Protein AF-0000000081802358 (afdb_homodimer)

Foldseek 3Di:
DPPCPPPPPPPPPPPPPPPPVPPPPPPVVVVVPVPPVPPPDDPPDPFVVVVVQQVVDQVCLVPPQDDPLSFQKKWKWAFPDDDQFKGKTQADDDDPQKDWFFKKKKWWFAQLPPPDDPDFFWKKKKKDKPPFPWIFIDIDTGGDGDIDMGTGDGNVRCCRPCVDPRSMIMIGMWMATPVGHTGRTGTDSRRMIMMIGMHGNQPDPPRDFPCVVVQVQQVPPDDDPPPPPPCPQPQDAKWKAWDKDACVVSVNPQWDPDRIDTAIWIGHDQAPPHDCVQPEDPVLNVLNVVVVVAPPDDPPDDDRDHWDKGAPDATKGWTWGADPVRITMIGIGTRRHGDTIHTD/DPPCPPPPPPPPPPPPPPPPVPPPPPPVVVVVPVPPVPPPDDPPDPAPVVVVQQVVCQVCLQPPQDDPLSFQKKWKWAFPDDDQFKGKTQADDDDPQKDWFFKKKKWWFAQLPPPDDPDFFWKKKKKDKPPFPWIFIDIDTGRDGDIDMGTGDGNVRVCRPCVDPVSMIMIGMWMATPVGHTGRTGTDSRRMIMMIGMHGNQPDPPRDFPCVVVQVVQVPPDDDDDPPPPCPQPQDAKWKAWDKDACVVSVNPQWDPDRIDTAIWIGHDQAPPHDCVQPEDPVLNVLNVVQVVVPPPDPPDDDSDHWDKGAPDATKGWTWGADPVRIIMIGIGTRRHGDTIHTD

Structure (mmCIF, N/CA/C/O backbone):
data_AF-0000000081802358-model_v1
#
loop_
_entity.id
_entity.type
_entity.pdbx_description
1 polymer 'Bone morphogenetic protein 2'
#
loop_
_atom_site.group_PDB
_atom_site.id
_atom_site.type_symbol
_atom_site.label_atom_id
_atom_site.label_alt_id
_atom_site.label_comp_id
_atom_site.label_asym_id
_atom_site.label_entity_id
_atom_site.label_seq_id
_atom_site.pdbx_PDB_ins_code
_atom_site.Cartn_x
_atom_site.Cartn_y
_atom_site.Cartn_z
_atom_site.occupancy
_atom_site.B_iso_or_equiv
_atom_site.auth_seq_id
_atom_site.auth_comp_id
_atom_site.auth_asym_id
_atom_site.auth_atom_id
_atom_site.pdbx_PDB_model_num
ATOM 1 N N . MET A 1 1 ? 51.156 3.592 90.75 1 25 1 MET A N 1
ATOM 2 C CA . MET A 1 1 ? 51.156 3.984 89.312 1 25 1 MET A CA 1
ATOM 3 C C . MET A 1 1 ? 49.781 3.777 88.75 1 25 1 MET A C 1
ATOM 5 O O . MET A 1 1 ? 49.406 2.65 88.375 1 25 1 MET A O 1
ATOM 9 N N . GLU A 1 2 ? 48.812 4.402 89.375 1 28.88 2 GLU A N 1
ATOM 10 C CA . GLU A 1 2 ? 47.344 4.574 89.438 1 28.88 2 GLU A CA 1
ATOM 11 C C . GLU A 1 2 ? 46.781 5.094 88.188 1 28.88 2 GLU A C 1
ATOM 13 O O . GLU A 1 2 ? 46.938 6.262 87.812 1 28.88 2 GLU A O 1
ATOM 18 N N . ARG A 1 3 ? 47 4.207 87.062 1 29.19 3 ARG A N 1
ATOM 19 C CA . ARG A 1 3 ? 46.812 4.406 85.625 1 29.19 3 ARG A CA 1
ATOM 20 C C . ARG A 1 3 ? 45.344 4.777 85.375 1 29.19 3 ARG A C 1
ATOM 22 O O . ARG A 1 3 ? 44.438 4.012 85.688 1 29.19 3 ARG A O 1
ATOM 29 N N . ASN A 1 4 ? 45.062 6.102 85.5 1 26.86 4 ASN A N 1
ATOM 30 C CA . ASN A 1 4 ? 43.906 6.969 85.312 1 26.86 4 ASN A CA 1
ATOM 31 C C . ASN A 1 4 ? 43.156 6.703 84 1 26.86 4 ASN A C 1
ATOM 33 O O . ASN A 1 4 ? 43.688 6.984 82.938 1 26.86 4 ASN A O 1
ATOM 37 N N . VAL A 1 5 ? 42.594 5.48 83.875 1 29.36 5 VAL A N 1
ATOM 38 C CA . VAL A 1 5 ? 41.781 4.934 82.812 1 29.36 5 VAL A CA 1
ATOM 39 C C . VAL A 1 5 ? 40.688 5.918 82.438 1 29.36 5 VAL A C 1
ATOM 41 O O . VAL A 1 5 ? 39.719 6.105 83.188 1 29.36 5 VAL A O 1
ATOM 44 N N . ARG A 1 6 ? 41.125 7.156 82.062 1 26.52 6 ARG A N 1
ATOM 45 C CA . ARG A 1 6 ? 40.312 8.305 81.688 1 26.52 6 ARG A CA 1
ATOM 46 C C . ARG A 1 6 ? 39.25 7.93 80.688 1 26.52 6 ARG A C 1
ATOM 48 O O . ARG A 1 6 ? 39.531 7.316 79.688 1 26.52 6 ARG A O 1
ATOM 55 N N . TRP A 1 7 ? 38.062 7.652 81.188 1 27.3 7 TRP A N 1
ATOM 56 C CA . TRP A 1 7 ? 36.75 7.312 80.562 1 27.3 7 TRP A CA 1
ATOM 57 C C . TRP A 1 7 ? 36.375 8.312 79.5 1 27.3 7 TRP A C 1
ATOM 59 O O . TRP A 1 7 ? 36.156 9.492 79.75 1 27.3 7 TRP A O 1
ATOM 69 N N . ILE A 1 8 ? 37.125 8.344 78.438 1 25.97 8 ILE A N 1
ATOM 70 C CA . ILE A 1 8 ? 36.875 9.336 77.375 1 25.97 8 ILE A CA 1
ATOM 71 C C . ILE A 1 8 ? 35.438 9.25 76.938 1 25.97 8 ILE A C 1
ATOM 73 O O . ILE A 1 8 ? 34.969 8.203 76.438 1 25.97 8 ILE A O 1
ATOM 77 N N . ALA A 1 9 ? 34.531 9.969 77.625 1 27.25 9 ALA A N 1
ATOM 78 C CA . ALA A 1 9 ? 33.125 10.242 77.375 1 27.25 9 ALA A CA 1
ATOM 79 C C . ALA A 1 9 ? 32.844 10.68 75.938 1 27.25 9 ALA A C 1
ATOM 81 O O . ALA A 1 9 ? 33.25 11.766 75.562 1 27.25 9 ALA A O 1
ATOM 82 N N . ILE A 1 10 ? 33.031 9.805 75 1 26.83 10 ILE A N 1
ATOM 83 C CA . ILE A 1 10 ? 32.812 10.125 73.625 1 26.83 10 ILE A CA 1
ATOM 84 C C . ILE A 1 10 ? 31.406 10.711 73.438 1 26.83 10 ILE A C 1
ATOM 86 O O . ILE A 1 10 ? 30.406 10.047 73.75 1 26.83 10 ILE A O 1
ATOM 90 N N . LEU A 1 11 ? 31.312 12.008 73.75 1 24.16 11 LEU A N 1
ATOM 91 C CA . LEU A 1 11 ? 30.141 12.859 73.5 1 24.16 11 LEU A CA 1
ATOM 92 C C . LEU A 1 11 ? 29.562 12.664 72.125 1 24.16 11 LEU A C 1
ATOM 94 O O . LEU A 1 11 ? 30.219 12.969 71.125 1 24.16 11 LEU A O 1
ATOM 98 N N . LEU A 1 12 ? 28.812 11.594 71.938 1 27 12 LEU A N 1
ATOM 99 C CA . LEU A 1 12 ? 28.062 11.289 70.688 1 27 12 LEU A CA 1
ATOM 100 C C . LEU A 1 12 ? 27.188 12.469 70.312 1 27 12 LEU A C 1
ATOM 102 O O . LEU A 1 12 ? 26.219 12.789 71 1 27 12 LEU A O 1
ATOM 106 N N . LEU A 1 13 ? 27.859 13.562 69.938 1 25.94 13 LEU A N 1
ATOM 107 C CA . LEU A 1 13 ? 27.109 14.711 69.438 1 25.94 13 LEU A CA 1
ATOM 108 C C . LEU A 1 13 ? 26.141 14.297 68.312 1 25.94 13 LEU A C 1
ATOM 110 O O . LEU A 1 13 ? 26.562 13.836 67.25 1 25.94 13 LEU A O 1
ATOM 114 N N . VAL A 1 14 ? 24.984 13.836 68.688 1 27.62 14 VAL A N 1
ATOM 115 C CA . VAL A 1 14 ? 23.828 13.57 67.875 1 27.62 14 VAL A CA 1
ATOM 116 C C . VAL A 1 14 ? 23.469 14.812 67 1 27.62 14 VAL A C 1
ATOM 118 O O . VAL A 1 14 ? 22.938 15.781 67.562 1 27.62 14 VAL A O 1
ATOM 121 N N . VAL A 1 15 ? 24.391 15.305 66.188 1 26.44 15 VAL A N 1
ATOM 122 C CA . VAL A 1 15 ? 23.969 16.438 65.375 1 26.44 15 VAL A CA 1
ATOM 123 C C . VAL A 1 15 ? 22.703 16.094 64.625 1 26.44 15 VAL A C 1
ATOM 125 O O . VAL A 1 15 ? 22.688 15.141 63.844 1 26.44 15 VAL A O 1
ATOM 128 N N . THR A 1 16 ? 21.562 16.359 65.188 1 27.89 16 THR A N 1
ATOM 129 C CA . THR A 1 16 ? 20.234 16.375 64.562 1 27.89 16 THR A CA 1
ATOM 130 C C . THR A 1 16 ? 20.25 17.156 63.281 1 27.89 16 THR A C 1
ATOM 132 O O . THR A 1 16 ? 20.438 18.375 63.281 1 27.89 16 THR A O 1
ATOM 135 N N . VAL A 1 17 ? 20.922 16.625 62.25 1 28.92 17 VAL A N 1
ATOM 136 C CA . VAL A 1 17 ? 20.875 17.266 60.938 1 28.92 17 VAL A CA 1
ATOM 137 C C . VAL A 1 17 ? 19.438 17.641 60.594 1 28.92 17 VAL A C 1
ATOM 139 O O . VAL A 1 17 ? 18.578 16.75 60.469 1 28.92 17 VAL A O 1
ATOM 142 N N . GLN A 1 18 ? 18.953 18.75 61.062 1 27.92 18 GLN A N 1
ATOM 143 C CA . GLN A 1 18 ? 17.719 19.406 60.656 1 27.92 18 GLN A CA 1
ATOM 144 C C . GLN A 1 18 ? 17.531 19.344 59.156 1 27.92 18 GLN A C 1
ATOM 146 O O . GLN A 1 18 ? 18.438 19.672 58.406 1 27.92 18 GLN A O 1
ATOM 151 N N . GLY A 1 19 ? 16.703 18.438 58.688 1 26.58 19 GLY A N 1
ATOM 152 C CA . GLY A 1 19 ? 16.266 18.156 57.344 1 26.58 19 GLY A CA 1
ATOM 153 C C . GLY A 1 19 ? 15.867 19.391 56.562 1 26.58 19 GLY A C 1
ATOM 154 O O . GLY A 1 19 ? 14.883 20.062 56.906 1 26.58 19 GLY A O 1
ATOM 155 N N . ILE A 1 20 ? 16.797 20.266 56.25 1 30.92 20 ILE A N 1
ATOM 156 C CA . ILE A 1 20 ? 16.438 21.422 55.438 1 30.92 20 ILE A CA 1
ATOM 157 C C . ILE A 1 20 ? 15.609 20.953 54.219 1 30.92 20 ILE A C 1
ATOM 159 O O . ILE A 1 20 ? 16.094 20.188 53.406 1 30.92 20 ILE A O 1
ATOM 163 N N . SER A 1 21 ? 14.336 20.844 54.469 1 27.91 21 SER A N 1
ATOM 164 C CA . SER A 1 21 ? 13.359 20.688 53.375 1 27.91 21 SER A CA 1
ATOM 165 C C . SER A 1 21 ? 13.594 21.703 52.281 1 27.91 21 SER A C 1
ATOM 167 O O . SER A 1 21 ? 13.344 22.891 52.438 1 27.91 21 SER A O 1
ATOM 169 N N . LEU A 1 22 ? 14.711 21.562 51.594 1 31.8 22 LEU A N 1
ATOM 170 C CA . LEU A 1 22 ? 14.773 22.484 50.469 1 31.8 22 LEU A CA 1
ATOM 171 C C . LEU A 1 22 ? 13.461 22.484 49.688 1 31.8 22 LEU A C 1
ATOM 173 O O . LEU A 1 22 ? 12.961 21.422 49.312 1 31.8 22 LEU A O 1
ATOM 177 N N . PRO A 1 23 ? 12.695 23.484 50 1 30.64 23 PRO A N 1
ATOM 178 C CA . PRO A 1 23 ? 11.414 23.5 49.281 1 30.64 23 PRO A CA 1
ATOM 179 C C . PRO A 1 23 ? 11.586 23.297 47.781 1 30.64 23 PRO A C 1
ATOM 181 O O . PRO A 1 23 ? 12.516 23.828 47.188 1 30.64 23 PRO A O 1
ATOM 184 N N . PHE A 1 24 ? 11.43 22.047 47.406 1 32.25 24 PHE A N 1
ATOM 185 C CA . PHE A 1 24 ? 11.383 21.75 46 1 32.25 24 PHE A CA 1
ATOM 186 C C . PHE A 1 24 ? 10.633 22.828 45.219 1 32.25 24 PHE A C 1
ATOM 188 O O . PHE A 1 24 ? 9.523 23.203 45.625 1 32.25 24 PHE A O 1
ATOM 195 N N . PRO A 1 25 ? 11.422 23.766 44.625 1 33.09 25 PRO A N 1
ATOM 196 C CA . PRO A 1 25 ? 10.641 24.812 43.969 1 33.09 25 PRO A CA 1
ATOM 197 C C . PRO A 1 25 ? 9.406 24.266 43.25 1 33.09 25 PRO A C 1
ATOM 199 O O . PRO A 1 25 ? 9.391 23.094 42.844 1 33.09 25 PRO A O 1
ATOM 202 N N . SER A 1 26 ? 8.258 24.766 43.594 1 32.03 26 SER A N 1
ATOM 203 C CA . SER A 1 26 ? 6.984 24.375 43 1 32.03 26 SER A CA 1
ATOM 204 C C . SER A 1 26 ? 7.113 24.203 41.5 1 32.03 26 SER A C 1
ATOM 206 O O . SER A 1 26 ? 8.039 24.734 40.875 1 32.03 26 SER A O 1
ATOM 208 N N . THR A 1 27 ? 6.402 23.234 41 1 32.44 27 THR A N 1
ATOM 209 C CA . THR A 1 27 ? 6.336 22.906 39.594 1 32.44 27 THR A CA 1
ATOM 210 C C . THR A 1 27 ? 6.34 24.172 38.75 1 32.44 27 THR A C 1
ATOM 212 O O . THR A 1 27 ? 6.766 24.156 37.594 1 32.44 27 THR A O 1
ATOM 215 N N . ASP A 1 28 ? 5.832 25.25 39.312 1 34.12 28 ASP A N 1
ATOM 216 C CA . ASP A 1 28 ? 5.797 26.578 38.688 1 34.12 28 ASP A CA 1
ATOM 217 C C . ASP A 1 28 ? 7.207 27.125 38.5 1 34.12 28 ASP A C 1
ATOM 219 O O . ASP A 1 28 ? 7.508 27.75 37.469 1 34.12 28 ASP A O 1
ATOM 223 N N . GLU A 1 29 ? 7.992 26.984 39.469 1 35.25 29 GLU A N 1
ATOM 224 C CA . GLU A 1 29 ? 9.32 27.578 39.469 1 35.25 29 GLU A CA 1
ATOM 225 C C . GLU A 1 29 ? 10.234 26.891 38.438 1 35.25 29 GLU A C 1
ATOM 227 O O . GLU A 1 29 ? 11.078 27.531 37.812 1 35.25 29 GLU A O 1
ATOM 232 N N . LEU A 1 30 ? 10.148 25.578 38.469 1 31.25 30 LEU A N 1
ATOM 233 C CA . LEU A 1 30 ? 11.016 24.906 37.531 1 31.25 30 LEU A CA 1
ATOM 234 C C . LEU A 1 30 ? 10.633 25.266 36.094 1 31.25 30 LEU A C 1
ATOM 236 O O . LEU A 1 30 ? 11.5 25.438 35.25 1 31.25 30 LEU A O 1
ATOM 240 N N . LEU A 1 31 ? 9.312 25.391 35.75 1 31.36 31 LEU A N 1
ATOM 241 C CA . LEU A 1 31 ? 8.875 25.891 34.469 1 31.36 31 LEU A CA 1
ATOM 242 C C . LEU A 1 31 ? 9.469 27.266 34.188 1 31.36 31 LEU A C 1
ATOM 244 O O . LEU A 1 31 ? 9.648 27.625 33 1 31.36 31 LEU A O 1
ATOM 248 N N . GLN A 1 32 ? 9.734 28.031 35.156 1 31.83 32 GLN A N 1
ATOM 249 C CA . GLN A 1 32 ? 10.328 29.344 34.969 1 31.83 32 GLN A CA 1
ATOM 250 C C . GLN A 1 32 ? 11.75 29.25 34.406 1 31.83 32 GLN A C 1
ATOM 252 O O . GLN A 1 32 ? 12.211 30.141 33.719 1 31.83 32 GLN A O 1
ATOM 257 N N . LYS A 1 33 ? 12.578 28.422 34.969 1 35.66 33 LYS A N 1
ATOM 258 C CA . LYS A 1 33 ? 14 28.438 34.625 1 35.66 33 LYS A CA 1
ATOM 259 C C . LYS A 1 33 ? 14.234 27.922 33.188 1 35.66 33 LYS A C 1
ATOM 261 O O . LYS A 1 33 ? 15.242 28.25 32.562 1 35.66 33 LYS A O 1
ATOM 266 N N . LEU A 1 34 ? 13.68 26.797 32.906 1 31.17 34 LEU A N 1
ATOM 267 C CA . LEU A 1 34 ? 13.836 26.453 31.516 1 31.17 34 LEU A CA 1
ATOM 268 C C . LEU A 1 34 ? 13.117 27.469 30.625 1 31.17 34 LEU A C 1
ATOM 270 O O . LEU A 1 34 ? 11.93 27.734 30.828 1 31.17 34 LEU A O 1
ATOM 274 N N . ASP A 1 35 ? 13.844 28.5 30.266 1 27.61 35 ASP A N 1
ATOM 275 C CA . ASP A 1 35 ? 13.477 29.688 29.5 1 27.61 35 ASP A CA 1
ATOM 276 C C . ASP A 1 35 ? 12.461 29.328 28.406 1 27.61 35 ASP A C 1
ATOM 278 O O . ASP A 1 35 ? 12.797 29.266 27.234 1 27.61 35 ASP A O 1
ATOM 282 N N . VAL A 1 36 ? 11.734 28.266 28.594 1 31.95 36 VAL A N 1
ATOM 283 C CA . VAL A 1 36 ? 10.523 28.188 27.781 1 31.95 36 VAL A CA 1
ATOM 284 C C . VAL A 1 36 ? 9.797 29.516 27.812 1 31.95 36 VAL A C 1
ATOM 286 O O . VAL A 1 36 ? 9.477 30.047 28.875 1 31.95 36 VAL A O 1
ATOM 289 N N . PRO A 1 37 ? 10.062 30.516 26.906 1 30.89 37 PRO A N 1
ATOM 290 C CA . PRO A 1 37 ? 9.266 31.734 27.078 1 30.89 37 PRO A CA 1
ATOM 291 C C . PRO A 1 37 ? 7.891 31.453 27.688 1 30.89 37 PRO A C 1
ATOM 293 O O . PRO A 1 37 ? 7.105 30.688 27.125 1 30.89 37 PRO A O 1
ATOM 296 N N . GLY A 1 38 ? 7.691 31.125 28.812 1 34.59 38 GLY A N 1
ATOM 297 C CA . GLY A 1 38 ? 6.535 31.266 29.688 1 34.59 38 GLY A CA 1
ATOM 298 C C . GLY A 1 38 ? 5.812 32.594 29.5 1 34.59 38 GLY A C 1
ATOM 299 O O . GLY A 1 38 ? 5.621 33.344 30.453 1 34.59 38 GLY A O 1
ATOM 300 N N . ARG A 1 39 ? 6.125 33.406 28.297 1 33.44 39 ARG A N 1
ATOM 301 C CA . ARG A 1 39 ? 5.406 34.656 28.203 1 33.44 39 ARG A CA 1
ATOM 302 C C . ARG A 1 39 ? 3.945 34.5 28.609 1 33.44 39 ARG A C 1
ATOM 304 O O . ARG A 1 39 ? 3.369 33.406 28.438 1 33.44 39 ARG A O 1
ATOM 311 N N . GLU A 1 40 ? 3.305 35.062 29.594 1 36.5 40 GLU A N 1
ATOM 312 C CA . GLU A 1 40 ? 1.928 35.5 29.797 1 36.5 40 GLU A CA 1
ATOM 313 C C . GLU A 1 40 ? 1.186 35.625 28.469 1 36.5 40 GLU A C 1
ATOM 315 O O . GLU A 1 40 ? 0.785 36.719 28.062 1 36.5 40 GLU A O 1
ATOM 320 N N . GLY A 1 41 ? 1.673 35.344 27.328 1 37.41 41 GLY A N 1
ATOM 321 C CA . GLY A 1 41 ? 1.441 35.688 25.922 1 37.41 41 GLY A CA 1
ATOM 322 C C . GLY A 1 41 ? 0.012 35.438 25.484 1 37.41 41 GLY A C 1
ATOM 323 O O . GLY A 1 41 ? -0.679 34.594 26.031 1 37.41 41 GLY A O 1
ATOM 324 N N . ARG A 1 42 ? -0.681 36.406 24.922 1 41.62 42 ARG A N 1
ATOM 325 C CA . ARG A 1 42 ? -2.047 36.438 24.406 1 41.62 42 ARG A CA 1
ATOM 326 C C . ARG A 1 42 ? -2.41 35.094 23.766 1 41.62 42 ARG A C 1
ATOM 328 O O . ARG A 1 42 ? -1.635 34.562 22.984 1 41.62 42 ARG A O 1
ATOM 335 N N . ARG A 1 43 ? -2.994 34.156 24.391 1 50.16 43 ARG A N 1
ATOM 336 C CA . ARG A 1 43 ? -3.629 32.969 23.859 1 50.16 43 ARG A CA 1
ATOM 337 C C . ARG A 1 43 ? -3.982 33.156 22.391 1 50.16 43 ARG A C 1
ATOM 339 O O . ARG A 1 43 ? -4.879 33.938 22.047 1 50.16 43 ARG A O 1
ATOM 346 N N . MET A 1 44 ? -3.027 33.062 21.531 1 62.06 44 MET A N 1
ATOM 347 C CA . MET A 1 44 ? -3.346 33.25 20.125 1 62.06 44 MET A CA 1
ATOM 348 C C . MET A 1 44 ? -4.461 32.312 19.688 1 62.06 44 MET A C 1
ATOM 350 O O . MET A 1 44 ? -4.406 31.125 19.953 1 62.06 44 MET A O 1
ATOM 354 N N . VAL A 1 45 ? -5.562 32.875 19.578 1 73 45 VAL A N 1
ATOM 355 C CA . VAL A 1 45 ? -6.711 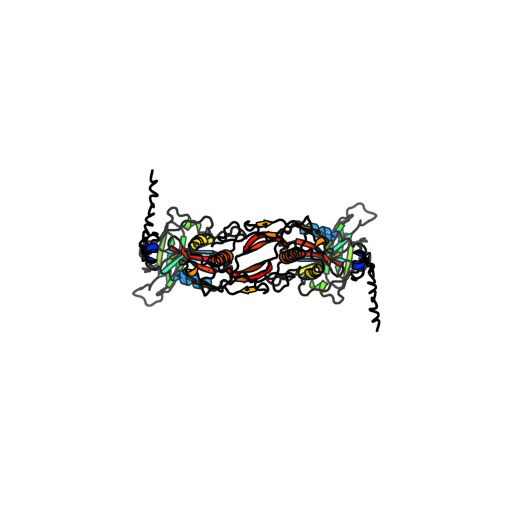32.188 19.016 1 73 45 VAL A CA 1
ATOM 356 C C . VAL A 1 45 ? -6.508 31.984 17.516 1 73 45 VAL A C 1
ATOM 358 O O . VAL A 1 45 ? -6.242 32.938 16.797 1 73 45 VAL A O 1
ATOM 361 N N . PRO A 1 46 ? -6.453 30.641 17.125 1 83 46 PRO A N 1
ATOM 362 C CA . PRO A 1 46 ? -6.352 30.453 15.68 1 83 46 PRO A CA 1
ATOM 363 C C . PRO A 1 46 ? -7.457 31.172 14.906 1 83 46 PRO A C 1
ATOM 365 O O . PRO A 1 46 ? -8.586 31.281 15.398 1 83 46 PRO A O 1
ATOM 368 N N . PRO A 1 47 ? -6.961 31.703 13.828 1 82 47 PRO A N 1
ATOM 369 C CA . PRO A 1 47 ? -7.996 32.312 12.992 1 82 47 PRO A CA 1
ATOM 370 C C . PRO A 1 47 ? -9.141 31.375 12.664 1 82 47 PRO A C 1
ATOM 372 O O . PRO A 1 47 ? -8.906 30.172 12.438 1 82 47 PRO A O 1
ATOM 375 N N . GLN A 1 48 ? -10.328 31.922 12.633 1 80.94 48 GLN A N 1
ATOM 376 C CA . GLN A 1 48 ? -11.523 31.125 12.367 1 80.94 48 GLN A CA 1
ATOM 377 C C . GLN A 1 48 ? -11.414 30.422 11.023 1 80.94 48 GLN A C 1
ATOM 379 O O . GLN A 1 48 ? -11.891 29.297 10.875 1 80.94 48 GLN A O 1
ATOM 384 N N . ALA A 1 49 ? -10.797 31.047 10.094 1 80.94 49 ALA A N 1
ATOM 385 C CA . ALA A 1 49 ? -10.648 30.453 8.766 1 80.94 49 ALA A CA 1
ATOM 386 C C . ALA A 1 49 ? -9.906 29.125 8.836 1 80.94 49 ALA A C 1
ATOM 388 O O . ALA A 1 49 ? -10.25 28.172 8.125 1 80.94 49 ALA A O 1
ATOM 389 N N . MET A 1 50 ? -8.969 29.078 9.672 1 88.94 50 MET A N 1
ATOM 390 C CA . MET A 1 50 ? -8.188 27.844 9.797 1 88.94 50 MET A CA 1
ATOM 391 C C . MET A 1 50 ? -8.977 26.781 10.539 1 88.94 50 MET A C 1
ATOM 393 O O . MET A 1 50 ? -8.875 25.594 10.211 1 88.94 50 MET A O 1
ATOM 397 N N . LEU A 1 51 ? -9.727 27.234 11.453 1 88.38 51 LEU A N 1
ATOM 398 C CA . LEU A 1 51 ? -10.586 26.281 12.156 1 88.38 51 LEU A CA 1
ATOM 399 C C . LEU A 1 51 ? -11.633 25.703 11.219 1 88.38 51 LEU A C 1
ATOM 401 O O . LEU A 1 51 ? -11.945 24.516 11.289 1 88.38 51 LEU A O 1
ATOM 405 N N . ASP A 1 52 ? -12.117 26.562 10.383 1 83.56 52 ASP A N 1
ATOM 406 C CA . ASP A 1 52 ? -13.086 26.094 9.391 1 83.56 52 ASP A CA 1
ATOM 407 C C . ASP A 1 52 ? -12.445 25.109 8.422 1 83.56 52 ASP A C 1
ATOM 409 O O . ASP A 1 52 ? -13.062 24.109 8.062 1 83.56 52 ASP A O 1
ATOM 413 N N . LEU A 1 53 ? -11.328 25.406 8.055 1 84 53 LEU A N 1
ATOM 414 C CA . LEU A 1 53 ? -10.609 24.516 7.156 1 84 53 LEU A CA 1
ATOM 415 C C . LEU A 1 53 ? -10.352 23.172 7.828 1 84 53 LEU A C 1
ATOM 417 O O . LEU A 1 53 ? -10.531 22.125 7.211 1 84 53 LEU A O 1
ATOM 421 N N . TYR A 1 54 ? -9.898 23.203 8.992 1 90.06 54 TYR A N 1
ATOM 422 C CA . TYR A 1 54 ? -9.68 21.984 9.773 1 90.06 54 TYR A CA 1
ATOM 423 C C . TYR A 1 54 ? -10.945 21.141 9.828 1 90.06 54 TYR A C 1
ATOM 425 O O . TYR A 1 54 ? -10.898 19.922 9.609 1 90.06 54 TYR A O 1
ATOM 433 N N . SER A 1 55 ? -12.031 21.812 10.117 1 87.19 55 SER A N 1
ATOM 434 C CA . SER A 1 55 ? -13.305 21.094 10.219 1 87.19 55 SER A CA 1
ATOM 435 C C . SER A 1 55 ? -13.68 20.438 8.898 1 87.19 55 SER A C 1
ATOM 437 O O . SER A 1 55 ? -14.188 19.328 8.875 1 87.19 55 SER A O 1
ATOM 439 N N . ARG A 1 56 ? -13.414 21.109 7.859 1 82.31 56 ARG A N 1
ATOM 440 C CA . ARG A 1 56 ? -13.75 20.578 6.539 1 82.31 56 ARG A CA 1
ATOM 441 C C . ARG A 1 56 ? -12.859 19.391 6.18 1 82.31 56 ARG A C 1
ATOM 443 O O . ARG A 1 56 ? -13.352 18.375 5.668 1 82.31 56 ARG A O 1
ATOM 450 N N . TRP A 1 57 ? -11.656 19.469 6.586 1 83.25 57 TRP A N 1
ATOM 451 C CA . TRP A 1 57 ? -10.711 18.453 6.141 1 83.25 57 TRP A CA 1
ATOM 452 C C . TRP A 1 57 ? -10.68 17.266 7.105 1 83.25 57 TRP A C 1
ATOM 454 O O . TRP A 1 57 ? -10.273 16.172 6.73 1 83.25 57 TRP A O 1
ATOM 464 N N . SER A 1 58 ? -11.031 17.516 8.281 1 85.25 58 SER A N 1
ATOM 465 C CA . SER A 1 58 ? -11.016 16.438 9.266 1 85.25 58 SER A CA 1
ATOM 466 C C . SER A 1 58 ? -12.195 15.492 9.078 1 85.25 58 SER A C 1
ATOM 468 O O . SER A 1 58 ? -12.172 14.352 9.555 1 85.25 58 SER A O 1
ATOM 470 N N . GLN A 1 59 ? -13.234 15.906 8.383 1 76 59 GLN A N 1
ATOM 471 C CA . GLN A 1 59 ? -14.445 15.117 8.219 1 76 59 GLN A CA 1
ATOM 472 C C . GLN A 1 59 ? -14.258 14.031 7.156 1 76 59 GLN A C 1
ATOM 474 O O . GLN A 1 59 ? -14.961 13.023 7.164 1 76 59 GLN A O 1
ATOM 479 N N . ASP A 1 60 ? -13.398 14.195 6.234 1 66 60 ASP A N 1
ATOM 480 C CA . ASP A 1 60 ? -13.188 13.164 5.223 1 66 60 ASP A CA 1
ATOM 481 C C . ASP A 1 60 ? -11.773 12.602 5.301 1 66 60 ASP A C 1
ATOM 483 O O . ASP A 1 60 ? -10.953 12.836 4.406 1 66 60 ASP A O 1
ATOM 487 N N . PRO A 1 61 ? -11.555 11.977 6.359 1 58.09 61 PRO A N 1
ATOM 488 C CA . PRO A 1 61 ? -10.195 11.477 6.57 1 58.09 61 PRO A CA 1
ATOM 489 C C . PRO A 1 61 ? -9.781 10.43 5.535 1 58.09 61 PRO A C 1
ATOM 491 O O . PRO A 1 61 ? -8.594 10.172 5.344 1 58.09 61 PRO A O 1
ATOM 494 N N . SER A 1 62 ? -10.875 9.734 5.039 1 56.47 62 SER A N 1
ATOM 495 C CA . SER A 1 62 ? -10.609 8.562 4.215 1 56.47 62 SER A CA 1
ATOM 496 C C . SER A 1 62 ? -9.977 8.961 2.883 1 56.47 62 SER A C 1
ATOM 498 O O . SER A 1 62 ? -9.398 8.117 2.195 1 56.47 62 SER A O 1
ATOM 500 N N . SER A 1 63 ? -10.18 10.172 2.582 1 58.28 63 SER A N 1
ATOM 501 C CA . SER A 1 63 ? -9.602 10.492 1.277 1 58.28 63 SER A CA 1
ATOM 502 C C . SER A 1 63 ? -8.102 10.719 1.374 1 58.28 63 SER A C 1
ATOM 504 O O . SER A 1 63 ? -7.645 11.602 2.098 1 58.28 63 SER A O 1
ATOM 506 N N . ASP A 1 64 ? -7.387 9.586 1.377 1 57.41 64 ASP A N 1
ATOM 507 C CA . ASP A 1 64 ? -5.934 9.719 1.285 1 57.41 64 ASP A CA 1
ATOM 508 C C . ASP A 1 64 ? -5.547 10.852 0.334 1 57.41 64 ASP A C 1
ATOM 510 O O . ASP A 1 64 ? -4.359 11.07 0.079 1 57.41 64 ASP A O 1
ATOM 514 N N . GLU A 1 65 ? -6.707 11.406 -0.036 1 65 65 GLU A N 1
ATOM 515 C CA . GLU A 1 65 ? -6.426 12.516 -0.942 1 65 65 GLU A CA 1
ATOM 516 C C . GLU A 1 65 ? -5.926 13.742 -0.178 1 65 65 GLU A C 1
ATOM 518 O O . GLU A 1 65 ? -6.316 13.969 0.97 1 65 65 GLU A O 1
ATOM 523 N N . GLY A 1 66 ? -4.738 14.227 -0.493 1 66.06 66 GLY A N 1
ATOM 524 C CA . GLY A 1 66 ? -4.156 15.43 0.08 1 66.06 66 GLY A CA 1
ATOM 525 C C . GLY A 1 66 ? -5.152 16.562 0.235 1 66.06 66 GLY A C 1
ATOM 526 O O . GLY A 1 66 ? -6.344 16.391 -0.04 1 66.06 66 GLY A O 1
ATOM 527 N N . LEU A 1 67 ? -4.785 17.531 0.96 1 76.12 67 LEU A N 1
ATOM 528 C CA . LEU A 1 67 ? -5.516 18.797 1.033 1 76.12 67 LEU A CA 1
ATOM 529 C C . LEU A 1 67 ? -5.707 19.391 -0.357 1 76.12 67 LEU A C 1
ATOM 531 O O . LEU A 1 67 ? -5.543 18.703 -1.363 1 76.12 67 LEU A O 1
ATOM 535 N N . ARG A 1 68 ? -6.176 20.469 -0.412 1 78.75 68 ARG A N 1
ATOM 536 C CA . ARG A 1 68 ? -6.359 21.172 -1.68 1 78.75 68 ARG A CA 1
ATOM 537 C C . ARG A 1 68 ? -5.078 21.172 -2.502 1 78.75 68 ARG A C 1
ATOM 539 O O . ARG A 1 68 ? -3.986 21.359 -1.962 1 78.75 68 ARG A O 1
ATOM 546 N N . TYR A 1 69 ? -5.145 20.938 -3.795 1 84.19 69 TYR A N 1
ATOM 547 C CA . TYR A 1 69 ? -4.023 20.891 -4.727 1 84.19 69 TYR A CA 1
ATOM 548 C C . TYR A 1 69 ? -3.146 19.672 -4.457 1 84.19 69 TYR A C 1
ATOM 550 O O . TYR A 1 69 ? -1.989 19.625 -4.883 1 84.19 69 TYR A O 1
ATOM 558 N N . GLY A 1 70 ? -3.711 18.75 -3.613 1 81.31 70 GLY A N 1
ATOM 559 C CA . GLY A 1 70 ? -2.9 17.609 -3.232 1 81.31 70 GLY A CA 1
ATOM 560 C C . GLY A 1 70 ? -1.893 17.922 -2.145 1 81.31 70 GLY A C 1
ATOM 561 O O . GLY A 1 70 ? -0.946 17.172 -1.926 1 81.31 70 GLY A O 1
ATOM 562 N N . ALA A 1 71 ? -2.111 19.062 -1.554 1 87.56 71 ALA A N 1
ATOM 563 C CA . ALA A 1 71 ? -1.19 19.484 -0.503 1 87.56 71 ALA A CA 1
ATOM 564 C C . ALA A 1 71 ? -1.327 18.609 0.737 1 87.56 71 ALA A C 1
ATOM 566 O O . ALA A 1 71 ? -2.369 17.984 0.952 1 87.56 71 ALA A O 1
ATOM 567 N N . THR A 1 72 ? -0.209 18.531 1.461 1 86.62 72 THR A N 1
ATOM 568 C CA . THR A 1 72 ? -0.236 17.812 2.729 1 86.62 72 THR A CA 1
ATOM 569 C C . THR A 1 72 ? -0.194 18.781 3.904 1 86.62 72 THR A C 1
ATOM 571 O O . THR A 1 72 ? -0.474 18.406 5.043 1 86.62 72 THR A O 1
ATOM 574 N N . THR A 1 73 ? 0.116 20.016 3.535 1 90.06 73 THR A N 1
ATOM 575 C CA . THR A 1 73 ? 0.264 21.031 4.578 1 90.06 73 THR A CA 1
ATOM 576 C C . THR A 1 73 ? -0.283 22.375 4.109 1 90.06 73 THR A C 1
ATOM 578 O O . THR A 1 73 ? -0.088 22.766 2.957 1 90.06 73 THR A O 1
ATOM 581 N N . ILE A 1 74 ? -0.992 23.016 4.953 1 92.69 74 ILE A N 1
ATOM 582 C CA . ILE A 1 74 ? -1.414 24.391 4.746 1 92.69 74 ILE A CA 1
ATOM 583 C C . ILE A 1 74 ? -0.809 25.281 5.828 1 92.69 74 ILE A C 1
ATOM 585 O O . ILE A 1 74 ? -0.938 25 7.02 1 92.69 74 ILE A O 1
ATOM 589 N N . THR A 1 75 ? -0.16 26.312 5.414 1 92.5 75 THR A N 1
ATOM 590 C CA . THR A 1 75 ? 0.4 27.281 6.336 1 92.5 75 THR A CA 1
ATOM 591 C C . THR A 1 75 ? -0.35 28.609 6.234 1 92.5 75 THR A C 1
ATOM 593 O O . THR A 1 75 ? -0.502 29.172 5.145 1 92.5 75 THR A O 1
ATOM 596 N N . ALA A 1 76 ? -0.784 29.094 7.355 1 93.25 76 ALA A N 1
ATOM 597 C CA . ALA A 1 76 ? -1.451 30.391 7.398 1 93.25 76 ALA A CA 1
ATOM 598 C C . ALA A 1 76 ? -0.484 31.484 7.828 1 93.25 76 ALA A C 1
ATOM 600 O O . ALA A 1 76 ? 0.167 31.375 8.867 1 93.25 76 ALA A O 1
ATOM 601 N N . ILE A 1 77 ? -0.484 32.531 6.988 1 90.31 77 ILE A N 1
ATOM 602 C CA . ILE A 1 77 ? 0.358 33.688 7.281 1 90.31 77 ILE A CA 1
ATOM 603 C C . ILE A 1 77 ? -0.516 34.906 7.543 1 90.31 77 ILE A C 1
ATOM 605 O O . ILE A 1 77 ? -1.39 35.25 6.738 1 90.31 77 ILE A O 1
ATOM 609 N N . THR A 1 78 ? -0.264 35.469 8.656 1 86.25 78 THR A N 1
ATOM 610 C CA . THR A 1 78 ? -1.01 36.688 8.992 1 86.25 78 THR A CA 1
ATOM 611 C C . THR A 1 78 ? -0.31 37.938 8.43 1 86.25 78 THR A C 1
ATOM 613 O O . THR A 1 78 ? 0.913 37.938 8.273 1 86.25 78 THR A O 1
ATOM 616 N N . SER A 1 79 ? -1.175 38.875 8.102 1 86.94 79 SER A N 1
ATOM 617 C CA . SER A 1 79 ? -0.62 40.125 7.598 1 86.94 79 SER A CA 1
ATOM 618 C C . SER A 1 79 ? 0.139 40.875 8.688 1 86.94 79 SER A C 1
ATOM 620 O O . SER A 1 79 ? -0.308 40.938 9.836 1 86.94 79 SER A O 1
ATOM 622 N N . ILE A 1 80 ? 1.275 41.406 8.367 1 81.25 80 ILE A N 1
ATOM 623 C CA . ILE A 1 80 ? 2.092 42.125 9.352 1 81.25 80 ILE A CA 1
ATOM 624 C C . ILE A 1 80 ? 1.911 43.625 9.195 1 81.25 80 ILE A C 1
ATOM 626 O O . ILE A 1 80 ? 2.467 44.406 9.969 1 81.25 80 ILE A O 1
ATOM 630 N N . GLY A 1 81 ? 1.221 43.906 8.289 1 77.69 81 GLY A N 1
ATOM 631 C CA . GLY A 1 81 ? 1.026 45.344 8.086 1 77.69 81 GLY A CA 1
ATOM 632 C C . GLY A 1 81 ? 0.257 45.656 6.816 1 77.69 81 GLY A C 1
ATOM 633 O O . GLY A 1 81 ? -0.262 44.75 6.152 1 77.69 81 GLY A O 1
ATOM 634 N N . GLY A 1 82 ? 0.001 46.938 6.723 1 72.81 82 GLY A N 1
ATOM 635 C CA . GLY A 1 82 ? -0.67 47.438 5.543 1 72.81 82 GLY A CA 1
ATOM 636 C C . GLY A 1 82 ? -1.823 48.375 5.867 1 72.81 82 GLY A C 1
ATOM 637 O O . GLY A 1 82 ? -1.964 48.844 7.008 1 72.81 82 GLY A O 1
ATOM 638 N N . GLY A 1 83 ? -2.438 48.906 4.875 1 73.31 83 GLY A N 1
ATOM 639 C CA . GLY A 1 83 ? -3.561 49.812 4.984 1 73.31 83 GLY A CA 1
ATOM 640 C C . GLY A 1 83 ? -4.906 49.125 4.844 1 73.31 83 GLY A C 1
ATOM 641 O O . GLY A 1 83 ? -5.02 47.938 5.078 1 73.31 83 GLY A O 1
ATOM 642 N N . THR A 1 84 ? -5.922 49.812 4.625 1 74.75 84 THR A N 1
ATOM 643 C CA . THR A 1 84 ? -7.289 49.344 4.531 1 74.75 84 THR A CA 1
ATOM 644 C C . THR A 1 84 ? -7.43 48.344 3.383 1 74.75 84 THR A C 1
ATOM 646 O O . THR A 1 84 ? -8.188 47.375 3.48 1 74.75 84 THR A O 1
ATOM 649 N N . ASN A 1 85 ? -6.582 48.5 2.371 1 84.56 85 ASN A N 1
ATOM 650 C CA . ASN A 1 85 ? -6.723 47.594 1.218 1 84.56 85 ASN A CA 1
ATOM 651 C C . ASN A 1 85 ? -5.383 47 0.811 1 84.56 85 ASN A C 1
ATOM 653 O O . ASN A 1 85 ? -5.207 46.594 -0.336 1 84.56 85 ASN A O 1
ATOM 657 N N . GLU A 1 86 ? -4.453 47.094 1.686 1 88.62 86 GLU A N 1
ATOM 658 C CA . GLU A 1 86 ? -3.127 46.531 1.419 1 88.62 86 GLU A CA 1
ATOM 659 C C . GLU A 1 86 ? -2.664 45.656 2.562 1 88.62 86 GLU A C 1
ATOM 661 O O . GLU A 1 86 ? -2.676 46.062 3.725 1 88.62 86 GLU A O 1
ATOM 666 N N . PHE A 1 87 ? -2.209 44.531 2.17 1 90.69 87 PHE A N 1
ATOM 667 C CA . PHE A 1 87 ? -1.799 43.531 3.16 1 90.69 87 PHE A CA 1
ATOM 668 C C . PHE A 1 87 ? -0.386 43.031 2.875 1 90.69 87 PHE A C 1
ATOM 670 O O . PHE A 1 87 ? -0.119 42.5 1.801 1 90.69 87 PHE A O 1
ATOM 677 N N . LEU A 1 88 ? 0.445 43.188 3.838 1 90 88 LEU A N 1
ATOM 678 C CA . LEU A 1 88 ? 1.831 42.75 3.711 1 90 88 LEU A CA 1
ATOM 679 C C . LEU A 1 88 ? 2.053 41.406 4.449 1 90 88 LEU A C 1
ATOM 681 O O . LEU A 1 88 ? 1.707 41.312 5.625 1 90 88 LEU A O 1
ATOM 685 N N . PHE A 1 89 ? 2.598 40.438 3.709 1 91.19 89 PHE A N 1
ATOM 686 C CA . PHE A 1 89 ? 2.871 39.125 4.277 1 91.19 89 PHE A CA 1
ATOM 687 C C . PHE A 1 89 ? 4.352 38.781 4.172 1 91.19 89 PHE A C 1
ATOM 689 O O . PHE A 1 89 ? 4.965 39 3.121 1 91.19 89 PHE A O 1
ATOM 696 N N . MET A 1 90 ? 4.84 38.312 5.277 1 88.75 90 MET A N 1
ATOM 697 C CA . MET A 1 90 ? 6.199 37.781 5.258 1 88.75 90 MET A CA 1
ATOM 698 C C . MET A 1 90 ? 6.195 36.281 4.988 1 88.75 90 MET A C 1
ATOM 700 O O . MET A 1 90 ? 5.652 35.5 5.781 1 88.75 90 MET A O 1
ATOM 704 N N . LEU A 1 91 ? 6.816 35.875 3.906 1 89.62 91 LEU A N 1
ATOM 705 C CA . LEU A 1 91 ? 6.793 34.469 3.52 1 89.62 91 LEU A CA 1
ATOM 706 C C . LEU A 1 91 ? 7.801 33.656 4.336 1 89.62 91 LEU A C 1
ATOM 708 O O . LEU A 1 91 ? 8.906 34.125 4.613 1 89.62 91 LEU A O 1
ATOM 712 N N . PRO A 1 92 ? 7.316 32.469 4.703 1 85.69 92 PRO A N 1
ATOM 713 C CA . PRO A 1 92 ? 8.258 31.625 5.434 1 85.69 92 PRO A CA 1
ATOM 714 C C . PRO A 1 92 ? 9.352 31.047 4.535 1 85.69 92 PRO A C 1
ATOM 716 O O . PRO A 1 92 ? 9.203 31.031 3.311 1 85.69 92 PRO A O 1
ATOM 719 N N . THR A 1 93 ? 10.438 30.625 5.285 1 78.81 93 THR A N 1
ATOM 720 C CA . THR A 1 93 ? 11.508 29.953 4.547 1 78.81 93 THR A CA 1
ATOM 721 C C . THR A 1 93 ? 11.062 28.578 4.094 1 78.81 93 THR A C 1
ATOM 723 O O . THR A 1 93 ? 10.438 27.828 4.855 1 78.81 93 THR A O 1
ATOM 726 N N . GLN A 1 94 ? 11.352 28.375 2.828 1 76.31 94 GLN A N 1
ATOM 727 C CA . GLN A 1 94 ? 10.953 27.078 2.281 1 76.31 94 GLN A CA 1
ATOM 728 C C . GLN A 1 94 ? 11.875 25.969 2.777 1 76.31 94 GLN A C 1
ATOM 730 O O . GLN A 1 94 ? 13.094 26.125 2.795 1 76.31 94 GLN A O 1
ATOM 735 N N . GLN A 1 95 ? 11.18 24.984 3.232 1 74.62 95 GLN A N 1
ATOM 736 C CA . GLN A 1 95 ? 11.945 23.797 3.615 1 74.62 95 GLN A CA 1
ATOM 737 C C . GLN A 1 95 ? 12.312 22.953 2.395 1 74.62 95 GLN A C 1
ATOM 739 O O . GLN A 1 95 ? 11.562 22.922 1.414 1 74.62 95 GLN A O 1
ATOM 744 N N . GLN A 1 96 ? 13.414 22.25 2.486 1 73.31 96 GLN A N 1
ATOM 745 C CA . GLN A 1 96 ? 13.93 21.484 1.356 1 73.31 96 GLN A CA 1
ATOM 746 C C . GLN A 1 96 ? 12.977 20.359 0.97 1 73.31 96 GLN A C 1
ATOM 748 O O . GLN A 1 96 ? 12.844 20.031 -0.21 1 73.31 96 GLN A O 1
ATOM 753 N N . ASP A 1 97 ? 12.227 19.875 1.909 1 75.88 97 ASP A N 1
ATOM 754 C CA . ASP A 1 97 ? 11.391 18.703 1.639 1 75.88 97 ASP A CA 1
ATOM 755 C C . ASP A 1 97 ? 9.953 19.125 1.346 1 75.88 97 ASP A C 1
ATOM 757 O O . ASP A 1 97 ? 9.055 18.266 1.286 1 75.88 97 ASP A O 1
ATOM 761 N N . GLU A 1 98 ? 9.789 20.375 1.097 1 82.69 98 GLU A N 1
ATOM 762 C CA . GLU A 1 98 ? 8.43 20.859 0.856 1 82.69 98 GLU A CA 1
ATOM 763 C C . GLU A 1 98 ? 8.344 21.656 -0.441 1 82.69 98 GLU A C 1
ATOM 765 O O . GLU A 1 98 ? 9.242 22.438 -0.755 1 82.69 98 GLU A O 1
ATOM 770 N N . GLN A 1 99 ? 7.387 21.344 -1.166 1 89.12 99 GLN A N 1
ATOM 771 C CA . GLN A 1 99 ? 7.098 22.078 -2.391 1 89.12 99 GLN A CA 1
ATOM 772 C C . GLN A 1 99 ? 5.773 22.828 -2.281 1 89.12 99 GLN A C 1
ATOM 774 O O . GLN A 1 99 ? 4.727 22.219 -2.055 1 89.12 99 GLN A O 1
ATOM 779 N N . VAL A 1 100 ? 5.898 24.109 -2.521 1 91.75 100 VAL A N 1
ATOM 780 C CA . VAL A 1 100 ? 4.672 24.891 -2.5 1 91.75 100 VAL A CA 1
ATOM 781 C C . VAL A 1 100 ? 3.885 24.672 -3.787 1 91.75 100 VAL A C 1
ATOM 783 O O . VAL A 1 100 ? 4.434 24.766 -4.887 1 91.75 100 VAL A O 1
ATOM 786 N N . VAL A 1 101 ? 2.633 24.359 -3.604 1 93 101 VAL A N 1
ATOM 787 C CA . VAL A 1 101 ? 1.852 23.984 -4.777 1 93 101 VAL A CA 1
ATOM 788 C C . VAL A 1 101 ? 0.683 24.953 -4.953 1 93 101 VAL A C 1
ATOM 790 O O . VAL A 1 101 ? -0.057 24.859 -5.934 1 93 101 VAL A O 1
ATOM 793 N N . GLY A 1 102 ? 0.507 25.828 -4.039 1 94.12 102 GLY A N 1
ATOM 794 C CA . GLY A 1 102 ? -0.582 26.781 -4.172 1 94.12 102 GLY A CA 1
ATOM 795 C C . GLY A 1 102 ? -0.542 27.875 -3.125 1 94.12 102 GLY A C 1
ATOM 796 O O . GLY A 1 102 ? 0.074 27.719 -2.07 1 94.12 102 GLY A O 1
ATOM 797 N N . VAL A 1 103 ? -1.204 29.031 -3.512 1 94.19 103 VAL A N 1
ATOM 798 C CA . VAL A 1 103 ? -1.33 30.156 -2.602 1 94.19 103 VAL A CA 1
ATOM 799 C C . VAL A 1 103 ? -2.727 30.766 -2.721 1 94.19 103 VAL A C 1
ATOM 801 O O . VAL A 1 103 ? -3.217 31 -3.828 1 94.19 103 VAL A O 1
ATOM 804 N N . GLU A 1 104 ? -3.305 30.984 -1.562 1 93.69 104 GLU A N 1
ATOM 805 C CA . GLU A 1 104 ? -4.613 31.625 -1.51 1 93.69 104 GLU A CA 1
ATOM 806 C C . GLU A 1 104 ? -4.617 32.781 -0.528 1 93.69 104 GLU A C 1
ATOM 808 O O . GLU A 1 104 ? -3.902 32.781 0.475 1 93.69 104 GLU A O 1
ATOM 813 N N . PHE A 1 105 ? -5.391 33.75 -0.891 1 92.94 105 PHE A N 1
ATOM 814 C CA . PHE A 1 105 ? -5.613 34.906 -0.016 1 92.94 105 PHE A CA 1
ATOM 815 C C . PHE A 1 105 ? -7.043 34.906 0.516 1 92.94 105 PHE A C 1
ATOM 817 O O . PHE A 1 105 ? -8 34.906 -0.261 1 92.94 105 PHE A O 1
ATOM 824 N N . HIS A 1 106 ? -7.117 34.844 1.812 1 89.44 106 HIS A N 1
ATOM 825 C CA . HIS A 1 106 ? -8.406 34.906 2.492 1 89.44 106 HIS A CA 1
ATOM 826 C C . HIS A 1 106 ? -8.664 36.281 3.096 1 89.44 106 HIS A C 1
ATOM 828 O O . HIS A 1 106 ? -7.945 36.688 4.004 1 89.44 106 HIS A O 1
ATOM 834 N N . LEU A 1 107 ? -9.688 36.875 2.59 1 86.94 107 LEU A N 1
ATOM 835 C CA . LEU A 1 107 ? -10.031 38.219 3.045 1 86.94 107 LEU A CA 1
ATOM 836 C C . LEU A 1 107 ? -11.359 38.219 3.795 1 86.94 107 LEU A C 1
ATOM 838 O O . LEU A 1 107 ? -12.367 37.719 3.283 1 86.94 107 LEU A O 1
ATOM 842 N N . HIS A 1 108 ? -11.258 38.656 5.016 1 79.81 108 HIS A N 1
ATOM 843 C CA . HIS A 1 108 ? -12.5 38.844 5.75 1 79.81 108 HIS A CA 1
ATOM 844 C C . HIS A 1 108 ? -13.039 40.25 5.551 1 79.81 108 HIS A C 1
ATOM 846 O O . HIS A 1 108 ? -12.336 41.219 5.797 1 79.81 108 HIS A O 1
ATOM 852 N N . HIS A 1 109 ? -14.266 40.312 5.02 1 75.94 109 HIS A N 1
ATOM 853 C CA . HIS A 1 109 ? -14.828 41.625 4.754 1 75.94 109 HIS A CA 1
ATOM 854 C C . HIS A 1 109 ? -16.125 41.844 5.523 1 75.94 109 HIS A C 1
ATOM 856 O O . HIS A 1 109 ? -16.812 40.875 5.859 1 75.94 109 HIS A O 1
ATOM 862 N N . HIS A 1 110 ? -16.281 43.094 6.055 1 69.38 110 HIS A N 1
ATOM 863 C CA . HIS A 1 110 ? -17.531 43.5 6.676 1 69.38 110 HIS A CA 1
ATOM 864 C C . HIS A 1 110 ? -18.406 44.281 5.699 1 69.38 110 HIS A C 1
ATOM 866 O O . HIS A 1 110 ? -17.938 44.75 4.656 1 69.38 110 HIS A O 1
ATOM 872 N N . HIS A 1 111 ? -19.703 44.531 6.207 1 61.12 111 HIS A N 1
ATOM 873 C CA . HIS A 1 111 ? -20.781 45.188 5.441 1 61.12 111 HIS A CA 1
ATOM 874 C C . HIS A 1 111 ? -20.25 46.375 4.637 1 61.12 111 HIS A C 1
ATOM 876 O O . HIS A 1 111 ? -19.516 47.188 5.164 1 61.12 111 HIS A O 1
ATOM 882 N N . ILE A 1 112 ? -20.188 46.062 3.389 1 57.72 112 ILE A N 1
ATOM 883 C CA . ILE A 1 112 ? -19.875 47.188 2.494 1 57.72 112 ILE A CA 1
ATOM 884 C C . ILE A 1 112 ? -21.016 48.188 2.523 1 57.72 112 ILE A C 1
ATOM 886 O O . ILE A 1 112 ? -22.156 47.875 2.195 1 57.72 112 ILE A O 1
ATOM 890 N N . HIS A 1 113 ? -20.938 49.156 3.559 1 52.62 113 HIS A N 1
ATOM 891 C CA . HIS A 1 113 ? -22 50.156 3.678 1 52.62 113 HIS A CA 1
ATOM 892 C C . HIS A 1 113 ? -22.125 51 2.412 1 52.62 113 HIS A C 1
ATOM 894 O O . HIS A 1 113 ? -21.156 51.688 2.023 1 52.62 113 HIS A O 1
ATOM 900 N N . HIS A 1 114 ? -22.641 50.594 1.46 1 51.75 114 HIS A N 1
ATOM 901 C CA . HIS A 1 114 ? -22.938 51.688 0.521 1 51.75 114 HIS A CA 1
ATOM 902 C C . HIS A 1 114 ? -24.172 52.469 0.964 1 51.75 114 HIS A C 1
ATOM 904 O O . HIS A 1 114 ? -25.188 51.906 1.329 1 51.75 114 HIS A O 1
ATOM 910 N N . HIS A 1 115 ? -23.984 53.688 1.536 1 48.03 115 HIS A N 1
ATOM 911 C CA . HIS A 1 115 ? -25.109 54.562 1.855 1 48.03 115 HIS A CA 1
ATOM 912 C C . HIS A 1 115 ? -26.312 54.219 0.99 1 48.03 115 HIS A C 1
ATOM 914 O O . HIS A 1 115 ? -27.453 54.25 1.465 1 48.03 115 HIS A O 1
ATOM 920 N N . HIS A 1 116 ? -26.25 54.844 -0.297 1 46.06 116 HIS A N 1
ATOM 921 C CA . HIS A 1 116 ? -27.484 55.188 -0.989 1 46.06 116 HIS A CA 1
ATOM 922 C C . HIS A 1 116 ? -28.297 53.938 -1.322 1 46.06 116 HIS A C 1
ATOM 924 O O . HIS A 1 116 ? -29.5 53.906 -1.084 1 46.06 116 HIS A O 1
ATOM 930 N N . THR A 1 117 ? -28.141 53.438 -2.699 1 46.31 117 THR A N 1
ATOM 931 C CA . THR A 1 117 ? -29.156 52.781 -3.49 1 46.31 117 THR A CA 1
ATOM 932 C C . THR A 1 117 ? -29.391 51.344 -2.998 1 46.31 117 THR A C 1
ATOM 934 O O . THR A 1 117 ? -28.438 50.656 -2.609 1 46.31 117 THR A O 1
ATOM 937 N N . LEU A 1 118 ? -30.609 51 -2.555 1 45.16 118 LEU A N 1
ATOM 938 C CA . LEU A 1 118 ? -31.422 49.812 -2.268 1 45.16 118 LEU A CA 1
ATOM 939 C C . LEU A 1 118 ? -30.875 48.594 -3 1 45.16 118 LEU A C 1
ATOM 941 O O . LEU A 1 118 ? -31.375 47.469 -2.82 1 45.16 118 LEU A O 1
ATOM 945 N N . HIS A 1 119 ? -30.375 48.656 -4.309 1 50.12 119 HIS A N 1
ATOM 946 C CA . HIS A 1 119 ? -30.297 47.469 -5.18 1 50.12 119 HIS A CA 1
ATOM 947 C C . HIS A 1 119 ? -29.031 46.688 -4.914 1 50.12 119 HIS A C 1
ATOM 949 O O . HIS A 1 119 ? -27.969 47.25 -4.629 1 50.12 119 HIS A O 1
ATOM 955 N N . HIS A 1 120 ? -29.156 45.5 -4.523 1 56.25 120 HIS A N 1
ATOM 956 C CA . HIS A 1 120 ? -28.203 44.406 -4.449 1 56.25 120 HIS A CA 1
ATOM 957 C C . HIS A 1 120 ? -27.172 44.5 -5.566 1 56.25 120 HIS A C 1
ATOM 959 O O . HIS A 1 120 ? -27.469 44.219 -6.727 1 56.25 120 HIS A O 1
ATOM 965 N N . GLN A 1 121 ? -26.203 45.438 -5.516 1 64.62 121 GLN A N 1
ATOM 966 C CA . GLN A 1 121 ? -25.25 45.531 -6.609 1 64.62 121 GLN A CA 1
ATOM 967 C C . GLN A 1 121 ? -24.094 44.562 -6.434 1 64.62 121 GLN A C 1
ATOM 969 O O . GLN A 1 121 ? -23.688 44.281 -5.309 1 64.62 121 GLN A O 1
ATOM 974 N N . LEU A 1 122 ? -23.797 43.781 -7.52 1 73.31 122 LEU A N 1
ATOM 975 C CA . LEU A 1 122 ? -22.641 42.906 -7.605 1 73.31 122 LEU A CA 1
ATOM 976 C C . LEU A 1 122 ? -21.344 43.719 -7.645 1 73.31 122 LEU A C 1
ATOM 978 O O . LEU A 1 122 ? -21.234 44.688 -8.391 1 73.31 122 LEU A O 1
ATOM 982 N N . LEU A 1 123 ? -20.5 43.438 -6.688 1 81.62 123 LEU A N 1
ATOM 983 C CA . LEU A 1 123 ? -19.203 44.094 -6.625 1 81.62 123 LEU A CA 1
ATOM 984 C C . LEU A 1 123 ? -18.109 43.156 -7.137 1 81.62 123 LEU A C 1
ATOM 986 O O . LEU A 1 123 ? -18.172 41.938 -6.898 1 81.62 123 LEU A O 1
ATOM 990 N N . LYS A 1 124 ? -17.25 43.75 -7.938 1 86.5 124 LYS A N 1
ATOM 991 C CA . LYS A 1 124 ? -16.047 43.031 -8.344 1 86.5 124 LYS A CA 1
ATOM 992 C C . LYS A 1 124 ? -14.883 43.344 -7.402 1 86.5 124 LYS A C 1
ATOM 994 O O . LYS A 1 124 ? -14.422 44.5 -7.336 1 86.5 124 LYS A O 1
ATOM 999 N N . VAL A 1 125 ? -14.477 42.312 -6.68 1 86.31 125 VAL A N 1
ATOM 1000 C CA . VAL A 1 125 ? -13.344 42.5 -5.77 1 86.31 125 VAL A CA 1
ATOM 1001 C C . VAL A 1 125 ? -12.117 41.781 -6.328 1 86.31 125 VAL A C 1
ATOM 1003 O O . VAL A 1 125 ? -12.164 40.594 -6.625 1 86.31 125 VAL A O 1
ATOM 1006 N N . THR A 1 126 ? -11.016 42.562 -6.52 1 89.38 126 THR A N 1
ATOM 1007 C CA . THR A 1 126 ? -9.797 42 -7.086 1 89.38 126 THR A CA 1
ATOM 1008 C C . THR A 1 126 ? -8.664 42.031 -6.062 1 89.38 126 THR A C 1
ATOM 1010 O O . THR A 1 126 ? -8.461 43.062 -5.387 1 89.38 126 THR A O 1
ATOM 1013 N N . ALA A 1 127 ? -8.031 40.875 -5.887 1 91.44 127 ALA A N 1
ATOM 1014 C CA . ALA A 1 127 ? -6.789 40.781 -5.121 1 91.44 127 ALA A CA 1
ATOM 1015 C C . ALA A 1 127 ? -5.578 40.688 -6.047 1 91.44 127 ALA A C 1
ATOM 1017 O O . ALA A 1 127 ? -5.496 39.781 -6.875 1 91.44 127 ALA A O 1
ATOM 1018 N N . GLN A 1 128 ? -4.656 41.625 -5.875 1 92.25 128 GLN A N 1
ATOM 1019 C CA . GLN A 1 128 ? -3.475 41.688 -6.727 1 92.25 128 GLN A CA 1
ATOM 1020 C C . GLN A 1 128 ? -2.195 41.594 -5.895 1 92.25 128 GLN A C 1
ATOM 1022 O O . GLN A 1 128 ? -2.041 42.312 -4.902 1 92.25 128 GLN A O 1
ATOM 1027 N N . VAL A 1 129 ? -1.317 40.688 -6.344 1 91.81 129 VAL A N 1
ATOM 1028 C CA . VAL A 1 129 ? -0.011 40.594 -5.699 1 91.81 129 VAL A CA 1
ATOM 1029 C C . VAL A 1 129 ? 0.95 41.594 -6.344 1 91.81 129 VAL A C 1
ATOM 1031 O O . VAL A 1 129 ? 1.229 41.5 -7.543 1 91.81 129 VAL A O 1
ATOM 1034 N N . GLN A 1 130 ? 1.463 42.375 -5.484 1 89.06 130 GLN A N 1
ATOM 1035 C CA . GLN A 1 130 ? 2.311 43.438 -6 1 89.06 130 GLN A CA 1
ATOM 1036 C C . GLN A 1 130 ? 3.578 42.875 -6.637 1 89.06 130 GLN A C 1
ATOM 1038 O O . GLN A 1 130 ? 4.152 41.906 -6.141 1 89.06 130 GLN A O 1
ATOM 1043 N N . ASP A 1 131 ? 4 43.531 -7.613 1 82.31 131 ASP A N 1
ATOM 1044 C CA . ASP A 1 131 ? 5.254 43.25 -8.305 1 82.31 131 ASP A CA 1
ATOM 1045 C C . ASP A 1 131 ? 5.258 41.844 -8.914 1 82.31 131 ASP A C 1
ATOM 1047 O O . ASP A 1 131 ? 6.316 41.25 -9.094 1 82.31 131 ASP A O 1
ATOM 1051 N N . THR A 1 132 ? 4.047 41.406 -8.859 1 83.12 132 THR A N 1
ATOM 1052 C CA . THR A 1 132 ? 3.854 40.125 -9.555 1 83.12 132 THR A CA 1
ATOM 1053 C C . THR A 1 132 ? 2.703 40.25 -10.555 1 83.12 132 THR A C 1
ATOM 1055 O O . THR A 1 132 ? 1.94 41.219 -10.531 1 83.12 132 THR A O 1
ATOM 1058 N N . ASN A 1 133 ? 2.604 39.656 -11.672 1 84.25 133 ASN A N 1
ATOM 1059 C CA . ASN A 1 133 ? 1.487 39.625 -12.609 1 84.25 133 ASN A CA 1
ATOM 1060 C C . ASN A 1 133 ? 0.398 38.656 -12.18 1 84.25 133 ASN A C 1
ATOM 1062 O O . ASN A 1 133 ? -0.325 38.125 -13.023 1 84.25 133 ASN A O 1
ATOM 1066 N N . VAL A 1 134 ? 0.279 38.562 -10.82 1 91.12 134 VAL A N 1
ATOM 1067 C CA . VAL A 1 134 ? -0.708 37.594 -10.312 1 91.12 134 VAL A CA 1
ATOM 1068 C C . VAL A 1 134 ? -1.888 38.344 -9.703 1 91.12 134 VAL A C 1
ATOM 1070 O O . VAL A 1 134 ? -1.699 39.25 -8.883 1 91.12 134 VAL A O 1
ATOM 1073 N N . SER A 1 135 ? -3.07 38.062 -10.148 1 92.56 135 SER A N 1
ATOM 1074 C CA . SER A 1 135 ? -4.289 38.625 -9.586 1 92.56 135 SER A CA 1
ATOM 1075 C C . SER A 1 135 ? -5.469 37.688 -9.727 1 92.56 135 SER A C 1
ATOM 1077 O O . SER A 1 135 ? -5.426 36.75 -10.531 1 92.56 135 SER A O 1
ATOM 1079 N N . ASN A 1 136 ? -6.406 37.812 -8.867 1 94.56 136 ASN A N 1
ATOM 1080 C CA . ASN A 1 136 ? -7.656 37.062 -8.914 1 94.56 136 ASN A CA 1
ATOM 1081 C C . ASN A 1 136 ? -8.852 37.938 -8.562 1 94.56 136 ASN A C 1
ATOM 1083 O O . ASN A 1 136 ? -8.773 38.781 -7.652 1 94.56 136 ASN A O 1
ATOM 1087 N N . THR A 1 137 ? -9.945 37.75 -9.32 1 91.38 137 THR A N 1
ATOM 1088 C CA . THR A 1 137 ? -11.125 38.594 -9.125 1 91.38 137 THR A CA 1
ATOM 1089 C C . THR A 1 137 ? -12.328 37.75 -8.734 1 91.38 137 THR A C 1
ATOM 1091 O O . THR A 1 137 ? -12.523 36.656 -9.281 1 91.38 137 THR A O 1
ATOM 1094 N N . GLN A 1 138 ? -13.047 38.25 -7.754 1 88.06 138 GLN A N 1
ATOM 1095 C CA . GLN A 1 138 ? -14.281 37.594 -7.32 1 88.06 138 GLN A CA 1
ATOM 1096 C C . GLN A 1 138 ? -15.469 38.562 -7.387 1 88.06 138 GLN A C 1
ATOM 1098 O O . GLN A 1 138 ? -15.312 39.781 -7.199 1 88.06 138 GLN A O 1
ATOM 1103 N N . LEU A 1 139 ? -16.656 37.906 -7.648 1 83.75 139 LEU A N 1
ATOM 1104 C CA . LEU A 1 139 ? -17.891 38.656 -7.641 1 83.75 139 LEU A CA 1
ATOM 1105 C C . LEU A 1 139 ? -18.625 38.5 -6.316 1 83.75 139 LEU A C 1
ATOM 1107 O O . LEU A 1 139 ? -18.844 37.375 -5.867 1 83.75 139 LEU A O 1
ATOM 1111 N N . VAL A 1 140 ? -18.922 39.625 -5.688 1 80.12 140 VAL A N 1
ATOM 1112 C CA . VAL A 1 140 ? -19.562 39.562 -4.383 1 80.12 140 VAL A CA 1
ATOM 1113 C C . VAL A 1 140 ? -20.859 40.375 -4.41 1 80.12 140 VAL A C 1
ATOM 1115 O O . VAL A 1 140 ? -20.891 41.469 -4.973 1 80.12 140 VAL A O 1
ATOM 1118 N N . SER A 1 141 ? -21.891 39.656 -3.848 1 74.69 141 SER A N 1
ATOM 1119 C CA . SER A 1 141 ? -23.156 40.406 -3.756 1 74.69 141 SER A CA 1
ATOM 1120 C C . SER A 1 141 ? -23.156 41.344 -2.559 1 74.69 141 SER A C 1
ATOM 1122 O O . SER A 1 141 ? -22.734 40.969 -1.462 1 74.69 141 SER A O 1
ATOM 1124 N N . ASP A 1 142 ? -23.469 42.656 -2.582 1 63.28 142 ASP A N 1
ATOM 1125 C CA . ASP A 1 142 ? -23.609 43.656 -1.526 1 63.28 142 ASP A CA 1
ATOM 1126 C C . ASP A 1 142 ? -25.016 43.594 -0.928 1 63.28 142 ASP A C 1
ATOM 1128 O O . ASP A 1 142 ? -26 43.469 -1.653 1 63.28 142 ASP A O 1
ATOM 1132 N N . PRO A 1 143 ? -25.094 43.562 0.438 1 61.69 143 PRO A N 1
ATOM 1133 C CA . PRO A 1 143 ? -24.141 43.625 1.549 1 61.69 143 PRO A CA 1
ATOM 1134 C C . PRO A 1 143 ? -23.719 42.25 2.062 1 61.69 143 PRO A C 1
ATOM 1136 O O . PRO A 1 143 ? -24.578 41.406 2.342 1 61.69 143 PRO A O 1
ATOM 1139 N N . SER A 1 144 ? -22.656 41.719 1.655 1 65.25 144 SER A N 1
ATOM 1140 C CA . SER A 1 144 ? -22.266 40.406 2.182 1 65.25 144 SER A CA 1
ATOM 1141 C C . SER A 1 144 ? -21.078 40.531 3.135 1 65.25 144 SER A C 1
ATOM 1143 O O . SER A 1 144 ? -20.328 41.5 3.086 1 65.25 144 SER A O 1
ATOM 1145 N N . SER A 1 145 ? -21.312 39.969 4.371 1 68.81 145 SER A N 1
ATOM 1146 C CA . SER A 1 145 ? -20.172 39.781 5.254 1 68.81 145 SER A CA 1
ATOM 1147 C C . SER A 1 145 ? -19.688 38.344 5.258 1 68.81 145 SER A C 1
ATOM 1149 O O . SER A 1 145 ? -20.469 37.406 5.023 1 68.81 145 SER A O 1
ATOM 1151 N N . GLY A 1 146 ? -18.484 38.156 5.086 1 75.38 146 GLY A N 1
ATOM 1152 C CA . GLY A 1 146 ? -17.938 36.812 5.152 1 75.38 146 GLY A CA 1
ATOM 1153 C C . GLY A 1 146 ? -16.547 36.688 4.562 1 75.38 146 GLY A C 1
ATOM 1154 O O . GLY A 1 146 ? -15.828 37.688 4.461 1 75.38 146 GLY A O 1
ATOM 1155 N N . TRP A 1 147 ? -16.156 35.531 4.305 1 78 147 TRP A N 1
ATOM 1156 C CA . TRP A 1 147 ? -14.82 35.25 3.795 1 78 147 TRP A CA 1
ATOM 1157 C C . TRP A 1 147 ? -14.812 35.25 2.27 1 78 147 TRP A C 1
ATOM 1159 O O . TRP A 1 147 ? -15.688 34.656 1.639 1 78 147 TRP A O 1
ATOM 1169 N N . LEU A 1 148 ? -13.945 36.062 1.694 1 85.12 148 LEU A N 1
ATOM 1170 C CA . LEU A 1 148 ? -13.633 35.969 0.274 1 85.12 148 LEU A CA 1
ATOM 1171 C C . LEU A 1 148 ? -12.305 35.25 0.062 1 85.12 148 LEU A C 1
ATOM 1173 O O . LEU A 1 148 ? -11.297 35.594 0.679 1 85.12 148 LEU A O 1
ATOM 1177 N N . VAL A 1 149 ? -12.305 34.219 -0.766 1 89.5 149 VAL A N 1
ATOM 1178 C CA . VAL A 1 149 ? -11.102 33.406 -1.013 1 89.5 149 VAL A CA 1
ATOM 1179 C C . VAL A 1 149 ? -10.609 33.656 -2.438 1 89.5 149 VAL A C 1
ATOM 1181 O O . VAL A 1 149 ? -11.328 33.406 -3.404 1 89.5 149 VAL A O 1
ATOM 1184 N N . PHE A 1 150 ? -9.375 34.188 -2.508 1 92.62 150 PHE A N 1
ATOM 1185 C CA . PHE A 1 150 ? -8.75 34.438 -3.803 1 92.62 150 PHE A CA 1
ATOM 1186 C C . PHE A 1 150 ? -7.656 33.406 -4.074 1 92.62 150 PHE A C 1
ATOM 1188 O O . PHE A 1 150 ? -6.652 33.344 -3.365 1 92.62 150 PHE A O 1
ATOM 1195 N N . GLN A 1 151 ? -7.809 32.625 -5.141 1 93.62 151 GLN A N 1
ATOM 1196 C CA . GLN A 1 151 ? -6.746 31.734 -5.582 1 93.62 151 GLN A CA 1
ATOM 1197 C C . GLN A 1 151 ? -5.66 32.5 -6.332 1 93.62 151 GLN A C 1
ATOM 1199 O O . GLN A 1 151 ? -5.805 32.781 -7.52 1 93.62 151 GLN A O 1
ATOM 1204 N N . LEU A 1 152 ? -4.582 32.719 -5.703 1 93.56 152 LEU A N 1
ATOM 1205 C CA . LEU A 1 152 ? -3.547 33.562 -6.285 1 93.56 152 LEU A CA 1
ATOM 1206 C C . LEU A 1 152 ? -2.57 32.719 -7.117 1 93.56 152 LEU A C 1
ATOM 1208 O O . LEU A 1 152 ? -1.989 33.219 -8.078 1 93.56 152 LEU A O 1
ATOM 1212 N N . ALA A 1 153 ? -2.35 31.562 -6.637 1 90.88 153 ALA A N 1
ATOM 1213 C CA . ALA A 1 153 ? -1.386 30.766 -7.383 1 90.88 153 ALA A CA 1
ATOM 1214 C C . ALA A 1 153 ? -1.793 29.297 -7.395 1 90.88 153 ALA A C 1
ATOM 1216 O O . ALA A 1 153 ? -2.357 28.781 -6.422 1 90.88 153 ALA A O 1
ATOM 1217 N N . SER A 1 154 ? -1.537 28.797 -8.594 1 88 154 SER A N 1
ATOM 1218 C CA . SER A 1 154 ? -1.625 27.359 -8.805 1 88 154 SER A CA 1
ATOM 1219 C C . SER A 1 154 ? -0.24 26.719 -8.859 1 88 154 SER A C 1
ATOM 1221 O O . SER A 1 154 ? 0.773 27.422 -8.797 1 88 154 SER A O 1
ATOM 1223 N N . PRO A 1 155 ? -0.251 25.312 -8.891 1 86.44 155 PRO A N 1
ATOM 1224 C CA . PRO A 1 155 ? 1.062 24.672 -8.977 1 86.44 155 PRO A CA 1
ATOM 1225 C C . PRO A 1 155 ? 1.901 25.203 -10.133 1 86.44 155 PRO A C 1
ATOM 1227 O O . PRO A 1 155 ? 3.121 25.328 -10.008 1 86.44 155 PRO A O 1
ATOM 1230 N N . ALA A 1 156 ? 1.267 25.672 -11.133 1 83.88 156 ALA A N 1
ATOM 1231 C CA . ALA A 1 156 ? 1.973 26.125 -12.328 1 83.88 156 ALA A CA 1
ATOM 1232 C C . ALA A 1 156 ? 2.473 27.562 -12.141 1 83.88 156 ALA A C 1
ATOM 1234 O O . ALA A 1 156 ? 3.418 27.984 -12.812 1 83.88 156 ALA A O 1
ATOM 1235 N N . THR A 1 157 ? 1.974 28.328 -11.18 1 86.44 157 THR A N 1
ATOM 1236 C CA . THR A 1 157 ? 2.279 29.75 -11.133 1 86.44 157 THR A CA 1
ATOM 1237 C C . THR A 1 157 ? 2.865 30.141 -9.781 1 86.44 157 THR A C 1
ATOM 1239 O O . THR A 1 157 ? 3.205 31.297 -9.555 1 86.44 157 THR A O 1
ATOM 1242 N N . VAL A 1 158 ? 3.002 29.172 -8.945 1 89.75 158 VAL A N 1
ATOM 1243 C CA . VAL A 1 158 ? 3.381 29.453 -7.566 1 89.75 158 VAL A CA 1
ATOM 1244 C C . VAL A 1 158 ? 4.773 30.078 -7.527 1 89.75 158 VAL A C 1
ATOM 1246 O O . VAL A 1 158 ? 5.066 30.906 -6.664 1 89.75 158 VAL A O 1
ATOM 1249 N N . ALA A 1 159 ? 5.578 29.781 -8.422 1 86.56 159 ALA A N 1
ATOM 1250 C CA . ALA A 1 159 ? 6.945 30.297 -8.461 1 86.56 159 ALA A CA 1
ATOM 1251 C C . ALA A 1 159 ? 6.953 31.828 -8.508 1 86.56 159 ALA A C 1
ATOM 1253 O O . ALA A 1 159 ? 7.875 32.469 -7.984 1 86.56 159 ALA A O 1
ATOM 1254 N N . ARG A 1 160 ? 5.961 32.438 -9.062 1 85.06 160 ARG A N 1
ATOM 1255 C CA . ARG A 1 160 ? 5.867 33.875 -9.211 1 85.06 160 ARG A CA 1
ATOM 1256 C C . ARG A 1 160 ? 5.723 34.562 -7.852 1 85.06 160 ARG A C 1
ATOM 1258 O O . ARG A 1 160 ? 6.074 35.75 -7.699 1 85.06 160 ARG A O 1
ATOM 1265 N N . ILE A 1 161 ? 5.223 33.812 -6.938 1 87.31 161 ILE A N 1
ATOM 1266 C CA . ILE A 1 161 ? 4.961 34.375 -5.621 1 87.31 161 ILE A CA 1
ATOM 1267 C C . ILE A 1 161 ? 6.098 34.031 -4.668 1 87.31 161 ILE A C 1
ATOM 1269 O O . ILE A 1 161 ? 6.598 34.906 -3.939 1 87.31 161 ILE A O 1
ATOM 1273 N N . ILE A 1 162 ? 6.547 32.812 -4.75 1 85.5 162 ILE A N 1
ATOM 1274 C CA . ILE A 1 162 ? 7.453 32.344 -3.705 1 85.5 162 ILE A CA 1
ATOM 1275 C C . ILE A 1 162 ? 8.883 32.75 -4.043 1 85.5 162 ILE A C 1
ATOM 1277 O O . ILE A 1 162 ? 9.758 32.781 -3.17 1 85.5 162 ILE A O 1
ATOM 1281 N N . ASN A 1 163 ? 9.195 33.031 -5.223 1 81.25 163 ASN A N 1
ATOM 1282 C CA . ASN A 1 163 ? 10.562 33.344 -5.613 1 81.25 163 ASN A CA 1
ATOM 1283 C C . ASN A 1 163 ? 10.828 34.844 -5.539 1 81.25 163 ASN A C 1
ATOM 1285 O O . ASN A 1 163 ? 11.82 35.344 -6.078 1 81.25 163 ASN A O 1
ATOM 1289 N N . VAL A 1 164 ? 10.023 35.469 -4.797 1 76.56 164 VAL A N 1
ATOM 1290 C CA . VAL A 1 164 ? 10.258 36.906 -4.648 1 76.56 164 VAL A CA 1
ATOM 1291 C C . VAL A 1 164 ? 11.492 37.125 -3.775 1 76.56 164 VAL A C 1
ATOM 1293 O O . VAL A 1 164 ? 11.68 36.438 -2.762 1 76.56 164 VAL A O 1
ATOM 1296 N N . ARG A 1 165 ? 12.398 38.031 -4.078 1 76.06 165 ARG A N 1
ATOM 1297 C CA . ARG A 1 165 ? 13.688 38.312 -3.451 1 76.06 165 ARG A CA 1
ATOM 1298 C C . ARG A 1 165 ? 13.516 38.75 -2.01 1 76.06 165 ARG A C 1
ATOM 1300 O O . ARG A 1 165 ? 14.297 38.406 -1.132 1 76.06 165 ARG A O 1
ATOM 1307 N N . THR A 1 166 ? 12.523 39.594 -1.717 1 75.06 166 THR A N 1
ATOM 1308 C CA . THR A 1 166 ? 12.359 40.188 -0.405 1 75.06 166 THR A CA 1
ATOM 1309 C C . THR A 1 166 ? 11.68 39.25 0.566 1 75.06 166 THR A C 1
ATOM 1311 O O . THR A 1 166 ? 11.594 39.531 1.764 1 75.06 166 THR A O 1
ATOM 1314 N N . ARG A 1 167 ? 11.266 38.156 0.209 1 82.25 167 ARG A N 1
ATOM 1315 C CA . ARG A 1 167 ? 10.523 37.188 0.997 1 82.25 167 ARG A CA 1
ATOM 1316 C C . ARG A 1 167 ? 9.258 37.781 1.58 1 82.25 167 ARG A C 1
ATOM 1318 O O . ARG A 1 167 ? 8.828 37.438 2.678 1 82.25 167 ARG A O 1
ATOM 1325 N N . SER A 1 168 ? 8.859 38.844 1.024 1 89.06 168 SER A N 1
ATOM 1326 C CA . SER A 1 168 ? 7.605 39.5 1.412 1 89.06 168 SER A CA 1
ATOM 1327 C C . SER A 1 168 ? 6.727 39.781 0.196 1 89.06 168 SER A C 1
ATOM 1329 O O . SER A 1 168 ? 7.234 40.031 -0.899 1 89.06 168 SER A O 1
ATOM 1331 N N . VAL A 1 169 ? 5.461 39.625 0.447 1 90.62 169 VAL A N 1
ATOM 1332 C CA . VAL A 1 169 ? 4.508 39.875 -0.63 1 90.62 169 VAL A CA 1
ATOM 1333 C C . VAL A 1 169 ? 3.408 40.812 -0.137 1 90.62 169 VAL A C 1
ATOM 1335 O O . VAL A 1 169 ? 2.951 40.688 1.004 1 90.62 169 VAL A O 1
ATOM 1338 N N . THR A 1 170 ? 3.088 41.719 -0.975 1 91.56 170 THR A N 1
ATOM 1339 C CA . THR A 1 170 ? 1.989 42.625 -0.679 1 91.56 170 THR A CA 1
ATOM 1340 C C . THR A 1 170 ? 0.787 42.312 -1.571 1 91.56 170 THR A C 1
ATOM 1342 O O . THR A 1 170 ? 0.919 42.25 -2.793 1 91.56 170 THR A O 1
ATOM 1345 N N . VAL A 1 171 ? -0.317 42.125 -0.945 1 92.44 171 VAL A N 1
ATOM 1346 C CA . VAL A 1 171 ? -1.564 41.938 -1.676 1 92.44 171 VAL A CA 1
ATOM 1347 C C . VAL A 1 171 ? -2.436 43.188 -1.561 1 92.44 171 VAL A C 1
ATOM 1349 O O . VAL A 1 171 ? -2.703 43.656 -0.456 1 92.44 171 VAL A O 1
ATOM 1352 N N . ARG A 1 172 ? -2.865 43.656 -2.662 1 90.88 172 ARG A N 1
ATOM 1353 C CA . ARG A 1 172 ? -3.754 44.812 -2.713 1 90.88 172 ARG A CA 1
ATOM 1354 C C . ARG A 1 172 ? -5.137 44.406 -3.217 1 90.88 172 ARG A C 1
ATOM 1356 O O . ARG A 1 172 ? -5.262 43.625 -4.156 1 90.88 172 ARG A O 1
ATOM 1363 N N . THR A 1 173 ? -6.141 44.938 -2.51 1 89.56 173 THR A N 1
ATOM 1364 C CA . THR A 1 173 ? -7.508 44.625 -2.93 1 89.56 173 THR A CA 1
ATOM 1365 C C . THR A 1 173 ? -8.195 45.906 -3.453 1 89.56 173 THR A C 1
ATOM 1367 O O . THR A 1 173 ? -7.977 47 -2.928 1 89.56 173 THR A O 1
ATOM 1370 N N . HIS A 1 174 ? -8.93 45.688 -4.508 1 87.44 174 HIS A N 1
ATOM 1371 C CA . HIS A 1 174 ? -9.758 46.75 -5.09 1 87.44 174 HIS A CA 1
ATOM 1372 C C . HIS A 1 174 ? -11.164 46.25 -5.391 1 87.44 174 HIS A C 1
ATOM 1374 O O . HIS A 1 174 ? -11.344 45.094 -5.797 1 87.44 174 HIS A O 1
ATOM 1380 N N . ALA A 1 175 ? -12.094 47.062 -5.012 1 85.25 175 ALA A N 1
ATOM 1381 C CA . ALA A 1 175 ? -13.484 46.719 -5.305 1 85.25 175 ALA A CA 1
ATOM 1382 C C . ALA A 1 175 ? -14.117 47.75 -6.238 1 85.25 175 ALA A C 1
ATOM 1384 O O . ALA A 1 175 ? -13.898 48.938 -6.082 1 85.25 175 ALA A O 1
ATOM 1385 N N . HIS A 1 176 ? -14.82 47.125 -7.219 1 84 176 HIS A N 1
ATOM 1386 C CA . HIS A 1 176 ? -15.5 48 -8.188 1 84 176 HIS A CA 1
ATOM 1387 C C . HIS A 1 176 ? -16.938 47.531 -8.398 1 84 176 HIS A C 1
ATOM 1389 O O . HIS A 1 176 ? -17.234 46.344 -8.305 1 84 176 HIS A O 1
ATOM 1395 N N . THR A 1 177 ? -17.719 48.531 -8.602 1 80.88 177 THR A N 1
ATOM 1396 C CA . THR A 1 177 ? -19.062 48.219 -9.062 1 80.88 177 THR A CA 1
ATOM 1397 C C . THR A 1 177 ? -19.047 47.75 -10.516 1 80.88 177 THR A C 1
ATOM 1399 O O . THR A 1 177 ? -18.031 47.875 -11.195 1 80.88 177 THR A O 1
ATOM 1402 N N . GLN A 1 178 ? -20.125 47.094 -10.844 1 76.56 178 GLN A N 1
ATOM 1403 C CA . GLN A 1 178 ? -20.203 46.625 -12.219 1 76.56 178 GLN A CA 1
ATOM 1404 C C . GLN A 1 178 ? -20.031 47.781 -13.203 1 76.56 178 GLN A C 1
ATOM 1406 O O . GLN A 1 178 ? -19.5 47.594 -14.305 1 76.56 178 GLN A O 1
ATOM 1411 N N . ASP A 1 179 ? -20.406 48.938 -12.742 1 76.44 179 ASP A N 1
ATOM 1412 C CA . ASP A 1 179 ? -20.312 50.125 -13.609 1 76.44 179 ASP A CA 1
ATOM 1413 C C . ASP A 1 179 ? -18.922 50.75 -13.555 1 76.44 179 ASP A C 1
ATOM 1415 O O . ASP A 1 179 ? -18.672 51.75 -14.203 1 76.44 179 ASP A O 1
ATOM 1419 N N . GLY A 1 180 ? -18.094 50.156 -12.789 1 74.25 180 GLY A N 1
ATOM 1420 C CA . GLY A 1 180 ? -16.703 50.594 -12.758 1 74.25 180 GLY A CA 1
ATOM 1421 C C . GLY A 1 180 ? -16.406 51.531 -11.602 1 74.25 180 GLY A C 1
ATOM 1422 O O . GLY A 1 180 ? -15.297 52.062 -11.5 1 74.25 180 GLY A O 1
ATOM 1423 N N . GLY A 1 181 ? -17.391 51.875 -10.766 1 77.75 181 GLY A N 1
ATOM 1424 C CA . GLY A 1 181 ? -17.156 52.75 -9.633 1 77.75 181 GLY A CA 1
ATOM 1425 C C . GLY A 1 181 ? -16.359 52.062 -8.523 1 77.75 181 GLY A C 1
ATOM 1426 O O . GLY A 1 181 ? -16.578 50.906 -8.211 1 77.75 181 GLY A O 1
ATOM 1427 N N . SER A 1 182 ? -15.32 52.812 -8.062 1 77.25 182 SER A N 1
ATOM 1428 C CA . SER A 1 182 ? -14.508 52.312 -6.957 1 77.25 182 SER A CA 1
ATOM 1429 C C . SER A 1 182 ? -15.266 52.406 -5.637 1 77.25 182 SER A C 1
ATOM 1431 O O . SER A 1 182 ? -15.984 53.375 -5.391 1 77.25 182 SER A O 1
ATOM 1433 N N . ILE A 1 183 ? -15.258 51.281 -4.93 1 74.62 183 ILE A N 1
ATOM 1434 C CA . ILE A 1 183 ? -15.898 51.25 -3.619 1 74.62 183 ILE A CA 1
ATOM 1435 C C . ILE A 1 183 ? -14.859 50.969 -2.539 1 74.62 183 ILE A C 1
ATOM 1437 O O . ILE A 1 183 ? -13.922 50.188 -2.762 1 74.62 183 ILE A O 1
ATOM 1441 N N . HIS A 1 184 ? -15.094 51.781 -1.389 1 70.38 184 HIS A N 1
ATOM 1442 C CA . HIS A 1 184 ? -14.234 51.469 -0.245 1 70.38 184 HIS A CA 1
ATOM 1443 C C . HIS A 1 184 ? -14.641 50.156 0.426 1 70.38 184 HIS A C 1
ATOM 1445 O O . HIS A 1 184 ? -15.781 50.031 0.866 1 70.38 184 HIS A O 1
ATOM 1451 N N . PHE A 1 185 ? -13.852 49.25 0.209 1 67.44 185 PHE A N 1
ATOM 1452 C CA . PHE A 1 185 ? -13.992 47.906 0.758 1 67.44 185 PHE A CA 1
ATOM 1453 C C . PHE A 1 185 ? -13.289 47.781 2.104 1 67.44 185 PHE A C 1
ATOM 1455 O O . PHE A 1 185 ? -12.07 47.938 2.186 1 67.44 185 PHE A O 1
ATOM 1462 N N . LYS A 1 186 ? -14.156 47.875 3.234 1 65.94 186 LYS A N 1
ATOM 1463 C CA . LYS A 1 186 ? -13.547 47.781 4.559 1 65.94 186 LYS A CA 1
ATOM 1464 C C . LYS A 1 186 ? -13.211 46.344 4.918 1 65.94 186 LYS A C 1
ATOM 1466 O O . LYS A 1 186 ? -14.086 45.469 4.898 1 65.94 186 LYS A O 1
ATOM 1471 N N . SER A 1 187 ? -11.977 46.125 4.879 1 66.19 187 SER A N 1
ATOM 1472 C CA . SER A 1 187 ? -11.508 44.812 5.27 1 66.19 187 SER A CA 1
ATOM 1473 C C . SER A 1 187 ? -11 44.781 6.707 1 66.19 187 SER A C 1
ATOM 1475 O O . SER A 1 187 ? -10.672 45.844 7.258 1 66.19 187 SER A O 1
ATOM 1477 N N . HIS A 1 188 ? -11.383 43.719 7.441 1 63.47 188 HIS A N 1
ATOM 1478 C CA . HIS A 1 188 ? -10.781 43.531 8.758 1 63.47 188 HIS A CA 1
ATOM 1479 C C . HIS A 1 188 ? -9.391 42.938 8.648 1 63.47 188 HIS A C 1
ATOM 1481 O O . HIS A 1 188 ? -9.258 41.719 8.375 1 63.47 188 HIS A O 1
ATOM 1487 N N . PRO A 1 189 ? -8.406 43.875 8.727 1 59.59 189 PRO A N 1
ATOM 1488 C CA . PRO A 1 189 ? -7.043 43.344 8.594 1 59.59 189 PRO A CA 1
ATOM 1489 C C . PRO A 1 189 ? -6.77 42.156 9.508 1 59.59 189 PRO A C 1
ATOM 1491 O O . PRO A 1 189 ? -6.043 41.219 9.125 1 59.59 189 PRO A O 1
ATOM 1494 N N . GLN A 1 190 ? -7.402 42.156 10.773 1 61.22 190 GLN A N 1
ATOM 1495 C CA . GLN A 1 190 ? -7.098 41.094 11.742 1 61.22 190 GLN A CA 1
ATOM 1496 C C . GLN A 1 190 ? -7.656 39.75 11.297 1 61.22 190 GLN A C 1
ATOM 1498 O O . GLN A 1 190 ? -7.18 38.719 11.734 1 61.22 190 GLN A O 1
ATOM 1503 N N . GLY A 1 191 ? -8.227 39.844 10.039 1 69.69 191 GLY A N 1
ATOM 1504 C CA . GLY A 1 191 ? -8.82 38.562 9.672 1 69.69 191 GLY A CA 1
ATOM 1505 C C . GLY A 1 191 ? -8.328 38.031 8.336 1 69.69 191 GLY A C 1
ATOM 1506 O O . GLY A 1 191 ? -8.609 36.906 7.965 1 69.69 191 GLY A O 1
ATOM 1507 N N . SER A 1 192 ? -7.402 38.781 7.754 1 80.75 192 SER A N 1
ATOM 1508 C CA . SER A 1 192 ? -6.961 38.344 6.43 1 80.75 192 SER A CA 1
ATOM 1509 C C . SER A 1 192 ? -5.738 37.438 6.516 1 80.75 192 SER A C 1
ATOM 1511 O O . SER A 1 192 ? -4.836 37.688 7.324 1 80.75 192 SER A O 1
ATOM 1513 N N . LEU A 1 193 ? -5.77 36.375 5.73 1 89.81 193 LEU A N 1
ATOM 1514 C CA . LEU A 1 193 ? -4.727 35.344 5.797 1 89.81 193 LEU A CA 1
ATOM 1515 C C . LEU A 1 193 ? -4.223 35 4.402 1 89.81 193 LEU A C 1
ATOM 1517 O O . LEU A 1 193 ? -5.004 34.938 3.447 1 89.81 193 LEU A O 1
ATOM 1521 N N . LEU A 1 194 ? -2.932 34.906 4.395 1 92.19 194 LEU A N 1
ATOM 1522 C CA . LEU A 1 194 ? -2.338 34.25 3.232 1 92.19 194 LEU A CA 1
ATOM 1523 C C . LEU A 1 194 ? -2.072 32.75 3.514 1 92.19 194 LEU A C 1
ATOM 1525 O O . LEU A 1 194 ? -1.32 32.438 4.43 1 92.19 194 LEU A O 1
ATOM 1529 N N . LEU A 1 195 ? -2.725 31.922 2.676 1 93.62 195 LEU A N 1
ATOM 1530 C CA . LEU A 1 195 ? -2.561 30.484 2.859 1 93.62 195 LEU A CA 1
ATOM 1531 C C . LEU A 1 195 ? -1.597 29.906 1.824 1 93.62 195 LEU A C 1
ATOM 1533 O O . LEU A 1 195 ? -1.782 30.109 0.621 1 93.62 195 LEU A O 1
ATOM 1537 N N . MET A 1 196 ? -0.613 29.234 2.344 1 93.5 196 MET A N 1
ATOM 1538 C CA . MET A 1 196 ? 0.328 28.531 1.478 1 93.5 196 MET A CA 1
ATOM 1539 C C . MET A 1 196 ? 0.11 27.016 1.548 1 93.5 196 MET A C 1
ATOM 1541 O O . MET A 1 196 ? 0.152 26.438 2.631 1 93.5 196 MET A O 1
ATOM 1545 N N . PHE A 1 197 ? -0.125 26.469 0.377 1 92.88 197 PHE A N 1
ATOM 1546 C CA . PHE A 1 197 ? -0.31 25.031 0.26 1 92.88 197 PHE A CA 1
ATOM 1547 C C . PHE A 1 197 ? 0.985 24.359 -0.168 1 92.88 197 PHE A C 1
ATOM 1549 O O . PHE A 1 197 ? 1.591 24.734 -1.172 1 92.88 197 PHE A O 1
ATOM 1556 N N . SER A 1 198 ? 1.366 23.344 0.628 1 91.5 198 SER A N 1
ATOM 1557 C CA . SER A 1 198 ? 2.623 22.656 0.321 1 91.5 198 SER A CA 1
ATOM 1558 C C . SER A 1 198 ? 2.461 21.141 0.355 1 91.5 198 SER A C 1
ATOM 1560 O O . SER A 1 198 ? 1.559 20.625 1.017 1 91.5 198 SER A O 1
ATOM 1562 N N . LYS A 1 199 ? 3.25 20.5 -0.5 1 88.12 199 LYS A N 1
ATOM 1563 C CA . LYS A 1 199 ? 3.328 19.047 -0.526 1 88.12 199 LYS A CA 1
ATOM 1564 C C . LYS A 1 199 ? 4.688 18.562 -0.035 1 88.12 199 LYS A C 1
ATOM 1566 O O . LYS A 1 199 ? 5.727 19.062 -0.473 1 88.12 199 LYS A O 1
ATOM 1571 N N . THR A 1 200 ? 4.535 17.781 0.974 1 79 200 THR A N 1
ATOM 1572 C CA . THR A 1 200 ? 5.781 17.172 1.415 1 79 200 THR A CA 1
ATOM 1573 C C . THR A 1 200 ? 6.223 16.078 0.438 1 79 200 THR A C 1
ATOM 1575 O O . THR A 1 200 ? 5.398 15.312 -0.055 1 79 200 THR A O 1
ATOM 1578 N N . ARG A 1 201 ? 7.363 16.156 -0.198 1 66.31 201 ARG A N 1
ATOM 1579 C CA . ARG A 1 201 ? 7.887 15.164 -1.128 1 66.31 201 ARG A CA 1
ATOM 1580 C C . ARG A 1 201 ? 8.102 13.82 -0.434 1 66.31 201 ARG A C 1
ATOM 1582 O O . ARG A 1 201 ? 8.766 13.75 0.603 1 66.31 201 ARG A O 1
ATOM 1589 N N . ALA A 1 202 ? 7.023 13.156 -0.383 1 56.66 202 ALA A N 1
ATOM 1590 C CA . ALA A 1 202 ? 7.176 11.797 0.121 1 56.66 202 ALA A CA 1
ATOM 1591 C C . ALA A 1 202 ? 8.344 11.086 -0.565 1 56.66 202 ALA A C 1
ATOM 1593 O O . ALA A 1 202 ? 8.266 10.766 -1.753 1 56.66 202 ALA A O 1
ATOM 1594 N N . VAL A 1 203 ? 9.539 11.555 -0.486 1 46.94 203 VAL A N 1
ATOM 1595 C CA . VAL A 1 203 ? 10.445 10.68 -1.22 1 46.94 203 VAL A CA 1
ATOM 1596 C C . VAL A 1 203 ? 10.305 9.242 -0.717 1 46.94 203 VAL A C 1
ATOM 1598 O O . VAL A 1 203 ? 10.547 8.969 0.46 1 46.94 203 VAL A O 1
ATOM 1601 N N . GLY A 1 204 ? 9.664 8.148 -1.492 1 45.91 204 GLY A N 1
ATOM 1602 C CA . GLY A 1 204 ? 9.617 6.699 -1.588 1 45.91 204 GLY A CA 1
ATOM 1603 C C . GLY A 1 204 ? 8.812 6.059 -0.476 1 45.91 204 GLY A C 1
ATOM 1604 O O . GLY A 1 204 ? 8.367 6.738 0.454 1 45.91 204 GLY A O 1
ATOM 1605 N N . PRO A 1 205 ? 8.289 5 -0.61 1 45.25 205 PRO A N 1
ATOM 1606 C CA . PRO A 1 205 ? 7.551 4.16 0.339 1 45.25 205 PRO A CA 1
ATOM 1607 C C . PRO A 1 205 ? 8.062 4.301 1.771 1 45.25 205 PRO A C 1
ATOM 1609 O O . PRO A 1 205 ? 7.348 3.977 2.721 1 45.25 205 PRO A O 1
ATOM 1612 N N . GLU A 1 206 ? 9.25 4.691 1.877 1 49.59 206 GLU A N 1
ATOM 1613 C CA . GLU A 1 206 ? 9.914 4.844 3.17 1 49.59 206 GLU A CA 1
ATOM 1614 C C . GLU A 1 206 ? 9.797 6.277 3.684 1 49.59 206 GLU A C 1
ATOM 1616 O O . GLU A 1 206 ? 10.648 6.738 4.445 1 49.59 206 GLU A O 1
ATOM 1621 N N . ALA A 1 207 ? 8.734 6.887 3.338 1 57.22 207 ALA A N 1
ATOM 1622 C CA . ALA A 1 207 ? 8.703 8.289 3.734 1 57.22 207 ALA A CA 1
ATOM 1623 C C . ALA A 1 207 ? 8.883 8.438 5.242 1 57.22 207 ALA A C 1
ATOM 1625 O O . ALA A 1 207 ? 8.25 7.723 6.023 1 57.22 207 ALA A O 1
ATOM 1626 N N . PRO A 1 208 ? 9.93 9.203 5.535 1 61.28 208 PRO A N 1
ATOM 1627 C CA . PRO A 1 208 ? 10.195 9.406 6.961 1 61.28 208 PRO A CA 1
ATOM 1628 C C . PRO A 1 208 ? 8.969 9.906 7.727 1 61.28 208 PRO A C 1
ATOM 1630 O O . PRO A 1 208 ? 8.125 10.602 7.156 1 61.28 208 PRO A O 1
ATOM 1633 N N . SER A 1 209 ? 8.805 9.258 8.898 1 70.88 209 SER A N 1
ATOM 1634 C CA . SER A 1 209 ? 7.75 9.672 9.82 1 70.88 209 SER A CA 1
ATOM 1635 C C . SER A 1 209 ? 7.84 11.164 10.117 1 70.88 209 SER A C 1
ATOM 1637 O O . SER A 1 209 ? 8.93 11.695 10.359 1 70.88 209 SER A O 1
ATOM 1639 N N . GLN A 1 210 ? 6.797 11.891 9.969 1 73.38 210 GLN A N 1
ATOM 1640 C CA . GLN A 1 210 ? 6.719 13.336 10.141 1 73.38 210 GLN A CA 1
ATOM 1641 C C . GLN A 1 210 ? 6.832 13.727 11.617 1 73.38 210 GLN A C 1
ATOM 1643 O O . GLN A 1 210 ? 7.109 14.883 11.938 1 73.38 210 GLN A O 1
ATOM 1648 N N . LEU A 1 211 ? 6.738 12.719 12.492 1 78 211 LEU A N 1
ATOM 1649 C CA . LEU A 1 211 ? 6.711 13.016 13.922 1 78 211 LEU A CA 1
ATOM 1650 C C . LEU A 1 211 ? 8.086 12.812 14.547 1 78 211 LEU A C 1
ATOM 1652 O O . LEU A 1 211 ? 8.281 13.078 15.742 1 78 211 LEU A O 1
ATOM 1656 N N . ASN A 1 212 ? 9.008 12.461 13.836 1 74.31 212 ASN A N 1
ATOM 1657 C CA . ASN A 1 212 ? 10.312 12.102 14.375 1 74.31 212 ASN A CA 1
ATOM 1658 C C . ASN A 1 212 ? 10.914 13.242 15.195 1 74.31 212 ASN A C 1
ATOM 1660 O O . ASN A 1 212 ? 11.508 13.008 16.25 1 74.31 212 ASN A O 1
ATOM 1664 N N . HIS A 1 213 ? 10.727 14.398 14.789 1 68.31 213 HIS A N 1
ATOM 1665 C CA . HIS A 1 213 ? 11.344 15.555 15.43 1 68.31 213 HIS A CA 1
ATOM 1666 C C . HIS A 1 213 ? 10.664 15.867 16.766 1 68.31 213 HIS A C 1
ATOM 1668 O O . HIS A 1 213 ? 11.242 16.547 17.625 1 68.31 213 HIS A O 1
ATOM 1674 N N . LEU A 1 214 ? 9.617 15.242 17.016 1 70.12 214 LEU A N 1
ATOM 1675 C CA . LEU A 1 214 ? 8.805 15.602 18.172 1 70.12 214 LEU A CA 1
ATOM 1676 C C . LEU A 1 214 ? 9.117 14.688 19.359 1 70.12 214 LEU A C 1
ATOM 1678 O O . LEU A 1 214 ? 8.656 14.938 20.469 1 70.12 214 LEU A O 1
ATOM 1682 N N . GLN A 1 215 ? 9.914 13.711 19.203 1 71.19 215 GLN A N 1
ATOM 1683 C CA . GLN A 1 215 ? 10.195 12.734 20.234 1 71.19 215 GLN A CA 1
ATOM 1684 C C . GLN A 1 215 ? 11.148 13.297 21.297 1 71.19 215 GLN A C 1
ATOM 1686 O O . GLN A 1 215 ? 11.188 12.812 22.422 1 71.19 215 GLN A O 1
ATOM 1691 N N . GLN A 1 216 ? 11.883 14.297 20.922 1 64.44 216 GLN A N 1
ATOM 1692 C CA . GLN A 1 216 ? 12.867 14.883 21.828 1 64.44 216 GLN A CA 1
ATOM 1693 C C . GLN A 1 216 ? 12.18 15.602 23 1 64.44 216 GLN A C 1
ATOM 1695 O O . GLN A 1 216 ? 12.719 15.641 24.109 1 64.44 216 GLN A O 1
ATOM 1700 N N . ASP A 1 217 ? 11.055 16.062 22.781 1 61 217 ASP A N 1
ATOM 1701 C CA . ASP A 1 217 ? 10.328 16.828 23.781 1 61 217 ASP A CA 1
ATOM 1702 C C . ASP A 1 217 ? 9.875 15.938 24.938 1 61 217 ASP A C 1
ATOM 1704 O O . ASP A 1 217 ? 9.805 16.391 26.078 1 61 217 ASP A O 1
ATOM 1708 N N . VAL A 1 218 ? 9.719 14.656 24.703 1 58.91 218 VAL A N 1
ATOM 1709 C CA . VAL A 1 218 ? 9.07 13.781 25.672 1 58.91 218 VAL A CA 1
ATOM 1710 C C . VAL A 1 218 ? 10.125 13.125 26.562 1 58.91 218 VAL A C 1
ATOM 1712 O O . VAL A 1 218 ? 9.82 12.648 27.656 1 58.91 218 VAL A O 1
ATOM 1715 N N . ARG A 1 219 ? 11.352 13.055 26.172 1 59.72 219 ARG A N 1
ATOM 1716 C CA . ARG A 1 219 ? 12.414 12.438 26.953 1 59.72 219 ARG A CA 1
ATOM 1717 C C . ARG A 1 219 ? 12.523 13.094 28.328 1 59.72 219 ARG A C 1
ATOM 1719 O O . ARG A 1 219 ? 13.039 12.484 29.266 1 59.72 219 ARG A O 1
ATOM 1726 N N . SER A 1 220 ? 11.906 14.234 28.438 1 57.44 220 SER A N 1
ATOM 1727 C CA . SER A 1 220 ? 12.047 14.977 29.688 1 57.44 220 SER A CA 1
ATOM 1728 C C . SER A 1 220 ? 10.898 14.68 30.641 1 57.44 220 SER A C 1
ATOM 1730 O O . SER A 1 220 ? 10.891 15.156 31.781 1 57.44 220 SER A O 1
ATOM 1732 N N . LEU A 1 221 ? 10.016 13.852 30.188 1 57.91 221 LEU A N 1
ATOM 1733 C CA . LEU A 1 221 ? 8.898 13.562 31.078 1 57.91 221 LEU A CA 1
ATOM 1734 C C . LEU A 1 221 ? 9.234 12.414 32.031 1 57.91 221 LEU A C 1
ATOM 1736 O O . LEU A 1 221 ? 9.969 11.5 31.656 1 57.91 221 LEU A O 1
ATOM 1740 N N . PRO A 1 222 ? 9.039 12.609 33.375 1 53.81 222 PRO A N 1
ATOM 1741 C CA . PRO A 1 222 ? 9.391 11.586 34.344 1 53.81 222 PRO A CA 1
ATOM 1742 C C . PRO A 1 222 ? 8.82 10.211 34 1 53.81 222 PRO A C 1
ATOM 1744 O O . PRO A 1 222 ? 7.668 10.117 33.562 1 53.81 222 PRO A O 1
ATOM 1747 N N . ARG A 1 223 ? 9.586 9.312 34 1 55.22 223 ARG A N 1
ATOM 1748 C CA . ARG A 1 223 ? 9.266 7.91 33.75 1 55.22 223 ARG A CA 1
ATOM 1749 C C . ARG A 1 223 ? 8.484 7.316 34.906 1 55.22 223 ARG A C 1
ATOM 1751 O O . ARG A 1 223 ? 8.883 7.465 36.062 1 55.22 223 ARG A O 1
ATOM 1758 N N . SER A 1 224 ? 7.207 7.227 34.875 1 45.88 224 SER A N 1
ATOM 1759 C CA . SER A 1 224 ? 6.594 6.469 35.938 1 45.88 224 SER A CA 1
ATOM 1760 C C . SER A 1 224 ? 7.145 5.047 36 1 45.88 224 SER A C 1
ATOM 1762 O O . SER A 1 224 ? 7.457 4.449 34.969 1 45.88 224 SER A O 1
ATOM 1764 N N . LYS A 1 225 ? 7.66 4.645 37.125 1 45.34 225 LYS A N 1
ATOM 1765 C CA . LYS A 1 225 ? 8.203 3.322 37.406 1 45.34 225 LYS A CA 1
ATOM 1766 C C . LYS A 1 225 ? 7.254 2.225 36.938 1 45.34 225 LYS A C 1
ATOM 1768 O O . LYS A 1 225 ? 6.078 2.209 37.281 1 45.34 225 LYS A O 1
ATOM 1773 N N . ARG A 1 226 ? 7.547 1.733 35.812 1 46.81 226 ARG A N 1
ATOM 1774 C CA . ARG A 1 226 ? 6.852 0.602 35.219 1 46.81 226 ARG A CA 1
ATOM 1775 C C . ARG A 1 226 ? 6.75 -0.564 36.188 1 46.81 226 ARG A C 1
ATOM 1777 O O . ARG A 1 226 ? 7.758 -1.004 36.75 1 46.81 226 ARG A O 1
ATOM 1784 N N . SER A 1 227 ? 5.68 -0.721 36.969 1 39.84 227 SER A N 1
ATOM 1785 C CA . SER A 1 227 ? 5.574 -2.084 37.5 1 39.84 227 SER A CA 1
ATOM 1786 C C . SER A 1 227 ? 5.824 -3.107 36.375 1 39.84 227 SER A C 1
ATOM 1788 O O . SER A 1 227 ? 5.461 -2.881 35.219 1 39.84 227 SER A O 1
ATOM 1790 N N . LEU A 1 228 ? 6.816 -3.844 36.5 1 36.78 228 LEU A N 1
ATOM 1791 C CA . LEU A 1 228 ? 7.051 -5 35.625 1 36.78 228 LEU A CA 1
ATOM 1792 C C . LEU A 1 228 ? 5.738 -5.703 35.312 1 36.78 228 LEU A C 1
ATOM 1794 O O . LEU A 1 228 ? 5.266 -6.543 36.062 1 36.78 228 LEU A O 1
ATOM 1798 N N . VAL A 1 229 ? 4.652 -4.996 35.062 1 38.31 229 VAL A N 1
ATOM 1799 C CA . VAL A 1 229 ? 3.541 -5.855 34.688 1 38.31 229 VAL A CA 1
ATOM 1800 C C . VAL A 1 229 ? 4.012 -6.848 33.625 1 38.31 229 VAL A C 1
ATOM 1802 O O . VAL A 1 229 ? 4.699 -6.465 32.656 1 38.31 229 VAL A O 1
ATOM 1805 N N . ASP A 1 230 ? 4.066 -8.078 33.875 1 39.97 230 ASP A N 1
ATOM 1806 C CA . ASP A 1 230 ? 4.266 -9.273 33.094 1 39.97 230 ASP A CA 1
ATOM 1807 C C . ASP A 1 230 ? 3.635 -9.117 31.703 1 39.97 230 ASP A C 1
ATOM 1809 O O . ASP A 1 230 ? 2.467 -8.742 31.578 1 39.97 230 ASP A O 1
ATOM 1813 N N . ASP A 1 231 ? 4.254 -8.586 30.734 1 44.06 231 ASP A N 1
ATOM 1814 C CA . ASP A 1 231 ? 3.828 -8.812 29.359 1 44.06 231 ASP A CA 1
ATOM 1815 C C . ASP A 1 231 ? 2.928 -10.039 29.266 1 44.06 231 ASP A C 1
ATOM 1817 O O . ASP A 1 231 ? 3.412 -11.164 29.078 1 44.06 231 ASP A O 1
ATOM 1821 N N . GLN A 1 232 ? 2.105 -10.234 30.172 1 40.53 232 GLN A N 1
ATOM 1822 C CA . GLN A 1 232 ? 1.177 -11.32 29.875 1 40.53 232 GLN A CA 1
ATOM 1823 C C . GLN A 1 232 ? 0.707 -11.258 28.422 1 40.53 232 GLN A C 1
ATOM 1825 O O . GLN A 1 232 ? -0.033 -10.352 28.031 1 40.53 232 GLN A O 1
ATOM 1830 N N . GLN A 1 233 ? 1.563 -11.453 27.453 1 47 233 GLN A N 1
ATOM 1831 C CA . GLN A 1 233 ? 1.145 -11.758 26.094 1 47 233 GLN A CA 1
ATOM 1832 C C . GLN A 1 233 ? -0.299 -12.25 26.047 1 47 233 GLN A C 1
ATOM 1834 O O . GLN A 1 233 ? -0.604 -13.328 26.562 1 47 233 GLN A O 1
ATOM 1839 N N . ASN A 1 234 ? -1.185 -11.43 26.266 1 51.88 234 ASN A N 1
ATOM 1840 C CA . ASN A 1 234 ? -2.582 -11.812 26.094 1 51.88 234 ASN A CA 1
ATOM 1841 C C . ASN A 1 234 ? -2.74 -12.883 25.016 1 51.88 234 ASN A C 1
ATOM 1843 O O . ASN A 1 234 ? -2.113 -12.805 23.953 1 51.88 234 ASN A O 1
ATOM 1847 N N . SER A 1 235 ? -2.963 -14.117 25.281 1 63.69 235 SER A N 1
ATOM 1848 C CA . SER A 1 235 ? -3.189 -15.367 24.578 1 63.69 235 SER A CA 1
ATOM 1849 C C . SER A 1 235 ? -4.172 -15.172 23.422 1 63.69 235 SER A C 1
ATOM 1851 O O . SER A 1 235 ? -4.457 -16.109 22.672 1 63.69 235 SER A O 1
ATOM 1853 N N . SER A 1 236 ? -4.617 -13.859 23.234 1 84.38 236 SER A N 1
ATOM 1854 C CA . SER A 1 236 ? -5.617 -13.719 22.188 1 84.38 236 SER A CA 1
ATOM 1855 C C . SER A 1 236 ? -4.957 -13.547 20.812 1 84.38 236 SER A C 1
ATOM 1857 O O . SER A 1 236 ? -3.789 -13.164 20.734 1 84.38 236 SER A O 1
ATOM 1859 N N . ALA A 1 237 ? -5.699 -13.945 19.875 1 92.88 237 ALA A N 1
ATOM 1860 C CA . ALA A 1 237 ? -5.254 -13.828 18.5 1 92.88 237 ALA A CA 1
ATOM 1861 C C . ALA A 1 237 ? -5.051 -12.359 18.109 1 92.88 237 ALA A C 1
ATOM 1863 O O . ALA A 1 237 ? -5.645 -11.469 18.719 1 92.88 237 ALA A O 1
ATOM 1864 N N . CYS A 1 238 ? -4.215 -12.016 17.312 1 95.94 238 CYS A N 1
ATOM 1865 C CA . CYS A 1 238 ? -3.924 -10.695 16.766 1 95.94 238 CYS A CA 1
ATOM 1866 C C . CYS A 1 238 ? -5.211 -9.93 16.484 1 95.94 238 CYS A C 1
ATOM 1868 O O . CYS A 1 238 ? -6.055 -10.391 15.719 1 95.94 238 CYS A O 1
ATOM 1870 N N . SER A 1 239 ? -5.332 -8.781 17.125 1 95.44 239 SER A N 1
ATOM 1871 C CA . SER A 1 239 ? -6.543 -7.988 16.953 1 95.44 239 SER A CA 1
ATOM 1872 C C . SER A 1 239 ? -6.277 -6.504 17.188 1 95.44 239 SER A C 1
ATOM 1874 O O . SER A 1 239 ? -5.262 -6.141 17.781 1 95.44 239 SER A O 1
ATOM 1876 N N . ARG A 1 240 ? -7.168 -5.695 16.719 1 95.88 240 ARG A N 1
ATOM 1877 C CA . ARG A 1 240 ? -7.125 -4.258 16.953 1 95.88 240 ARG A CA 1
ATOM 1878 C C . ARG A 1 240 ? -7.73 -3.898 18.297 1 95.88 240 ARG A C 1
ATOM 1880 O O . ARG A 1 240 ? -8.82 -4.359 18.641 1 95.88 240 ARG A O 1
ATOM 1887 N N . GLU A 1 241 ? -7.078 -3.062 19.094 1 93.56 241 GLU A N 1
ATOM 1888 C CA . GLU A 1 241 ? -7.512 -2.66 20.422 1 93.56 241 GLU A CA 1
ATOM 1889 C C . GLU A 1 241 ? -7.656 -1.144 20.516 1 93.56 241 GLU A C 1
ATOM 1891 O O . GLU A 1 241 ? -6.957 -0.402 19.828 1 93.56 241 GLU A O 1
ATOM 1896 N N . PRO A 1 242 ? -8.555 -0.705 21.391 1 93.88 242 PRO A N 1
ATOM 1897 C CA . PRO A 1 242 ? -8.727 0.741 21.562 1 93.88 242 PRO A CA 1
ATOM 1898 C C . PRO A 1 242 ? -7.527 1.406 22.219 1 93.88 242 PRO A C 1
ATOM 1900 O O . PRO A 1 242 ? -6.898 0.816 23.109 1 93.88 242 PRO A O 1
ATOM 1903 N N . LEU A 1 243 ? -7.176 2.547 21.703 1 91.88 243 LEU A N 1
ATOM 1904 C CA . LEU A 1 243 ? -6.137 3.412 22.25 1 91.88 243 LEU A CA 1
ATOM 1905 C C . LEU A 1 243 ? -6.469 4.883 22 1 91.88 243 LEU A C 1
ATOM 1907 O O . LEU A 1 243 ? -6.48 5.336 20.859 1 91.88 243 LEU A O 1
ATOM 1911 N N . ARG A 1 244 ? -6.75 5.543 23.016 1 92.31 244 ARG A N 1
ATOM 1912 C CA . ARG A 1 244 ? -7 6.977 22.922 1 92.31 244 ARG A CA 1
ATOM 1913 C C . ARG A 1 244 ? -5.738 7.773 23.234 1 92.31 244 ARG A C 1
ATOM 1915 O O . ARG A 1 244 ? -5.078 7.531 24.25 1 92.31 244 ARG A O 1
ATOM 1922 N N . VAL A 1 245 ? -5.402 8.688 22.391 1 91.56 245 VAL A N 1
ATOM 1923 C CA . VAL A 1 245 ? -4.203 9.5 22.547 1 91.56 245 VAL A CA 1
ATOM 1924 C C . VAL A 1 245 ? -4.598 10.945 22.844 1 91.56 245 VAL A C 1
ATOM 1926 O O . VAL A 1 245 ? -5.375 11.547 22.109 1 91.56 245 VAL A O 1
ATOM 1929 N N . ASP A 1 246 ? -4.047 11.422 23.906 1 90.5 246 ASP A N 1
ATOM 1930 C CA . ASP A 1 246 ? -4.184 12.828 24.281 1 90.5 246 ASP A CA 1
ATOM 1931 C C . ASP A 1 246 ? -2.875 13.586 24.062 1 90.5 246 ASP A C 1
ATOM 1933 O O . ASP A 1 246 ? -1.886 13.336 24.75 1 90.5 246 ASP A O 1
ATOM 1937 N N . PHE A 1 247 ? -2.922 14.609 23.234 1 88.69 247 PHE A N 1
ATOM 1938 C CA . PHE A 1 247 ? -1.69 15.289 22.844 1 88.69 247 PHE A CA 1
ATOM 1939 C C . PHE A 1 247 ? -1.123 16.078 24.016 1 88.69 247 PHE A C 1
ATOM 1941 O O . PHE A 1 247 ? 0.096 16.188 24.172 1 88.69 247 PHE A O 1
ATOM 1948 N N . ALA A 1 248 ? -1.955 16.625 24.797 1 84.62 248 ALA A N 1
ATOM 1949 C CA . ALA A 1 248 ? -1.488 17.375 25.953 1 84.62 248 ALA A CA 1
ATOM 1950 C C . ALA A 1 248 ? -0.701 16.5 26.906 1 84.62 248 ALA A C 1
ATOM 1952 O O . ALA A 1 248 ? 0.279 16.938 27.516 1 84.62 248 ALA A O 1
ATOM 1953 N N . ARG A 1 249 ? -1.114 15.289 26.984 1 81.56 249 ARG A N 1
ATOM 1954 C CA . ARG A 1 249 ? -0.444 14.352 27.875 1 81.56 249 ARG A CA 1
ATOM 1955 C C . ARG A 1 249 ? 0.926 13.961 27.344 1 81.56 249 ARG A C 1
ATOM 1957 O O . ARG A 1 249 ? 1.8 13.523 28.094 1 81.56 249 ARG A O 1
ATOM 1964 N N . LEU A 1 250 ? 1.102 14.109 26.094 1 81.31 250 LEU A N 1
ATOM 1965 C CA . LEU A 1 250 ? 2.385 13.812 25.469 1 81.31 250 LEU A CA 1
ATOM 1966 C C . LEU A 1 250 ? 3.295 15.039 25.5 1 81.31 250 LEU A C 1
ATOM 1968 O O . LEU A 1 250 ? 4.422 14.992 25 1 81.31 250 LEU A O 1
ATOM 1972 N N . GLY A 1 251 ? 2.746 16.078 26 1 79.81 251 GLY A N 1
ATOM 1973 C CA . GLY A 1 251 ? 3.506 17.328 26.047 1 79.81 251 GLY A CA 1
ATOM 1974 C C . GLY A 1 251 ? 3.371 18.156 24.781 1 79.81 251 GLY A C 1
ATOM 1975 O O . GLY A 1 251 ? 4.152 19.078 24.562 1 79.81 251 GLY A O 1
ATOM 1976 N N . TRP A 1 252 ? 2.48 17.734 23.969 1 84.69 252 TRP A N 1
ATOM 1977 C CA . TRP A 1 252 ? 2.299 18.422 22.688 1 84.69 252 TRP A CA 1
ATOM 1978 C C . TRP A 1 252 ? 1.183 19.453 22.781 1 84.69 252 TRP A C 1
ATOM 1980 O O . TRP A 1 252 ? 0.222 19.406 22.016 1 84.69 252 TRP A O 1
ATOM 1990 N N . SER A 1 253 ? 1.385 20.438 23.594 1 84.81 253 SER A N 1
ATOM 1991 C CA . SER A 1 253 ? 0.385 21.484 23.828 1 84.81 253 SER A CA 1
ATOM 1992 C C . SER A 1 253 ? 0.293 22.453 22.656 1 84.81 253 SER A C 1
ATOM 1994 O O . SER A 1 253 ? -0.638 23.25 22.578 1 84.81 253 SER A O 1
ATOM 1996 N N . TRP A 1 254 ? 1.209 22.344 21.812 1 85.75 254 TRP A N 1
ATOM 1997 C CA . TRP A 1 254 ? 1.228 23.203 20.641 1 85.75 254 TRP A CA 1
ATOM 1998 C C . TRP A 1 254 ? 0.185 22.75 19.625 1 85.75 254 TRP A C 1
ATOM 2000 O O . TRP A 1 254 ? -0.104 23.453 18.656 1 85.75 254 TRP A O 1
ATOM 2010 N N . ILE A 1 255 ? -0.353 21.578 19.766 1 90.81 255 ILE A N 1
ATOM 2011 C CA . ILE A 1 255 ? -1.431 21.109 18.906 1 90.81 255 ILE A CA 1
ATOM 2012 C C . ILE A 1 255 ? -2.732 21.812 19.281 1 90.81 255 ILE A C 1
ATOM 2014 O O . ILE A 1 255 ? -3.133 21.828 20.438 1 90.81 255 ILE A O 1
ATOM 2018 N N . ILE A 1 256 ? -3.285 22.438 18.281 1 93 256 ILE A N 1
ATOM 2019 C CA . ILE A 1 256 ? -4.539 23.156 18.469 1 93 256 ILE A CA 1
ATOM 2020 C C . ILE A 1 256 ? -5.711 22.188 18.391 1 93 256 ILE A C 1
ATOM 2022 O O . ILE A 1 256 ? -6.559 22.141 19.281 1 93 256 ILE A O 1
ATOM 2026 N N . ALA A 1 257 ? -5.773 21.469 17.25 1 93.75 257 ALA A N 1
ATOM 2027 C CA . ALA A 1 257 ? -6.828 20.484 17.031 1 93.75 257 ALA A CA 1
ATOM 2028 C C . ALA A 1 257 ? -6.324 19.328 16.172 1 93.75 257 ALA A C 1
ATOM 2030 O O . ALA A 1 257 ? -5.531 19.531 15.258 1 93.75 257 ALA A O 1
ATOM 2031 N N . PRO A 1 258 ? -6.789 18.062 16.422 1 94.56 258 PRO A N 1
ATOM 2032 C CA . PRO A 1 258 ? -7.598 17.734 17.594 1 94.56 258 PRO A CA 1
ATOM 2033 C C . PRO A 1 258 ? -6.777 17.672 18.875 1 94.56 258 PRO A C 1
ATOM 2035 O O . PRO A 1 258 ? -5.547 17.594 18.828 1 94.56 258 PRO A O 1
ATOM 2038 N N . THR A 1 259 ? -7.492 17.75 20.062 1 93.62 259 THR A N 1
ATOM 2039 C CA . THR A 1 259 ? -6.785 17.641 21.328 1 93.62 259 THR A CA 1
ATOM 2040 C C . THR A 1 259 ? -6.488 16.172 21.672 1 93.62 259 THR A C 1
ATOM 2042 O O . THR A 1 259 ? -5.523 15.883 22.375 1 93.62 259 THR A O 1
ATOM 2045 N N . SER A 1 260 ? -7.398 15.336 21.234 1 94.62 260 SER A N 1
ATOM 2046 C CA . SER A 1 260 ? -7.25 13.891 21.391 1 94.62 260 SER A CA 1
ATOM 2047 C C . SER A 1 260 ? -7.887 13.133 20.234 1 94.62 260 SER A C 1
ATOM 2049 O O . SER A 1 260 ? -8.656 13.703 19.469 1 94.62 260 SER A O 1
ATOM 2051 N N . PHE A 1 261 ? -7.461 11.898 20.062 1 93.94 261 PHE A N 1
ATOM 2052 C CA . PHE A 1 261 ? -8.047 11.07 19.016 1 93.94 261 PHE A CA 1
ATOM 2053 C C . PHE A 1 261 ? -7.875 9.594 19.328 1 93.94 261 PHE A C 1
ATOM 2055 O O . PHE A 1 261 ? -7.102 9.227 20.219 1 93.94 261 PHE A O 1
ATOM 2062 N N . ASP A 1 262 ? -8.664 8.812 18.703 1 94.81 262 ASP A N 1
ATOM 2063 C CA . ASP A 1 262 ? -8.562 7.367 18.859 1 94.81 262 ASP A CA 1
ATOM 2064 C C . ASP A 1 262 ? -7.582 6.773 17.844 1 94.81 262 ASP A C 1
ATOM 2066 O O . ASP A 1 262 ? -7.93 6.566 16.688 1 94.81 262 ASP A O 1
ATOM 2070 N N . ALA A 1 263 ? -6.426 6.41 18.297 1 95 263 ALA A N 1
ATOM 2071 C CA . ALA A 1 263 ? -5.355 5.902 17.438 1 95 263 ALA A CA 1
ATOM 2072 C C . ALA A 1 263 ? -5.48 4.395 17.234 1 95 263 ALA A C 1
ATOM 2074 O O . ALA A 1 263 ? -5.012 3.854 16.234 1 95 263 ALA A O 1
ATOM 2075 N N . TYR A 1 264 ? -6.051 3.705 18.172 1 95.81 264 TYR A N 1
ATOM 2076 C CA . TYR A 1 264 ? -6.094 2.248 18.203 1 95.81 264 TYR A CA 1
ATOM 2077 C C . TYR A 1 264 ? -4.691 1.657 18.156 1 95.81 264 TYR A C 1
ATOM 2079 O O . TYR A 1 264 ? -3.705 2.393 18.062 1 95.81 264 TYR A O 1
ATOM 2087 N N . PHE A 1 265 ? -4.523 0.42 18.422 1 95.12 265 PHE A N 1
ATOM 2088 C CA . PHE A 1 265 ? -3.25 -0.275 18.266 1 95.12 265 PHE A CA 1
ATOM 2089 C C . PHE A 1 265 ? -3.467 -1.777 18.125 1 95.12 265 PHE A C 1
ATOM 2091 O O . PHE A 1 265 ? -4.582 -2.27 18.328 1 95.12 265 PHE A O 1
ATOM 2098 N N . CYS A 1 266 ? -2.473 -2.471 17.594 1 95.88 266 CYS A N 1
ATOM 2099 C CA . CYS A 1 266 ? -2.564 -3.908 17.359 1 95.88 266 CYS A CA 1
ATOM 2100 C C . CYS A 1 266 ? -1.87 -4.688 18.469 1 95.88 266 CYS A C 1
ATOM 2102 O O . CYS A 1 266 ? -0.764 -4.336 18.875 1 95.88 266 CYS A O 1
ATOM 2104 N N . SER A 1 267 ? -2.545 -5.676 18.984 1 92.62 267 SER A N 1
ATOM 2105 C CA . SER A 1 267 ? -2.008 -6.539 20.031 1 92.62 267 SER A CA 1
ATOM 2106 C C . SER A 1 267 ? -2.504 -7.973 19.875 1 92.62 267 SER A C 1
ATOM 2108 O O . SER A 1 267 ? -3.494 -8.219 19.172 1 92.62 267 SER A O 1
ATOM 2110 N N . GLY A 1 268 ? -1.754 -8.883 20.516 1 93.38 268 GLY A N 1
ATOM 2111 C CA . GLY A 1 268 ? -2.094 -10.297 20.438 1 93.38 268 GLY A CA 1
ATOM 2112 C C . GLY A 1 268 ? -0.982 -11.148 19.844 1 93.38 268 GLY A C 1
ATOM 2113 O O . GLY A 1 268 ? 0.064 -10.625 19.453 1 93.38 268 GLY A O 1
ATOM 2114 N N . SER A 1 269 ? -1.219 -12.461 19.719 1 92.44 269 SER A N 1
ATOM 2115 C CA . SER A 1 269 ? -0.176 -13.391 19.312 1 92.44 269 SER A CA 1
ATOM 2116 C C . SER A 1 269 ? -0.391 -13.859 17.875 1 92.44 269 SER A C 1
ATOM 2118 O O . SER A 1 269 ? -1.522 -13.875 17.375 1 92.44 269 SER A O 1
ATOM 2120 N N . CYS A 1 270 ? 0.68 -14.094 17.188 1 94.06 270 CYS A N 1
ATOM 2121 C CA . CYS A 1 270 ? 0.705 -14.734 15.883 1 94.06 270 CYS A CA 1
ATOM 2122 C C . CYS A 1 270 ? 1.318 -16.125 15.969 1 94.06 270 CYS A C 1
ATOM 2124 O O . CYS A 1 270 ? 2.375 -16.375 15.383 1 94.06 270 CYS A O 1
ATOM 2126 N N . SER A 1 271 ? 0.586 -16.984 16.578 1 89.31 271 SER A N 1
ATOM 2127 C CA . SER A 1 271 ? 1.1 -18.328 16.828 1 89.31 271 SER A CA 1
ATOM 2128 C C . SER A 1 271 ? 0.769 -19.281 15.688 1 89.31 271 SER A C 1
ATOM 2130 O O . SER A 1 271 ? -0.281 -19.156 15.055 1 89.31 271 SER A O 1
ATOM 2132 N N . PHE A 1 272 ? 1.638 -20.328 15.586 1 87.06 272 PHE A N 1
ATOM 2133 C CA . PHE A 1 272 ? 1.447 -21.344 14.562 1 87.06 272 PHE A CA 1
ATOM 2134 C C . PHE A 1 272 ? 0.303 -22.281 14.93 1 87.06 272 PHE A C 1
ATOM 2136 O O . PHE A 1 272 ? 0.186 -22.703 16.078 1 87.06 272 PHE A O 1
ATOM 2143 N N . PRO A 1 273 ? -0.529 -22.656 13.922 1 88.75 273 PRO A N 1
ATOM 2144 C CA . PRO A 1 273 ? -0.583 -22.203 12.531 1 88.75 273 PRO A CA 1
ATOM 2145 C C . PRO A 1 273 ? -1.351 -20.891 12.367 1 88.75 273 PRO A C 1
ATOM 2147 O O . PRO A 1 273 ? -2.303 -20.625 13.109 1 88.75 273 PRO A O 1
ATOM 2150 N N . LEU A 1 274 ? -0.899 -20.125 11.406 1 90.75 274 LEU A N 1
ATOM 2151 C CA . LEU A 1 274 ? -1.584 -18.859 11.156 1 90.75 274 LEU A CA 1
ATOM 2152 C C . LEU A 1 274 ? -2.855 -19.094 10.344 1 90.75 274 LEU A C 1
ATOM 2154 O O . LEU A 1 274 ? -2.816 -19.703 9.273 1 90.75 274 LEU A O 1
ATOM 2158 N N . THR A 1 275 ? -3.906 -18.625 10.875 1 88.44 275 THR A N 1
ATOM 2159 C CA . THR A 1 275 ? -5.184 -18.75 10.18 1 88.44 275 THR A CA 1
ATOM 2160 C C . THR A 1 275 ? -5.555 -17.438 9.492 1 88.44 275 THR A C 1
ATOM 2162 O O . THR A 1 275 ? -4.891 -16.422 9.688 1 88.44 275 THR A O 1
ATOM 2165 N N . GLN A 1 276 ? -6.656 -17.484 8.742 1 86.06 276 GLN A N 1
ATOM 2166 C CA . GLN A 1 276 ? -7.062 -16.312 7.961 1 86.06 276 GLN A CA 1
ATOM 2167 C C . GLN A 1 276 ? -7.555 -15.195 8.867 1 86.06 276 GLN A C 1
ATOM 2169 O O . GLN A 1 276 ? -7.512 -14.016 8.492 1 86.06 276 GLN A O 1
ATOM 2174 N N . ASP A 1 277 ? -7.898 -15.492 10.031 1 87.88 277 ASP A N 1
ATOM 2175 C CA . ASP A 1 277 ? -8.484 -14.516 10.938 1 87.88 277 ASP A CA 1
ATOM 2176 C C . ASP A 1 277 ? -7.445 -13.484 11.383 1 87.88 277 ASP A C 1
ATOM 2178 O O . ASP A 1 277 ? -7.797 -12.383 11.812 1 87.88 277 ASP A O 1
ATOM 2182 N N . VAL A 1 278 ? -6.191 -13.898 11.305 1 93.81 278 VAL A N 1
ATOM 2183 C CA . VAL A 1 278 ? -5.145 -12.969 11.727 1 93.81 278 VAL A CA 1
ATOM 2184 C C . VAL A 1 278 ? -4.496 -12.336 10.5 1 93.81 278 VAL A C 1
ATOM 2186 O O . VAL A 1 278 ? -3.408 -11.758 10.594 1 93.81 278 VAL A O 1
ATOM 2189 N N . ASN A 1 279 ? -5.109 -12.516 9.328 1 91 279 ASN A N 1
ATOM 2190 C CA . ASN A 1 279 ? -4.738 -11.867 8.078 1 91 279 ASN A CA 1
ATOM 2191 C C . ASN A 1 279 ? -3.229 -11.914 7.848 1 91 279 ASN A C 1
ATOM 2193 O O . ASN A 1 279 ? -2.594 -10.875 7.652 1 91 279 ASN A O 1
ATOM 2197 N N . PRO A 1 280 ? -2.684 -13.109 7.789 1 94.44 280 PRO A N 1
ATOM 2198 C CA . PRO A 1 280 ? -1.234 -13.227 7.605 1 94.44 280 PRO A CA 1
ATOM 2199 C C . PRO A 1 280 ? -0.801 -12.977 6.16 1 94.44 280 PRO A C 1
ATOM 2201 O O . PRO A 1 280 ? -1.556 -13.258 5.23 1 94.44 280 PRO A O 1
ATOM 2204 N N . SER A 1 281 ? 0.349 -12.328 6 1 93.81 281 SER A N 1
ATOM 2205 C CA . SER A 1 281 ? 0.983 -12.344 4.688 1 93.81 281 SER A CA 1
ATOM 2206 C C . SER A 1 281 ? 1.528 -13.727 4.352 1 93.81 281 SER A C 1
ATOM 2208 O O . SER A 1 281 ? 1.692 -14.562 5.238 1 93.81 281 SER A O 1
ATOM 2210 N N . ASN A 1 282 ? 1.773 -13.953 3.076 1 92.31 282 ASN A N 1
ATOM 2211 C CA . ASN A 1 282 ? 2.396 -15.219 2.701 1 92.31 282 ASN A CA 1
ATOM 2212 C C . ASN A 1 282 ? 3.752 -15.398 3.377 1 92.31 282 ASN A C 1
ATOM 2214 O O . ASN A 1 282 ? 4.082 -16.5 3.832 1 92.31 282 ASN A O 1
ATOM 2218 N N . HIS A 1 283 ? 4.484 -14.328 3.479 1 95.25 283 HIS A N 1
ATOM 2219 C CA . HIS A 1 283 ? 5.777 -14.375 4.152 1 95.25 283 HIS A CA 1
ATOM 2220 C C . HIS A 1 283 ? 5.617 -14.75 5.621 1 95.25 283 HIS A C 1
ATOM 2222 O O . HIS A 1 283 ? 6.426 -15.508 6.164 1 95.25 283 HIS A O 1
ATOM 2228 N N . ALA A 1 284 ? 4.605 -14.195 6.223 1 95.19 284 ALA A N 1
ATOM 2229 C CA . ALA A 1 284 ? 4.363 -14.492 7.633 1 95.19 284 ALA A CA 1
ATOM 2230 C C . ALA A 1 284 ? 4.062 -15.969 7.836 1 95.19 284 ALA A C 1
ATOM 2232 O O . ALA A 1 284 ? 4.477 -16.562 8.836 1 95.19 284 ALA A O 1
ATOM 2233 N N . ILE A 1 285 ? 3.328 -16.516 6.988 1 92 285 ILE A N 1
ATOM 2234 C CA . ILE A 1 285 ? 3.014 -17.938 7.059 1 92 285 ILE A CA 1
ATOM 2235 C C . ILE A 1 285 ? 4.301 -18.766 6.973 1 92 285 ILE A C 1
ATOM 2237 O O . ILE A 1 285 ? 4.512 -19.688 7.766 1 92 285 ILE A O 1
ATOM 2241 N N . LEU A 1 286 ? 5.152 -18.438 6.016 1 89.69 286 LEU A N 1
ATOM 2242 C CA . LEU A 1 286 ? 6.43 -19.125 5.867 1 89.69 286 LEU A CA 1
ATOM 2243 C C . LEU A 1 286 ? 7.27 -19 7.133 1 89.69 286 LEU A C 1
ATOM 2245 O O . LEU A 1 286 ? 7.816 -19.984 7.625 1 89.69 286 LEU A O 1
ATOM 2249 N N . ARG A 1 287 ? 7.344 -17.75 7.586 1 90.94 287 ARG A N 1
ATOM 2250 C CA . ARG A 1 287 ? 8.125 -17.484 8.789 1 90.94 287 ARG A CA 1
ATOM 2251 C C . ARG A 1 287 ? 7.598 -18.281 9.977 1 90.94 287 ARG A C 1
ATOM 2253 O O . ARG A 1 287 ? 8.383 -18.812 10.766 1 90.94 287 ARG A O 1
ATOM 2260 N N . SER A 1 288 ? 6.277 -18.25 10.125 1 89.12 288 SER A N 1
ATOM 2261 C CA . SER A 1 288 ? 5.648 -19.031 11.188 1 89.12 288 SER A CA 1
ATOM 2262 C C . SER A 1 288 ? 6 -20.5 11.086 1 89.12 288 SER A C 1
ATOM 2264 O O . SER A 1 288 ? 6.289 -21.156 12.094 1 89.12 288 SER A O 1
ATOM 2266 N N . LEU A 1 289 ? 5.949 -21.062 9.898 1 87.06 289 LEU A N 1
ATOM 2267 C CA . LEU A 1 289 ? 6.273 -22.453 9.641 1 87.06 289 LEU A CA 1
ATOM 2268 C C . LEU A 1 289 ? 7.727 -22.75 9.992 1 87.06 289 LEU A C 1
ATOM 2270 O O . LEU A 1 289 ? 8.016 -23.719 10.703 1 87.06 289 LEU A O 1
ATOM 2274 N N . ILE A 1 290 ? 8.578 -21.938 9.539 1 86.38 290 ILE A N 1
ATOM 2275 C CA . ILE A 1 290 ? 10.008 -22.125 9.758 1 86.38 290 ILE A CA 1
ATOM 2276 C C . ILE A 1 290 ? 10.312 -22.062 11.258 1 86.38 290 ILE A C 1
ATOM 2278 O O . ILE A 1 290 ? 11.086 -22.875 11.766 1 86.38 290 ILE A O 1
ATOM 2282 N N . HIS A 1 291 ? 9.711 -21.047 11.891 1 86.19 291 HIS A N 1
ATOM 2283 C CA . HIS A 1 291 ? 9.906 -20.922 13.336 1 86.19 291 HIS A CA 1
ATOM 2284 C C . HIS A 1 291 ? 9.453 -22.172 14.062 1 86.19 291 HIS A C 1
ATOM 2286 O O . HIS A 1 291 ? 10.109 -22.609 15.016 1 86.19 291 HIS A O 1
ATOM 2292 N N . ASN A 1 292 ? 8.32 -22.672 13.719 1 82.38 292 ASN A N 1
ATOM 2293 C CA . ASN A 1 292 ? 7.75 -23.844 14.375 1 82.38 292 ASN A CA 1
ATOM 2294 C C . ASN A 1 292 ? 8.578 -25.109 14.102 1 82.38 292 ASN A C 1
ATOM 2296 O O . ASN A 1 292 ? 8.648 -26 14.945 1 82.38 292 ASN A O 1
ATOM 2300 N N . LEU A 1 293 ? 9.008 -25.312 12.859 1 76.75 293 LEU A N 1
ATOM 2301 C CA . LEU A 1 293 ? 9.805 -26.469 12.5 1 76.75 293 LEU A CA 1
ATOM 2302 C C . LEU A 1 293 ? 11.133 -26.469 13.25 1 76.75 293 LEU A C 1
ATOM 2304 O O . LEU A 1 293 ? 11.75 -27.531 13.43 1 76.75 293 LEU A O 1
ATOM 2308 N N . GLY A 1 294 ? 11.336 -25.594 14.07 1 63.41 294 GLY A N 1
ATOM 2309 C CA . GLY A 1 294 ? 12.531 -25.547 14.898 1 63.41 294 GLY A CA 1
ATOM 2310 C C . GLY A 1 294 ? 13.805 -25.375 14.086 1 63.41 294 GLY A C 1
ATOM 2311 O O . GLY A 1 294 ? 13.773 -25.438 12.852 1 63.41 294 GLY A O 1
ATOM 2312 N N . GLU A 1 295 ? 15.008 -24.859 14.672 1 49.59 295 GLU A N 1
ATOM 2313 C CA . GLU A 1 295 ? 16.406 -24.672 14.273 1 49.59 295 GLU A CA 1
ATOM 2314 C C . GLU A 1 295 ? 16.938 -25.906 13.539 1 49.59 295 GLU A C 1
ATOM 2316 O O . GLU A 1 295 ? 18.125 -26.016 13.266 1 49.59 295 GLU A O 1
ATOM 2321 N N . ASN A 1 296 ? 16.281 -26.969 13.539 1 41.31 296 ASN A N 1
ATOM 2322 C CA . ASN A 1 296 ? 17.156 -28.094 13.227 1 41.31 296 ASN A CA 1
ATOM 2323 C C . ASN A 1 296 ? 17.891 -27.891 11.906 1 41.31 296 ASN A C 1
ATOM 2325 O O . ASN A 1 296 ? 18.781 -28.672 11.555 1 41.31 296 ASN A O 1
ATOM 2329 N N . ASP A 1 297 ? 17.281 -27.625 10.789 1 42.41 297 ASP A N 1
ATOM 2330 C CA . ASP A 1 297 ? 18.078 -27.719 9.562 1 42.41 297 ASP A CA 1
ATOM 2331 C C . ASP A 1 297 ? 19.109 -26.609 9.492 1 42.41 297 ASP A C 1
ATOM 2333 O O . ASP A 1 297 ? 18.828 -25.469 9.836 1 42.41 297 ASP A O 1
ATOM 2337 N N . VAL A 1 298 ? 20.406 -26.875 9.422 1 40.16 298 VAL A N 1
ATOM 2338 C CA . VAL A 1 298 ? 21.719 -26.234 9.344 1 40.16 298 VAL A CA 1
ATOM 2339 C C . VAL A 1 298 ? 21.641 -24.984 8.477 1 40.16 298 VAL A C 1
ATOM 2341 O O . VAL A 1 298 ? 22.312 -24 8.742 1 40.16 298 VAL A O 1
ATOM 2344 N N . SER A 1 299 ? 21.172 -25.031 7.246 1 40.41 299 SER A N 1
ATOM 2345 C CA . SER A 1 299 ? 21.406 -23.969 6.281 1 40.41 299 SER A CA 1
ATOM 2346 C C . SER A 1 299 ? 20.609 -22.719 6.629 1 40.41 299 SER A C 1
ATOM 2348 O O . SER A 1 299 ? 20.75 -21.688 5.988 1 40.41 299 SER A O 1
ATOM 2350 N N . SER A 1 300 ? 19.484 -22.844 7.277 1 45.56 300 SER A N 1
ATOM 2351 C CA . SER A 1 300 ? 18.766 -21.641 7.668 1 45.56 300 SER A CA 1
ATOM 2352 C C . SER A 1 300 ? 19.25 -21.125 9.016 1 45.56 300 SER A C 1
ATOM 2354 O O . SER A 1 300 ? 19.297 -21.875 9.992 1 45.56 300 SER A O 1
ATOM 2356 N N . PRO A 1 301 ? 19.969 -20.031 9 1 44.28 301 PRO A N 1
ATOM 2357 C CA . PRO A 1 301 ? 20.406 -19.391 10.242 1 44.28 301 PRO A CA 1
ATOM 2358 C C . PRO A 1 301 ? 19.391 -19.547 11.367 1 44.28 301 PRO A C 1
ATOM 2360 O O . PRO A 1 301 ? 18.188 -19.672 11.109 1 44.28 301 PRO A O 1
ATOM 2363 N N . HIS A 1 302 ? 19.859 -20.078 12.648 1 48.59 302 HIS A N 1
ATOM 2364 C CA . HIS A 1 302 ? 19.703 -20.25 14.086 1 48.59 302 HIS A CA 1
ATOM 2365 C C . HIS A 1 302 ? 18.906 -19.109 14.695 1 48.59 302 HIS A C 1
ATOM 2367 O O . HIS A 1 302 ? 19.453 -18.031 14.961 1 48.59 302 HIS A O 1
ATOM 2373 N N . ASN A 1 303 ? 17.547 -18.359 14.336 1 68.25 303 ASN A N 1
ATOM 2374 C CA . ASN A 1 303 ? 16.75 -17.609 15.297 1 68.25 303 ASN A CA 1
ATOM 2375 C C . ASN A 1 303 ? 15.734 -16.703 14.594 1 68.25 303 ASN A C 1
ATOM 2377 O O . ASN A 1 303 ? 15.703 -15.492 14.828 1 68.25 303 ASN A O 1
ATOM 2381 N N . VAL A 1 304 ? 14.883 -17.531 13.703 1 82 304 VAL A N 1
ATOM 2382 C CA . VAL A 1 304 ? 13.867 -16.672 13.109 1 82 304 VAL A CA 1
ATOM 2383 C C . VAL A 1 304 ? 12.711 -16.469 14.094 1 82 304 VAL A C 1
ATOM 2385 O O . VAL A 1 304 ? 12.094 -17.453 14.531 1 82 304 VAL A O 1
ATOM 2388 N N . SER A 1 305 ? 12.508 -15.312 14.508 1 85.38 305 SER A N 1
ATOM 2389 C CA . SER A 1 305 ? 11.422 -14.977 15.414 1 85.38 305 SER A CA 1
ATOM 2390 C C . SER A 1 305 ? 10.062 -15.203 14.758 1 85.38 305 SER A C 1
ATOM 2392 O O . SER A 1 305 ? 9.953 -15.18 13.531 1 85.38 305 SER A O 1
ATOM 2394 N N . PRO A 1 306 ? 9.102 -15.562 15.562 1 90.06 306 PRO A N 1
ATOM 2395 C CA . PRO A 1 306 ? 7.754 -15.656 15 1 90.06 306 PRO A CA 1
ATOM 2396 C C . PRO A 1 306 ? 7.242 -14.32 14.461 1 90.06 306 PRO A C 1
ATOM 2398 O O . PRO A 1 306 ? 7.809 -13.266 14.773 1 90.06 306 PRO A O 1
ATOM 2401 N N . PRO A 1 307 ? 6.211 -14.359 13.625 1 94.94 307 PRO A N 1
ATOM 2402 C CA . PRO A 1 307 ? 5.605 -13.109 13.156 1 94.94 307 PRO A CA 1
ATOM 2403 C C . PRO A 1 307 ? 4.988 -12.297 14.289 1 94.94 307 PRO A C 1
ATOM 2405 O O . PRO A 1 307 ? 4.727 -12.828 15.367 1 94.94 307 PRO A O 1
ATOM 2408 N N . TYR A 1 308 ? 4.762 -11.031 13.977 1 96.44 308 TYR A N 1
ATOM 2409 C CA . TYR A 1 308 ? 4.223 -10.117 14.977 1 96.44 308 TYR A CA 1
ATOM 2410 C C . TYR A 1 308 ? 2.883 -9.547 14.531 1 96.44 308 TYR A C 1
ATOM 2412 O O . TYR A 1 308 ? 2.615 -9.445 13.328 1 96.44 308 TYR A O 1
ATOM 2420 N N . CYS A 1 309 ? 2.088 -9.234 15.523 1 96.81 309 CYS A N 1
ATOM 2421 C CA . CYS A 1 309 ? 0.827 -8.555 15.258 1 96.81 309 CYS A CA 1
ATOM 2422 C C . CYS A 1 309 ? 1.051 -7.059 15.062 1 96.81 309 CYS A C 1
ATOM 2424 O O . CYS A 1 309 ? 1.444 -6.355 15.992 1 96.81 309 CYS A O 1
ATOM 2426 N N . VAL A 1 310 ? 0.798 -6.555 13.82 1 97.62 310 VAL A N 1
ATOM 2427 C CA . VAL A 1 310 ? 1.09 -5.156 13.523 1 97.62 310 VAL A CA 1
ATOM 2428 C C . VAL A 1 310 ? -0.023 -4.57 12.656 1 97.62 310 VAL A C 1
ATOM 2430 O O . VAL A 1 310 ? -0.82 -5.309 12.078 1 97.62 310 VAL A O 1
ATOM 2433 N N . PRO A 1 311 ? -0.076 -3.23 12.586 1 97 311 PRO A N 1
ATOM 2434 C CA . PRO A 1 311 ? -1.062 -2.613 11.695 1 97 311 PRO A CA 1
ATOM 2435 C C . PRO A 1 311 ? -0.807 -2.93 10.227 1 97 311 PRO A C 1
ATOM 2437 O O . PRO A 1 311 ? 0.345 -2.951 9.789 1 97 311 PRO A O 1
ATOM 2440 N N . THR A 1 312 ? -1.883 -3.217 9.547 1 95.12 312 THR A N 1
ATOM 2441 C CA . THR A 1 312 ? -1.761 -3.502 8.117 1 95.12 312 THR A CA 1
ATOM 2442 C C . THR A 1 312 ? -2.359 -2.369 7.289 1 95.12 312 THR A C 1
ATOM 2444 O O . THR A 1 312 ? -2.117 -2.283 6.082 1 95.12 312 THR A O 1
ATOM 2447 N N . SER A 1 313 ? -3.119 -1.566 7.914 1 93.38 313 SER A N 1
ATOM 2448 C CA . SER A 1 313 ? -3.715 -0.409 7.254 1 93.38 313 SER A CA 1
ATOM 2449 C C . SER A 1 313 ? -3.896 0.75 8.227 1 93.38 313 SER A C 1
ATOM 2451 O O . SER A 1 313 ? -4.164 0.537 9.414 1 93.38 313 SER A O 1
ATOM 2453 N N . TYR A 1 314 ? -3.773 1.919 7.621 1 93.06 314 TYR A N 1
ATOM 2454 C CA . TYR A 1 314 ? -3.834 3.135 8.43 1 93.06 314 TYR A CA 1
ATOM 2455 C C . TYR A 1 314 ? -4.766 4.16 7.793 1 93.06 314 TYR A C 1
ATOM 2457 O O . TYR A 1 314 ? -5.082 4.07 6.605 1 93.06 314 TYR A O 1
ATOM 2465 N N . THR A 1 315 ? -5.215 5.047 8.617 1 91.38 315 THR A N 1
ATOM 2466 C CA . THR A 1 315 ? -5.781 6.293 8.109 1 91.38 315 THR A CA 1
ATOM 2467 C C . THR A 1 315 ? -4.98 7.492 8.609 1 91.38 315 THR A C 1
ATOM 2469 O O . THR A 1 315 ? -4.301 7.406 9.633 1 91.38 315 THR A O 1
ATOM 2472 N N . SER A 1 316 ? -5.043 8.539 7.898 1 90.06 316 SER A N 1
ATOM 2473 C CA . SER A 1 316 ? -4.332 9.773 8.227 1 90.06 316 SER A CA 1
ATOM 2474 C C . SER A 1 316 ? -5.086 10.586 9.273 1 90.06 316 SER A C 1
ATOM 2476 O O . SER A 1 316 ? -6.27 10.352 9.516 1 90.06 316 SER A O 1
ATOM 2478 N N . LEU A 1 317 ? -4.422 11.453 9.906 1 90.31 317 LEU A N 1
ATOM 2479 C CA . LEU A 1 317 ? -4.988 12.406 10.852 1 90.31 317 LEU A CA 1
ATOM 2480 C C . LEU A 1 317 ? -4.625 13.836 10.469 1 90.31 317 LEU A C 1
ATOM 2482 O O . LEU A 1 317 ? -3.457 14.141 10.234 1 90.31 317 LEU A O 1
ATOM 2486 N N . THR A 1 318 ? -5.637 14.641 10.312 1 90.94 318 THR A N 1
ATOM 2487 C CA . THR A 1 318 ? -5.41 16.062 10.086 1 90.94 318 THR A CA 1
ATOM 2488 C C . THR A 1 318 ? -5.195 16.797 11.406 1 90.94 318 THR A C 1
ATOM 2490 O O . THR A 1 318 ? -6 16.672 12.328 1 90.94 318 THR A O 1
ATOM 2493 N N . VAL A 1 319 ? -4.125 17.594 11.438 1 92.38 319 VAL A N 1
ATOM 2494 C CA . VAL A 1 319 ? -3.775 18.266 12.688 1 92.38 319 VAL A CA 1
ATOM 2495 C C . VAL A 1 319 ? -3.574 19.766 12.438 1 92.38 319 VAL A C 1
ATOM 2497 O O . VAL A 1 319 ? -2.908 20.156 11.484 1 92.38 319 VAL A O 1
ATOM 2500 N N . LEU A 1 320 ? -4.285 20.547 13.234 1 93.44 320 LEU A N 1
ATOM 2501 C CA . LEU A 1 320 ? -4.059 21.984 13.297 1 93.44 320 LEU A CA 1
ATOM 2502 C C . LEU A 1 320 ? -3.111 22.328 14.445 1 93.44 320 LEU A C 1
ATOM 2504 O O . LEU A 1 320 ? -3.363 21.984 15.594 1 93.44 320 LEU A O 1
ATOM 2508 N N . HIS A 1 321 ? -1.944 22.969 14.094 1 91.88 321 HIS A N 1
ATOM 2509 C CA . HIS A 1 321 ? -0.97 23.203 15.156 1 91.88 321 HIS A CA 1
ATOM 2510 C C . HIS A 1 321 ? -0.161 24.469 14.883 1 91.88 321 HIS A C 1
ATOM 2512 O O . HIS A 1 321 ? -0.186 25 13.773 1 91.88 321 HIS A O 1
ATOM 2518 N N . TYR A 1 322 ? 0.531 24.938 15.93 1 88.25 322 TYR A N 1
ATOM 2519 C CA . TYR A 1 322 ? 1.478 26.031 15.797 1 88.25 322 TYR A CA 1
ATOM 2520 C C . TYR A 1 322 ? 2.865 25.516 15.43 1 88.25 322 TYR A C 1
ATOM 2522 O O . TYR A 1 322 ? 3.254 24.422 15.836 1 88.25 322 TYR A O 1
ATOM 2530 N N . ASP A 1 323 ? 3.539 26.328 14.633 1 83.75 323 ASP A N 1
ATOM 2531 C CA . ASP A 1 323 ? 4.941 25.984 14.422 1 83.75 323 ASP A CA 1
ATOM 2532 C C . ASP A 1 323 ? 5.852 26.812 15.328 1 83.75 323 ASP A C 1
ATOM 2534 O O . ASP A 1 323 ? 5.379 27.469 16.25 1 83.75 323 ASP A O 1
ATOM 2538 N N . GLU A 1 324 ? 7.141 26.641 15.148 1 77.94 324 GLU A N 1
ATOM 2539 C CA . GLU A 1 324 ? 8.125 27.312 15.992 1 77.94 324 GLU A CA 1
ATOM 2540 C C . GLU A 1 324 ? 8 28.828 15.898 1 77.94 324 GLU A C 1
ATOM 2542 O O . GLU A 1 324 ? 8.266 29.547 16.875 1 77.94 324 GLU A O 1
ATOM 2547 N N . ASP A 1 325 ? 7.539 29.297 14.797 1 76.62 325 ASP A N 1
ATOM 2548 C CA . ASP A 1 325 ? 7.391 30.734 14.578 1 76.62 325 ASP A CA 1
ATOM 2549 C C . ASP A 1 325 ? 5.969 31.188 14.891 1 76.62 325 ASP A C 1
ATOM 2551 O O . ASP A 1 325 ? 5.559 32.281 14.484 1 76.62 325 ASP A O 1
ATOM 2555 N N . ARG A 1 326 ? 5.145 30.328 15.484 1 79.69 326 ARG A N 1
ATOM 2556 C CA . ARG A 1 326 ? 3.781 30.594 15.922 1 79.69 326 ARG A CA 1
ATOM 2557 C C . ARG A 1 326 ? 2.848 30.797 14.734 1 79.69 326 ARG A C 1
ATOM 2559 O O . ARG A 1 326 ? 1.867 31.531 14.82 1 79.69 326 ARG A O 1
ATOM 2566 N N . ARG A 1 327 ? 3.295 30.281 13.695 1 83.56 327 ARG A N 1
ATOM 2567 C CA . ARG A 1 327 ? 2.354 30.203 12.578 1 83.56 327 ARG A CA 1
ATOM 2568 C C . ARG A 1 327 ? 1.386 29.047 12.766 1 83.56 327 ARG A C 1
ATOM 2570 O O . ARG A 1 327 ? 1.714 28.047 13.43 1 83.56 327 ARG A O 1
ATOM 2577 N N . ILE A 1 328 ? 0.303 29.266 12.094 1 91 328 ILE A N 1
ATOM 2578 C CA . ILE A 1 328 ? -0.689 28.203 12.188 1 91 328 ILE A CA 1
ATOM 2579 C C . ILE A 1 328 ? -0.565 27.266 10.992 1 91 328 ILE A C 1
ATOM 2581 O O . ILE A 1 328 ? -0.599 27.719 9.844 1 91 328 ILE A O 1
ATOM 2585 N N . ILE A 1 329 ? -0.447 25.984 11.336 1 91.94 329 ILE A N 1
ATOM 2586 C CA . ILE A 1 329 ? -0.218 24.984 10.305 1 91.94 329 ILE A CA 1
ATOM 2587 C C . ILE A 1 329 ? -1.328 23.938 10.352 1 91.94 329 ILE A C 1
ATOM 2589 O O . ILE A 1 329 ? -1.702 23.469 11.43 1 91.94 329 ILE A O 1
ATOM 2593 N N . LEU A 1 330 ? -1.879 23.703 9.188 1 92.19 330 LEU A N 1
ATOM 2594 C CA . LEU A 1 330 ? -2.758 22.562 9 1 92.19 330 LEU A CA 1
ATOM 2595 C C . LEU A 1 330 ? -2.053 21.453 8.211 1 92.19 330 LEU A C 1
ATOM 2597 O O . LEU A 1 330 ? -1.662 21.672 7.059 1 92.19 330 LEU A O 1
ATOM 2601 N N . LYS A 1 331 ? -1.943 20.359 8.891 1 90.06 331 LYS A N 1
ATOM 2602 C CA . LYS A 1 331 ? -1.153 19.297 8.258 1 90.06 331 LYS A CA 1
ATOM 2603 C C . LYS A 1 331 ? -1.827 17.938 8.406 1 90.06 331 LYS A C 1
ATOM 2605 O O . LYS A 1 331 ? -2.393 17.641 9.461 1 90.06 331 LYS A O 1
ATOM 2610 N N . LYS A 1 332 ? -1.716 17.219 7.34 1 87.75 332 LYS A N 1
ATOM 2611 C CA . LYS A 1 332 ? -2.184 15.836 7.367 1 87.75 332 LYS A CA 1
ATOM 2612 C C . LYS A 1 332 ? -1.031 14.875 7.637 1 87.75 332 LYS A C 1
ATOM 2614 O O . LYS A 1 332 ? -0.045 14.852 6.898 1 87.75 332 LYS A O 1
ATOM 2619 N N . PHE A 1 333 ? -1.151 14.07 8.719 1 87.69 333 PHE A N 1
ATOM 2620 C CA . PHE A 1 333 ? -0.156 13.062 9.07 1 87.69 333 PHE A CA 1
ATOM 2621 C C . PHE A 1 333 ? -0.631 11.672 8.672 1 87.69 333 PHE A C 1
ATOM 2623 O O . PHE A 1 333 ? -1.701 11.234 9.102 1 87.69 333 PHE A O 1
ATOM 2630 N N . SER A 1 334 ? 0.2 11.07 7.922 1 88.06 334 SER A N 1
ATOM 2631 C CA . SER A 1 334 ? -0.159 9.719 7.496 1 88.06 334 SER A CA 1
ATOM 2632 C C . SER A 1 334 ? 0.083 8.703 8.609 1 88.06 334 SER A C 1
ATOM 2634 O O . SER A 1 334 ? 0.795 8.992 9.57 1 88.06 334 SER A O 1
ATOM 2636 N N . ASP A 1 335 ? -0.604 7.539 8.539 1 92.38 335 ASP A N 1
ATOM 2637 C CA . ASP A 1 335 ? -0.373 6.387 9.406 1 92.38 335 ASP A CA 1
ATOM 2638 C C . ASP A 1 335 ? -0.518 6.766 10.875 1 92.38 335 ASP A C 1
ATOM 2640 O O . ASP A 1 335 ? 0.355 6.457 11.695 1 92.38 335 ASP A O 1
ATOM 2644 N N . MET A 1 336 ? -1.618 7.41 11.102 1 92.62 336 MET A N 1
ATOM 2645 C CA . MET A 1 336 ? -1.821 7.867 12.469 1 92.62 336 MET A CA 1
ATOM 2646 C C . MET A 1 336 ? -2.84 6.992 13.195 1 92.62 336 MET A C 1
ATOM 2648 O O . MET A 1 336 ? -2.719 6.758 14.398 1 92.62 336 MET A O 1
ATOM 2652 N N . VAL A 1 337 ? -3.818 6.512 12.43 1 94.38 337 VAL A N 1
ATOM 2653 C CA . VAL A 1 337 ? -4.902 5.738 13.023 1 94.38 337 VAL A CA 1
ATOM 2654 C C . VAL A 1 337 ? -4.91 4.324 12.445 1 94.38 337 VAL A C 1
ATOM 2656 O O . VAL A 1 337 ? -4.949 4.148 11.227 1 94.38 337 VAL A O 1
ATOM 2659 N N . VAL A 1 338 ? -4.945 3.363 13.32 1 95.94 338 VAL A N 1
ATOM 2660 C CA . VAL A 1 338 ? -4.926 1.973 12.875 1 95.94 338 VAL A CA 1
ATOM 2661 C C . VAL A 1 338 ? -6.328 1.537 12.469 1 95.94 338 VAL A C 1
ATOM 2663 O O . VAL A 1 338 ? -7.273 1.641 13.258 1 95.94 338 VAL A O 1
ATOM 2666 N N . ASN A 1 339 ? -6.41 0.957 11.242 1 95.25 339 ASN A N 1
ATOM 2667 C CA . ASN A 1 339 ? -7.691 0.469 10.75 1 95.25 339 ASN A CA 1
ATOM 2668 C C . ASN A 1 339 ? -7.805 -1.047 10.883 1 95.25 339 ASN A C 1
ATOM 2670 O O . ASN A 1 339 ? -8.891 -1.571 11.148 1 95.25 339 ASN A O 1
ATOM 2674 N N . ALA A 1 340 ? -6.68 -1.652 10.609 1 96.25 340 ALA A N 1
ATOM 2675 C CA . ALA A 1 340 ? -6.68 -3.113 10.617 1 96.25 340 ALA A CA 1
ATOM 2676 C C . ALA A 1 340 ? -5.328 -3.658 11.07 1 96.25 340 ALA A C 1
ATOM 2678 O O . ALA A 1 340 ? -4.309 -2.977 10.961 1 96.25 340 ALA A O 1
ATOM 2679 N N . CYS A 1 341 ? -5.449 -4.855 11.602 1 96.62 341 CYS A N 1
ATOM 2680 C CA . CYS A 1 341 ? -4.25 -5.531 12.078 1 96.62 341 CYS A CA 1
ATOM 2681 C C . CYS A 1 341 ? -4.055 -6.867 11.367 1 96.62 341 CYS A C 1
ATOM 2683 O O . CYS A 1 341 ? -5.012 -7.434 10.836 1 96.62 341 CYS A O 1
ATOM 2685 N N . GLY A 1 342 ? -2.854 -7.316 11.359 1 96.38 342 GLY A N 1
ATOM 2686 C CA . GLY A 1 342 ? -2.514 -8.617 10.805 1 96.38 342 GLY A CA 1
ATOM 2687 C C . GLY A 1 342 ? -1.123 -9.086 11.195 1 96.38 342 GLY A C 1
ATOM 2688 O O . GLY A 1 342 ? -0.324 -8.305 11.719 1 96.38 342 GLY A O 1
ATOM 2689 N N . CYS A 1 343 ? -0.843 -10.383 10.906 1 96.25 343 CYS A N 1
ATOM 2690 C CA . CYS A 1 343 ? 0.45 -10.953 11.25 1 96.25 343 CYS A CA 1
ATOM 2691 C C . CYS A 1 343 ? 1.449 -10.781 10.117 1 96.25 343 CYS A C 1
ATOM 2693 O O . CYS A 1 343 ? 1.148 -11.102 8.961 1 96.25 343 CYS A O 1
ATOM 2695 N N . ARG A 1 344 ? 2.592 -10.211 10.516 1 96.44 344 ARG A N 1
ATOM 2696 C CA . ARG A 1 344 ? 3.66 -9.953 9.555 1 96.44 344 ARG A CA 1
ATOM 2697 C C . ARG A 1 344 ? 5.012 -10.398 10.109 1 96.44 344 ARG A C 1
ATOM 2699 O O . ARG A 1 344 ? 5.215 -10.414 11.32 1 96.44 344 ARG A O 1
ATOM 2706 N N . MET B 1 1 ? 1.507 -73.938 73 1 24.41 1 MET B N 1
ATOM 2707 C CA . MET B 1 1 ? 0.815 -73.375 71.875 1 24.41 1 MET B CA 1
ATOM 2708 C C . MET B 1 1 ? 1.741 -72.5 71.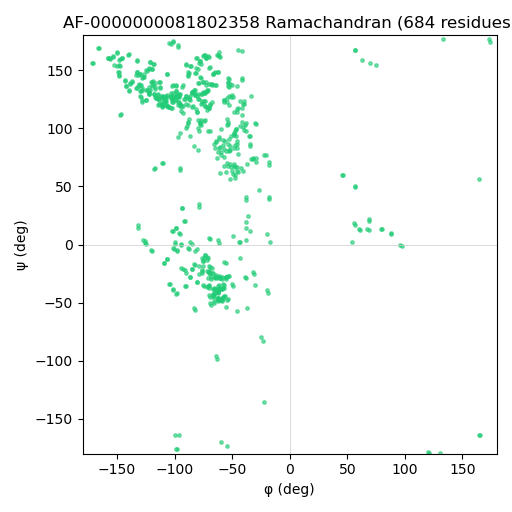062 1 24.41 1 MET B C 1
ATOM 2710 O O . MET B 1 1 ? 1.995 -71.375 71.438 1 24.41 1 MET B O 1
ATOM 2714 N N . GLU B 1 2 ? 2.803 -73.125 70.5 1 29.3 2 GLU B N 1
ATOM 2715 C CA . GLU B 1 2 ? 4.035 -72.812 69.75 1 29.3 2 GLU B CA 1
ATOM 2716 C C . GLU B 1 2 ? 3.738 -72.188 68.438 1 29.3 2 GLU B C 1
ATOM 2718 O O . GLU B 1 2 ? 3.176 -72.812 67.562 1 29.3 2 GLU B O 1
ATOM 2723 N N . ARG B 1 3 ? 3.299 -70.812 68.375 1 29.84 3 ARG B N 1
ATOM 2724 C CA . ARG B 1 3 ? 2.773 -69.938 67.375 1 29.84 3 ARG B CA 1
ATOM 2725 C C . ARG B 1 3 ? 3.775 -69.75 66.25 1 29.84 3 ARG B C 1
ATOM 2727 O O . ARG B 1 3 ? 4.895 -69.312 66.438 1 29.84 3 ARG B O 1
ATOM 2734 N N . ASN B 1 4 ? 3.729 -70.625 65.125 1 27.5 4 ASN B N 1
ATOM 2735 C CA . ASN B 1 4 ? 4.422 -70.938 63.906 1 27.5 4 ASN B CA 1
ATOM 2736 C C . ASN B 1 4 ? 4.582 -69.75 63 1 27.5 4 ASN B C 1
ATOM 2738 O O . ASN B 1 4 ? 3.59 -69.188 62.531 1 27.5 4 ASN B O 1
ATOM 2742 N N . VAL B 1 5 ? 5.551 -68.812 63.188 1 29.83 5 VAL B N 1
ATOM 2743 C CA . VAL B 1 5 ? 6.016 -67.562 62.531 1 29.83 5 VAL B CA 1
ATOM 2744 C C . VAL B 1 5 ? 6.336 -67.875 61.062 1 29.83 5 VAL B C 1
ATOM 2746 O O . VAL B 1 5 ? 7.359 -68.438 60.75 1 29.83 5 VAL B O 1
ATOM 2749 N N . ARG B 1 6 ? 5.348 -68.312 60.219 1 26.81 6 ARG B N 1
ATOM 2750 C CA . ARG B 1 6 ? 5.465 -68.75 58.844 1 26.81 6 ARG B CA 1
ATOM 2751 C C . ARG B 1 6 ? 6.039 -67.625 57.969 1 26.81 6 ARG B C 1
ATOM 2753 O O . ARG B 1 6 ? 5.516 -66.562 57.938 1 26.81 6 ARG B O 1
ATOM 2760 N N . TRP B 1 7 ? 7.312 -67.688 57.688 1 27.25 7 TRP B N 1
ATOM 2761 C CA . TRP B 1 7 ? 8.227 -66.812 56.906 1 27.25 7 TRP B CA 1
ATOM 2762 C C . TRP B 1 7 ? 7.766 -66.75 55.438 1 27.25 7 TRP B C 1
ATOM 2764 O O . TRP B 1 7 ? 7.711 -67.75 54.75 1 27.25 7 TRP B O 1
ATOM 2774 N N . ILE B 1 8 ? 6.746 -65.938 55.094 1 26.34 8 ILE B N 1
ATOM 2775 C CA . ILE B 1 8 ? 6.156 -65.875 53.75 1 26.34 8 ILE B CA 1
ATOM 2776 C C . ILE B 1 8 ? 7.211 -65.375 52.781 1 26.34 8 ILE B C 1
ATOM 2778 O O . ILE B 1 8 ? 7.742 -64.25 52.906 1 26.34 8 ILE B O 1
ATOM 2782 N N . ALA B 1 9 ? 8.047 -66.188 52.156 1 27.12 9 ALA B N 1
ATOM 2783 C CA . ALA B 1 9 ? 9.094 -66.062 51.156 1 27.12 9 ALA B CA 1
ATOM 2784 C C . ALA B 1 9 ? 8.562 -65.438 49.906 1 27.12 9 ALA B C 1
ATOM 2786 O O . ALA B 1 9 ? 7.738 -66 49.188 1 27.12 9 ALA B O 1
ATOM 2787 N N . ILE B 1 10 ? 8.312 -64.125 49.875 1 26.8 10 ILE B N 1
ATOM 2788 C CA . ILE B 1 10 ? 7.805 -63.344 48.75 1 26.8 10 ILE B CA 1
ATOM 2789 C C . ILE B 1 10 ? 8.727 -63.5 47.562 1 26.8 10 ILE B C 1
ATOM 2791 O O . ILE B 1 10 ? 9.906 -63.125 47.625 1 26.8 10 ILE B O 1
ATOM 2795 N N . LEU B 1 11 ? 8.531 -64.625 46.812 1 24.58 11 LEU B N 1
ATOM 2796 C CA . LEU B 1 11 ? 9.211 -65 45.562 1 24.58 11 LEU B CA 1
ATOM 2797 C C . LEU B 1 11 ? 9.148 -63.875 44.562 1 24.58 11 LEU B C 1
ATOM 2799 O O . LEU B 1 11 ? 8.07 -63.5 44.062 1 24.58 11 LEU B O 1
ATOM 2803 N N . LEU B 1 12 ? 10.039 -62.844 44.656 1 26.83 12 LEU B N 1
ATOM 2804 C CA . LEU B 1 12 ? 10.234 -61.719 43.719 1 26.83 12 LEU B CA 1
ATOM 2805 C C . LEU B 1 12 ? 10.492 -62.219 42.312 1 26.83 12 LEU B C 1
ATOM 2807 O O . LEU B 1 12 ? 11.547 -62.812 42.031 1 26.83 12 LEU B O 1
ATOM 2811 N N . LEU B 1 13 ? 9.469 -62.781 41.656 1 26.23 13 LEU B N 1
ATOM 2812 C CA . LEU B 1 13 ? 9.539 -63.25 40.281 1 26.23 13 LEU B CA 1
ATOM 2813 C C . LEU B 1 13 ? 10.047 -62.156 39.375 1 26.23 13 LEU B C 1
ATOM 2815 O O . LEU B 1 13 ? 9.367 -61.125 39.188 1 26.23 13 LEU B O 1
ATOM 2819 N N . VAL B 1 14 ? 11.336 -61.938 39.312 1 27.81 14 VAL B N 1
ATOM 2820 C CA . VAL B 1 14 ? 12.047 -61.031 38.406 1 27.81 14 VAL B CA 1
ATOM 2821 C C . VAL B 1 14 ? 11.711 -61.406 36.969 1 27.81 14 VAL B C 1
ATOM 2823 O O . VAL B 1 14 ? 12.172 -62.406 36.438 1 27.81 14 VAL B O 1
ATOM 2826 N N . VAL B 1 15 ? 10.453 -61.219 36.531 1 26.59 15 VAL B N 1
ATOM 2827 C CA . VAL B 1 15 ? 10.086 -61.5 35.156 1 26.59 15 VAL B CA 1
ATOM 2828 C C . VAL B 1 15 ? 10.992 -60.688 34.219 1 26.59 15 VAL B C 1
ATOM 2830 O O . VAL B 1 15 ? 11.016 -59.469 34.25 1 26.59 15 VAL B O 1
ATOM 2833 N N . THR B 1 16 ? 12.141 -61.281 33.844 1 27.8 16 THR B N 1
ATOM 2834 C CA . THR B 1 16 ? 13.047 -60.781 32.812 1 27.8 16 THR B CA 1
ATOM 2835 C C . THR B 1 16 ? 12.297 -60.5 31.531 1 27.8 16 THR B C 1
ATOM 2837 O O . THR B 1 16 ? 11.805 -61.406 30.859 1 27.8 16 THR B O 1
ATOM 2840 N N . VAL B 1 17 ? 11.406 -59.438 31.516 1 29.67 17 VAL B N 1
ATOM 2841 C CA . VAL B 1 17 ? 10.711 -59.031 30.297 1 29.67 17 VAL B CA 1
ATOM 2842 C C . VAL B 1 17 ? 11.703 -58.906 29.141 1 29.67 17 VAL B C 1
ATOM 2844 O O . VAL B 1 17 ? 12.625 -58.062 29.203 1 29.67 17 VAL B O 1
ATOM 2847 N N . GLN B 1 18 ? 12.008 -60.031 28.5 1 28.08 18 GLN B N 1
ATOM 2848 C CA . GLN B 1 18 ? 12.734 -60.125 27.234 1 28.08 18 GLN B CA 1
ATOM 2849 C C . GLN B 1 18 ? 12.32 -59 26.281 1 28.08 18 GLN B C 1
ATOM 2851 O O . GLN B 1 18 ? 11.125 -58.75 26.078 1 28.08 18 GLN B O 1
ATOM 2856 N N . GLY B 1 19 ? 13.148 -58 26.156 1 27.42 19 GLY B N 1
ATOM 2857 C CA . GLY B 1 19 ? 13.094 -56.781 25.344 1 27.42 19 GLY B CA 1
ATOM 2858 C C . GLY B 1 19 ? 12.75 -57.062 23.891 1 27.42 19 GLY B C 1
ATOM 2859 O O . GLY B 1 19 ? 13.562 -57.625 23.156 1 27.42 19 GLY B O 1
ATOM 2860 N N . ILE B 1 20 ? 11.539 -57.656 23.625 1 31.25 20 ILE B N 1
ATOM 2861 C CA . ILE B 1 20 ? 11.156 -57.875 22.234 1 31.25 20 ILE B CA 1
ATOM 2862 C C . ILE B 1 20 ? 11.438 -56.594 21.438 1 31.25 20 ILE B C 1
ATOM 2864 O O . ILE B 1 20 ? 10.875 -55.531 21.703 1 31.25 20 ILE B O 1
ATOM 2868 N N . SER B 1 21 ? 12.672 -56.531 21 1 28.02 21 SER B N 1
ATOM 2869 C CA . SER B 1 21 ? 13.07 -55.5 20.047 1 28.02 21 SER B CA 1
ATOM 2870 C C . SER B 1 21 ? 12.109 -55.438 18.859 1 28.02 21 SER B C 1
ATOM 2872 O O . SER B 1 21 ? 12.109 -56.312 18 1 28.02 21 SER B O 1
ATOM 2874 N N . LEU B 1 22 ? 10.844 -55.094 19.141 1 31.66 22 LEU B N 1
ATOM 2875 C CA . LEU B 1 22 ? 10.008 -54.969 17.953 1 31.66 22 LEU B CA 1
ATOM 2876 C C . LEU B 1 22 ? 10.727 -54.156 16.859 1 31.66 22 LEU B C 1
ATOM 2878 O O . LEU B 1 22 ? 11.227 -53.062 17.125 1 31.66 22 LEU B O 1
ATOM 2882 N N . PRO B 1 23 ? 11.258 -54.938 15.977 1 31.33 23 PRO B N 1
ATOM 2883 C CA . PRO B 1 23 ? 11.969 -54.188 14.93 1 31.33 23 PRO B CA 1
ATOM 2884 C C . PRO B 1 23 ? 11.141 -53.031 14.359 1 31.33 23 PRO B C 1
ATOM 2886 O O . PRO B 1 23 ? 9.945 -53.188 14.117 1 31.33 23 PRO B O 1
ATOM 2889 N N . PHE B 1 24 ? 11.383 -51.875 14.945 1 31.94 24 PHE B N 1
ATOM 2890 C CA . PHE B 1 24 ? 10.758 -50.688 14.414 1 31.94 24 PHE B CA 1
ATOM 2891 C C . PHE B 1 24 ? 10.734 -50.688 12.891 1 31.94 24 PHE B C 1
ATOM 2893 O O . PHE B 1 24 ? 11.773 -50.906 12.258 1 31.94 24 PHE B O 1
ATOM 2900 N N . PRO B 1 25 ? 9.547 -51.094 12.32 1 33.38 25 PRO B N 1
ATOM 2901 C CA . PRO B 1 25 ? 9.602 -51.188 10.859 1 33.38 25 PRO B CA 1
ATOM 2902 C C . PRO B 1 25 ? 10.328 -50 10.234 1 33.38 25 PRO B C 1
ATOM 2904 O O . PRO B 1 25 ? 10.367 -48.906 10.82 1 33.38 25 PRO B O 1
ATOM 2907 N N . SER B 1 26 ? 11.375 -50.25 9.461 1 31.77 26 SER B N 1
ATOM 2908 C CA . SER B 1 26 ? 12.164 -49.219 8.797 1 31.77 26 SER B CA 1
ATOM 2909 C C . SER B 1 26 ? 11.281 -48.125 8.211 1 31.77 26 SER B C 1
ATOM 2911 O O . SER B 1 26 ? 10.086 -48.344 7.98 1 31.77 26 SER B O 1
ATOM 2913 N N . THR B 1 27 ? 11.766 -46.906 8.312 1 31.94 27 THR B N 1
ATOM 2914 C CA . THR B 1 27 ? 11.117 -45.688 7.824 1 31.94 27 THR B CA 1
ATOM 2915 C C . THR B 1 27 ? 10.422 -45.938 6.488 1 31.94 27 THR B C 1
ATOM 2917 O O . THR B 1 27 ? 9.461 -45.25 6.141 1 31.94 27 THR B O 1
ATOM 2920 N N . ASP B 1 28 ? 10.93 -46.906 5.699 1 34 28 ASP B N 1
ATOM 2921 C CA . ASP B 1 28 ? 10.391 -47.312 4.41 1 34 28 ASP B CA 1
ATOM 2922 C C . ASP B 1 28 ? 9.016 -47.969 4.574 1 34 28 ASP B C 1
ATOM 2924 O O . ASP B 1 28 ? 8.125 -47.75 3.75 1 34 28 ASP B O 1
ATOM 2928 N N . GLU B 1 29 ? 8.906 -48.781 5.551 1 35.03 29 GLU B N 1
ATOM 2929 C CA . GLU B 1 29 ? 7.688 -49.562 5.727 1 35.03 29 GLU B CA 1
ATOM 2930 C C . GLU B 1 29 ? 6.516 -48.688 6.152 1 35.03 29 GLU B C 1
ATOM 2932 O O . GLU B 1 29 ? 5.371 -48.938 5.777 1 35.03 29 GLU B O 1
ATOM 2937 N N . LEU B 1 30 ? 6.84 -47.812 7.09 1 31.02 30 LEU B N 1
ATOM 2938 C CA . LEU B 1 30 ? 5.723 -47 7.539 1 31.02 30 LEU B CA 1
ATOM 2939 C C . LEU B 1 30 ? 5.184 -46.125 6.402 1 31.02 30 LEU B C 1
ATOM 2941 O O . LEU B 1 30 ? 3.975 -45.938 6.289 1 31.02 30 LEU B O 1
ATOM 2945 N N . LEU B 1 31 ? 6.059 -45.562 5.512 1 31.16 31 LEU B N 1
ATOM 2946 C CA . LEU B 1 31 ? 5.625 -44.844 4.328 1 31.16 31 LEU B CA 1
ATOM 2947 C C . LEU B 1 31 ? 4.715 -45.688 3.459 1 31.16 31 LEU B C 1
ATOM 2949 O O . LEU B 1 31 ? 3.881 -45.156 2.717 1 31.16 31 LEU B O 1
ATOM 2953 N N . GLN B 1 32 ? 4.84 -46.938 3.477 1 32.19 32 GLN B N 1
ATOM 2954 C CA . GLN B 1 32 ? 4.02 -47.875 2.703 1 32.19 32 GLN B CA 1
ATOM 2955 C C . GLN B 1 32 ? 2.57 -47.844 3.186 1 32.19 32 GLN B C 1
ATOM 2957 O O . GLN B 1 32 ? 1.649 -48.125 2.41 1 32.19 32 GLN B O 1
ATOM 2962 N N . LYS B 1 33 ? 2.338 -47.969 4.449 1 35.66 33 LYS B N 1
ATOM 2963 C CA . LYS B 1 33 ? 0.989 -48.188 4.965 1 35.66 33 LYS B CA 1
ATOM 2964 C C . LYS B 1 33 ? 0.116 -46.938 4.762 1 35.66 33 LYS B C 1
ATOM 2966 O O . LYS B 1 33 ? -1.111 -47.062 4.719 1 35.66 33 LYS B O 1
ATOM 2971 N N . LEU B 1 34 ? 0.626 -45.844 5.207 1 31.41 34 LEU B N 1
ATOM 2972 C CA . LEU B 1 34 ? -0.227 -44.688 4.875 1 31.41 34 LEU B CA 1
ATOM 2973 C C . LEU B 1 34 ? -0.346 -44.531 3.365 1 31.41 34 LEU B C 1
ATOM 2975 O O . LEU B 1 34 ? 0.664 -44.469 2.66 1 31.41 34 LEU B O 1
ATOM 2979 N N . ASP B 1 35 ? -1.365 -45.125 2.807 1 27.84 35 ASP B N 1
ATOM 2980 C CA . ASP B 1 35 ? -1.734 -45.281 1.401 1 27.84 35 ASP B CA 1
ATOM 2981 C C . ASP B 1 35 ? -1.404 -44 0.614 1 27.84 35 ASP B C 1
ATOM 2983 O O . ASP B 1 35 ? -2.305 -43.25 0.227 1 27.84 35 ASP B O 1
ATOM 2987 N N . VAL B 1 36 ? -0.54 -43.156 1.138 1 31.98 36 VAL B N 1
ATOM 2988 C CA . VAL B 1 36 ? -0.092 -42.188 0.147 1 31.98 36 VAL B CA 1
ATOM 2989 C C . VAL B 1 36 ? 0.279 -42.906 -1.149 1 31.98 36 VAL B C 1
ATOM 2991 O O . VAL B 1 36 ? 1.064 -43.844 -1.138 1 31.98 36 VAL B O 1
ATOM 2994 N N . PRO B 1 37 ? -0.627 -43.062 -2.172 1 31.22 37 PRO B N 1
ATOM 2995 C CA . PRO B 1 37 ? -0.087 -43.75 -3.354 1 31.22 37 PRO B CA 1
ATOM 2996 C C . PRO B 1 37 ? 1.412 -43.531 -3.529 1 31.22 37 PRO B C 1
ATOM 2998 O O . PRO B 1 37 ? 1.861 -42.375 -3.594 1 31.22 37 PRO B O 1
ATOM 3001 N N . GLY B 1 38 ? 2.264 -44.031 -2.877 1 35.28 38 GLY B N 1
ATOM 3002 C CA . GLY B 1 38 ? 3.67 -44.312 -3.121 1 35.28 38 GLY B CA 1
ATOM 3003 C C . GLY B 1 38 ? 3.959 -44.688 -4.559 1 35.28 38 GLY B C 1
ATOM 3004 O O . GLY B 1 38 ? 4.578 -45.719 -4.816 1 35.28 38 GLY B O 1
ATOM 3005 N N . ARG B 1 39 ? 2.861 -44.469 -5.559 1 33.66 39 ARG B N 1
ATOM 3006 C CA . ARG B 1 39 ? 3.127 -44.906 -6.918 1 33.66 39 ARG B CA 1
ATOM 3007 C C . ARG B 1 39 ? 4.547 -44.562 -7.348 1 33.66 39 ARG B C 1
ATOM 3009 O O . ARG B 1 39 ? 5.09 -43.531 -6.922 1 33.66 39 ARG B O 1
ATOM 3016 N N . GLU B 1 40 ? 5.516 -45.344 -7.578 1 37.16 40 GLU B N 1
ATOM 3017 C CA . GLU B 1 40 ? 6.707 -45.281 -8.422 1 37.16 40 GLU B CA 1
ATOM 3018 C C . GLU B 1 40 ? 6.551 -44.25 -9.523 1 37.16 40 GLU B C 1
ATOM 3020 O O . GLU B 1 40 ? 6.23 -44.594 -10.664 1 37.16 40 GLU B O 1
ATOM 3025 N N . GLY B 1 41 ? 5.613 -43.406 -9.625 1 37.41 41 GLY B N 1
ATOM 3026 C CA . GLY B 1 41 ? 4.895 -42.625 -10.625 1 37.41 41 GLY B CA 1
ATOM 3027 C C . GLY B 1 41 ? 5.809 -41.812 -11.531 1 37.41 41 GLY B C 1
ATOM 3028 O O . GLY B 1 41 ? 6.887 -41.406 -11.117 1 37.41 41 GLY B O 1
ATOM 3029 N N . ARG B 1 42 ? 5.777 -42.031 -12.844 1 41.66 42 ARG B N 1
ATOM 3030 C CA . ARG B 1 42 ? 6.547 -41.375 -13.898 1 41.66 42 ARG B CA 1
ATOM 3031 C C . ARG B 1 42 ? 6.785 -39.906 -13.555 1 41.66 42 ARG B C 1
ATOM 3033 O O . ARG B 1 42 ? 5.855 -39.188 -13.164 1 41.66 42 ARG B O 1
ATOM 3040 N N . ARG B 1 43 ? 7.816 -39.5 -12.961 1 49.81 43 ARG B N 1
ATOM 3041 C CA . ARG B 1 43 ? 8.297 -38.125 -12.781 1 49.81 43 ARG B CA 1
ATOM 3042 C C . ARG B 1 43 ? 7.719 -37.219 -13.852 1 49.81 43 ARG B C 1
ATOM 3044 O O . ARG B 1 43 ? 8.078 -37.312 -15.023 1 49.81 43 ARG B O 1
ATOM 3051 N N . MET B 1 44 ? 6.488 -36.844 -13.727 1 62.03 44 MET B N 1
ATOM 3052 C CA . MET B 1 44 ? 5.93 -35.969 -14.742 1 62.03 44 MET B CA 1
ATOM 3053 C C . MET B 1 44 ? 6.809 -34.719 -14.938 1 62.03 44 MET B C 1
ATOM 3055 O O . MET B 1 44 ? 7.191 -34.062 -13.961 1 62.03 44 MET B O 1
ATOM 3059 N N . VAL B 1 45 ? 7.488 -34.781 -15.953 1 73.06 45 VAL B N 1
ATOM 3060 C CA . VAL B 1 45 ? 8.266 -33.625 -16.391 1 73.06 45 VAL B CA 1
ATOM 3061 C C . VAL B 1 45 ? 7.332 -32.531 -16.891 1 73.06 45 VAL B C 1
ATOM 3063 O O . VAL B 1 45 ? 6.48 -32.781 -17.734 1 73.06 45 VAL B O 1
ATOM 3066 N N . PRO B 1 46 ? 7.402 -31.359 -16.141 1 83.25 46 PRO B N 1
ATOM 3067 C CA . PRO B 1 46 ? 6.578 -30.266 -16.656 1 83.25 46 PRO B CA 1
ATOM 3068 C C . PRO B 1 46 ? 6.852 -29.953 -18.141 1 83.25 46 PRO B C 1
ATOM 3070 O O . PRO B 1 46 ? 7.992 -30.078 -18.594 1 83.25 46 PRO B O 1
ATOM 3073 N N . PRO B 1 47 ? 5.734 -29.719 -18.75 1 82.25 47 PRO B N 1
ATOM 3074 C CA . PRO B 1 47 ? 5.945 -29.328 -20.156 1 82.25 47 PRO B CA 1
ATOM 3075 C C . PRO B 1 47 ? 6.91 -28.156 -20.297 1 82.25 47 PRO B C 1
ATOM 3077 O O . PRO B 1 47 ? 6.898 -27.234 -19.469 1 82.25 47 PRO B O 1
ATOM 3080 N N . GLN B 1 48 ? 7.691 -28.234 -21.344 1 81.44 48 GLN B N 1
ATOM 3081 C CA . GLN B 1 48 ? 8.688 -27.203 -21.594 1 81.44 48 GLN B CA 1
ATOM 3082 C C . GLN B 1 48 ? 8.047 -25.812 -21.703 1 81.44 48 GLN B C 1
ATOM 3084 O O . GLN B 1 48 ? 8.625 -24.812 -21.266 1 81.44 48 GLN B O 1
ATOM 3089 N N . ALA B 1 49 ? 6.883 -25.766 -22.234 1 81.44 49 ALA B N 1
ATOM 3090 C CA . ALA B 1 49 ? 6.18 -24.5 -22.406 1 81.44 49 ALA B CA 1
ATOM 3091 C C . ALA B 1 49 ? 5.969 -23.812 -21.062 1 81.44 49 ALA B C 1
ATOM 3093 O O . ALA B 1 49 ? 6.086 -22.594 -20.953 1 81.44 49 ALA B O 1
ATOM 3094 N N . MET B 1 50 ? 5.684 -24.594 -20.109 1 89.38 50 MET B N 1
ATOM 3095 C CA . MET B 1 50 ? 5.441 -24.016 -18.781 1 89.38 50 MET B CA 1
ATOM 3096 C C . MET B 1 50 ? 6.746 -23.578 -18.125 1 89.38 50 MET B C 1
ATOM 3098 O O . MET B 1 50 ? 6.785 -22.578 -17.422 1 89.38 50 MET B O 1
ATOM 3102 N N . LEU B 1 51 ? 7.742 -24.344 -18.391 1 88.81 51 LEU B N 1
ATOM 3103 C CA . LEU B 1 51 ? 9.055 -23.953 -17.875 1 88.81 51 LEU B CA 1
ATOM 3104 C C . LEU B 1 51 ? 9.516 -22.656 -18.531 1 88.81 51 LEU B C 1
ATOM 3106 O O . LEU B 1 51 ? 10.109 -21.797 -17.859 1 88.81 51 LEU B O 1
ATOM 3110 N N . ASP B 1 52 ? 9.219 -22.547 -19.766 1 84.12 52 ASP B N 1
ATOM 3111 C CA . ASP B 1 52 ? 9.562 -21.328 -20.469 1 84.12 52 ASP B CA 1
ATOM 3112 C C . ASP B 1 52 ? 8.766 -20.141 -19.922 1 84.12 52 ASP B C 1
ATOM 3114 O O . ASP B 1 52 ? 9.312 -19.047 -19.75 1 84.12 52 ASP B O 1
ATOM 3118 N N . LEU B 1 53 ? 7.598 -20.375 -19.688 1 85.19 53 LEU B N 1
ATOM 3119 C CA . LEU B 1 53 ? 6.762 -19.328 -19.109 1 85.19 53 LEU B CA 1
ATOM 3120 C C . LEU B 1 53 ? 7.266 -18.922 -17.734 1 85.19 53 LEU B C 1
ATOM 3122 O O . LEU B 1 53 ? 7.332 -17.734 -17.406 1 85.19 53 LEU B O 1
ATOM 3126 N N . TYR B 1 54 ? 7.555 -19.844 -16.953 1 90.75 54 TYR B N 1
ATOM 3127 C CA . TYR B 1 54 ? 8.117 -19.578 -15.633 1 90.75 54 TYR B CA 1
ATOM 3128 C C . TYR B 1 54 ? 9.367 -18.719 -15.727 1 90.75 54 TYR B C 1
ATOM 3130 O O . TYR B 1 54 ? 9.516 -17.75 -14.992 1 90.75 54 TYR B O 1
ATOM 3138 N N . SER B 1 55 ? 10.234 -19.109 -16.625 1 88.06 55 SER B N 1
ATOM 3139 C CA . SER B 1 55 ? 11.477 -18.375 -16.797 1 88.06 55 SER B CA 1
ATOM 3140 C C . SER B 1 55 ? 11.203 -16.922 -17.219 1 88.06 55 SER B C 1
ATOM 3142 O O . SER B 1 55 ? 11.883 -16 -16.75 1 88.06 55 SER B O 1
ATOM 3144 N N . ARG B 1 56 ? 10.242 -16.766 -18 1 83.31 56 ARG B N 1
ATOM 3145 C CA . ARG B 1 56 ? 9.898 -15.422 -18.484 1 83.31 56 ARG B CA 1
ATOM 3146 C C . ARG B 1 56 ? 9.305 -14.578 -17.359 1 83.31 56 ARG B C 1
ATOM 3148 O O . ARG B 1 56 ? 9.68 -13.414 -17.188 1 83.31 56 ARG B O 1
ATOM 3155 N N . TRP B 1 57 ? 8.539 -15.195 -16.547 1 84.38 57 TRP B N 1
ATOM 3156 C CA . TRP B 1 57 ? 7.797 -14.422 -15.555 1 84.38 57 TRP B CA 1
ATOM 3157 C C . TRP B 1 57 ? 8.594 -14.281 -14.258 1 84.38 57 TRP B C 1
ATOM 3159 O O . TRP B 1 57 ? 8.336 -13.383 -13.453 1 84.38 57 TRP B O 1
ATOM 3169 N N . SER B 1 58 ? 9.477 -15.133 -14.062 1 86.5 58 SER B N 1
ATOM 3170 C CA . SER B 1 58 ? 10.281 -15.07 -12.844 1 86.5 58 SER B CA 1
ATOM 3171 C C . SER B 1 58 ? 11.367 -14.008 -12.953 1 86.5 58 SER B C 1
ATOM 3173 O O . SER B 1 58 ? 11.914 -13.57 -11.938 1 86.5 58 SER B O 1
ATOM 3175 N N . GLN B 1 59 ? 11.703 -13.562 -14.156 1 77.12 59 GLN B N 1
ATOM 3176 C CA . GLN B 1 59 ? 12.781 -12.602 -14.375 1 77.12 59 GLN B CA 1
ATOM 3177 C C . GLN B 1 59 ? 12.359 -11.195 -13.984 1 77.12 59 GLN B C 1
ATOM 3179 O O . GLN B 1 59 ? 13.203 -10.344 -13.688 1 77.12 59 GLN B O 1
ATOM 3184 N N . ASP B 1 60 ? 11.102 -10.898 -13.984 1 67.94 60 ASP B N 1
ATOM 3185 C CA . ASP B 1 60 ? 10.672 -9.562 -13.578 1 67.94 60 ASP B CA 1
ATOM 3186 C C . ASP B 1 60 ? 9.789 -9.617 -12.336 1 67.94 60 ASP B C 1
ATOM 3188 O O . ASP B 1 60 ? 8.594 -9.336 -12.398 1 67.94 60 ASP B O 1
ATOM 3192 N N . PRO B 1 61 ? 10.375 -10.023 -11.312 1 59.62 61 PRO B N 1
ATOM 3193 C CA . PRO B 1 61 ? 9.586 -10.203 -10.094 1 59.62 61 PRO B CA 1
ATOM 3194 C C . PRO B 1 61 ? 9 -8.891 -9.562 1 59.62 61 PRO B C 1
ATOM 3196 O O . PRO B 1 61 ? 8.008 -8.906 -8.828 1 59.62 61 PRO B O 1
ATOM 3199 N N . SER B 1 62 ? 9.758 -7.805 -9.938 1 58.78 62 SER B N 1
ATOM 3200 C CA . SER B 1 62 ? 9.414 -6.523 -9.328 1 58.78 62 SER B CA 1
ATOM 3201 C C . SER B 1 62 ? 8.094 -5.984 -9.875 1 58.78 62 SER B C 1
ATOM 3203 O O . SER B 1 62 ? 7.488 -5.09 -9.273 1 58.78 62 SER B O 1
ATOM 3205 N N . SER B 1 63 ? 7.719 -6.617 -10.922 1 61.28 63 SER B N 1
ATOM 3206 C CA . SER B 1 63 ? 6.48 -6.055 -11.461 1 61.28 63 SER B CA 1
ATOM 3207 C C . SER B 1 63 ? 5.258 -6.668 -10.789 1 61.28 63 SER B C 1
ATOM 3209 O O . SER B 1 63 ? 5.113 -7.891 -10.75 1 61.28 63 SER B O 1
ATOM 3211 N N . ASP B 1 64 ? 4.785 -6.012 -9.75 1 60.09 64 ASP B N 1
ATOM 3212 C CA . ASP B 1 64 ? 3.523 -6.434 -9.148 1 60.09 64 ASP B CA 1
ATOM 3213 C C . ASP B 1 64 ? 2.439 -6.605 -10.211 1 60.09 64 ASP B C 1
ATOM 3215 O O . ASP B 1 64 ? 1.277 -6.859 -9.883 1 60.09 64 ASP B O 1
ATOM 3219 N N . GLU B 1 65 ? 3.098 -6.449 -11.406 1 68.25 65 GLU B N 1
ATOM 3220 C CA . GLU B 1 65 ? 2.137 -6.613 -12.492 1 68.25 65 GLU B CA 1
ATOM 3221 C C . GLU B 1 65 ? 1.794 -8.086 -12.711 1 68.25 65 GLU B C 1
ATOM 3223 O O . GLU B 1 65 ? 2.639 -8.961 -12.508 1 68.25 65 GLU B O 1
ATOM 3228 N N . GLY B 1 66 ? 0.48 -8.414 -12.625 1 69.38 66 GLY B N 1
ATOM 3229 C CA . GLY B 1 66 ? -0.004 -9.766 -12.883 1 69.38 66 GLY B CA 1
ATOM 3230 C C . GLY B 1 66 ? 0.609 -10.391 -14.125 1 69.38 66 GLY B C 1
ATOM 3231 O O . GLY B 1 66 ? 1.468 -9.781 -14.773 1 69.38 66 GLY B O 1
ATOM 3232 N N . LEU B 1 67 ? 0.427 -11.648 -14.258 1 78.31 67 LEU B N 1
ATOM 3233 C CA . LEU B 1 67 ? 0.775 -12.383 -15.469 1 78.31 67 LEU B CA 1
ATOM 3234 C C . LEU B 1 67 ? 0.019 -11.828 -16.672 1 78.31 67 LEU B C 1
ATOM 3236 O O . LEU B 1 67 ? -0.485 -10.703 -16.625 1 78.31 67 LEU B O 1
ATOM 3240 N N . ARG B 1 68 ? 0.076 -12.477 -17.703 1 80.25 68 ARG B N 1
ATOM 3241 C CA . ARG B 1 68 ? -0.65 -12.07 -18.891 1 80.25 68 ARG B CA 1
ATOM 3242 C C . ARG B 1 68 ? -2.123 -11.82 -18.594 1 80.25 68 ARG B C 1
ATOM 3244 O O . ARG B 1 68 ? -2.742 -12.578 -17.844 1 80.25 68 ARG B O 1
ATOM 3251 N N . TYR B 1 69 ? -2.734 -10.797 -19.109 1 85.25 69 TYR B N 1
ATOM 3252 C CA . TYR B 1 69 ? -4.129 -10.406 -18.922 1 85.25 69 TYR B CA 1
ATOM 3253 C C . TYR B 1 69 ? -4.379 -9.969 -17.484 1 85.25 69 TYR B C 1
ATOM 3255 O O . TYR B 1 69 ? -5.523 -9.945 -17.031 1 85.25 69 TYR B O 1
ATOM 3263 N N . GLY B 1 70 ? -3.24 -9.758 -16.75 1 82.5 70 GLY B N 1
ATOM 3264 C CA . GLY B 1 70 ? -3.395 -9.422 -15.336 1 82.5 70 GLY B CA 1
ATOM 3265 C C . GLY B 1 70 ? -3.666 -10.633 -14.461 1 82.5 70 GLY B C 1
ATOM 3266 O O . GLY B 1 70 ? -4.109 -10.484 -13.32 1 82.5 70 GLY B O 1
ATOM 3267 N N . ALA B 1 71 ? -3.438 -11.75 -15.055 1 88.31 71 ALA B N 1
ATOM 3268 C CA . ALA B 1 71 ? -3.691 -12.992 -14.32 1 88.31 71 ALA B CA 1
ATOM 3269 C C . ALA B 1 71 ? -2.672 -13.18 -13.203 1 88.31 71 ALA B C 1
ATOM 3271 O O . ALA B 1 71 ? -1.562 -12.648 -13.273 1 88.31 71 ALA B O 1
ATOM 3272 N N . THR B 1 72 ? -3.135 -13.891 -12.172 1 87.44 72 THR B N 1
ATOM 3273 C CA . THR B 1 72 ? -2.227 -14.25 -11.094 1 87.44 72 THR B CA 1
ATOM 3274 C C . THR B 1 72 ? -1.865 -15.727 -11.148 1 87.44 72 THR B C 1
ATOM 3276 O O . THR B 1 72 ? -0.917 -16.172 -10.492 1 87.44 72 THR B O 1
ATOM 3279 N N . THR B 1 73 ? -2.623 -16.422 -11.977 1 90.5 73 THR B N 1
ATOM 3280 C CA . THR B 1 73 ? -2.426 -17.859 -12.062 1 90.5 73 THR B CA 1
ATOM 3281 C C . THR B 1 73 ? -2.588 -18.344 -13.508 1 90.5 73 THR B C 1
ATOM 3283 O O . THR B 1 73 ? -3.477 -17.875 -14.219 1 90.5 73 THR B O 1
ATOM 3286 N N . ILE B 1 74 ? -1.728 -19.172 -13.914 1 92.94 74 ILE B N 1
ATOM 3287 C CA . ILE B 1 74 ? -1.854 -19.891 -15.18 1 92.94 74 ILE B CA 1
ATOM 3288 C C . ILE B 1 74 ? -1.97 -21.391 -14.922 1 92.94 74 ILE B C 1
ATOM 3290 O O . ILE B 1 74 ? -1.133 -21.969 -14.227 1 92.94 74 ILE B O 1
ATOM 3294 N N . THR B 1 75 ? -2.979 -21.969 -15.453 1 92.75 75 THR B N 1
ATOM 3295 C CA . THR B 1 75 ? -3.17 -23.422 -15.352 1 92.75 75 THR B CA 1
ATOM 3296 C C . THR B 1 75 ? -2.961 -24.078 -16.719 1 92.75 75 THR B C 1
ATOM 3298 O O . THR B 1 75 ? -3.576 -23.688 -17.703 1 92.75 75 THR B O 1
ATOM 3301 N N . ALA B 1 76 ? -2.119 -25.078 -16.734 1 93.44 76 ALA B N 1
ATOM 3302 C CA . ALA B 1 76 ? -1.893 -25.844 -17.953 1 93.44 76 ALA B CA 1
ATOM 3303 C C . ALA B 1 76 ? -2.707 -27.125 -17.953 1 93.44 76 ALA B C 1
ATOM 3305 O O . ALA B 1 76 ? -2.625 -27.922 -17.016 1 93.44 76 ALA B O 1
ATOM 3306 N N . ILE B 1 77 ? -3.438 -27.297 -19.078 1 90.25 77 ILE B N 1
ATOM 3307 C CA . ILE B 1 77 ? -4.246 -28.5 -19.25 1 90.25 77 ILE B CA 1
ATOM 3308 C C . ILE B 1 77 ? -3.715 -29.312 -20.438 1 90.25 77 ILE B C 1
ATOM 3310 O O . ILE B 1 77 ? -3.541 -28.781 -21.531 1 90.25 77 ILE B O 1
ATOM 3314 N N . THR B 1 78 ? -3.453 -30.531 -20.125 1 86.44 78 THR B N 1
ATOM 3315 C CA . THR B 1 78 ? -2.988 -31.406 -21.188 1 86.44 78 THR B CA 1
ATOM 3316 C C . THR B 1 78 ? -4.168 -32.062 -21.906 1 86.44 78 THR B C 1
ATOM 3318 O O . THR B 1 78 ? -5.227 -32.25 -21.312 1 86.44 78 THR B O 1
ATOM 3321 N N . SER B 1 79 ? -3.902 -32.281 -23.203 1 87.06 79 SER B N 1
ATOM 3322 C CA . SER B 1 79 ? -4.941 -32.938 -23.984 1 87.06 79 SER B CA 1
ATOM 3323 C C . SER B 1 79 ? -5.133 -34.406 -23.531 1 87.06 79 SER B C 1
ATOM 3325 O O . SER B 1 79 ? -4.164 -35.094 -23.266 1 87.06 79 SER B O 1
ATOM 3327 N N . ILE B 1 80 ? -6.355 -34.812 -23.438 1 81.56 80 ILE B N 1
ATOM 3328 C CA . ILE B 1 80 ? -6.641 -36.188 -22.984 1 81.56 80 ILE B CA 1
ATOM 3329 C C . ILE B 1 80 ? -6.969 -37.062 -24.172 1 81.56 80 ILE B C 1
ATOM 3331 O O . ILE B 1 80 ? -7.188 -38.281 -24.016 1 81.56 80 ILE B O 1
ATOM 3335 N N . GLY B 1 81 ? -6.992 -36.469 -25.219 1 77.88 81 GLY B N 1
ATOM 3336 C CA . GLY B 1 81 ? -7.309 -37.281 -26.391 1 77.88 81 GLY B CA 1
ATOM 3337 C C . GLY B 1 81 ? -7.484 -36.469 -27.656 1 77.88 81 GLY B C 1
ATOM 3338 O O . GLY B 1 81 ? -7.203 -35.25 -27.656 1 77.88 81 GLY B O 1
ATOM 3339 N N . GLY B 1 82 ? -7.691 -37.219 -28.688 1 73.19 82 GLY B N 1
ATOM 3340 C CA . GLY B 1 82 ? -7.938 -36.625 -30 1 73.19 82 GLY B CA 1
ATOM 3341 C C . GLY B 1 82 ? -7.078 -37.219 -31.094 1 73.19 82 GLY B C 1
ATOM 3342 O O . GLY B 1 82 ? -6.473 -38.25 -30.922 1 73.19 82 GLY B O 1
ATOM 3343 N N . GLY B 1 83 ? -7.246 -36.719 -32.281 1 73.56 83 GLY B N 1
ATOM 3344 C CA . GLY B 1 83 ? -6.523 -37.156 -33.438 1 73.56 83 GLY B CA 1
ATOM 3345 C C . GLY B 1 83 ? -5.352 -36.25 -33.812 1 73.56 83 GLY B C 1
ATOM 3346 O O . GLY B 1 83 ? -4.824 -35.562 -32.938 1 73.56 83 GLY B O 1
ATOM 3347 N N . THR B 1 84 ? -4.844 -36.344 -34.938 1 74.75 84 THR B N 1
ATOM 3348 C CA . THR B 1 84 ? -3.676 -35.625 -35.406 1 74.75 84 THR B CA 1
ATOM 3349 C C . THR B 1 84 ? -3.939 -34.125 -35.375 1 74.75 84 THR B C 1
ATOM 3351 O O . THR B 1 84 ? -3.037 -33.312 -35.094 1 74.75 84 THR B O 1
ATOM 3354 N N . ASN B 1 85 ? -5.203 -33.75 -35.5 1 84.62 85 ASN B N 1
ATOM 3355 C CA . ASN B 1 85 ? -5.492 -32.312 -35.562 1 84.62 85 ASN B CA 1
ATOM 3356 C C . ASN B 1 85 ? -6.625 -31.938 -34.594 1 84.62 85 ASN B C 1
ATOM 3358 O O . ASN B 1 85 ? -7.285 -30.906 -34.781 1 84.62 85 ASN B O 1
ATOM 3362 N N . GLU B 1 86 ? -6.914 -32.844 -33.719 1 88.75 86 GLU B N 1
ATOM 3363 C CA . GLU B 1 86 ? -7.973 -32.594 -32.75 1 88.75 86 GLU B CA 1
ATOM 3364 C C . GLU B 1 86 ? -7.488 -32.875 -31.328 1 88.75 86 GLU B C 1
ATOM 3366 O O . GLU B 1 86 ? -6.949 -33.938 -31.047 1 88.75 86 GLU B O 1
ATOM 3371 N N . PHE B 1 87 ? -7.785 -31.938 -30.516 1 90.69 87 PHE B N 1
ATOM 3372 C CA . PHE B 1 87 ? -7.32 -32.031 -29.141 1 90.69 87 PHE B CA 1
ATOM 3373 C C . PHE B 1 87 ? -8.477 -31.828 -28.156 1 90.69 87 PHE B C 1
ATOM 3375 O O . PHE B 1 87 ? -9.141 -30.797 -28.172 1 90.69 87 PHE B O 1
ATOM 3382 N N . LEU B 1 88 ? -8.633 -32.781 -27.312 1 90 88 LEU B N 1
ATOM 3383 C CA . LEU B 1 88 ? -9.695 -32.719 -26.312 1 90 88 LEU B CA 1
ATOM 3384 C C . LEU B 1 88 ? -9.133 -32.344 -24.938 1 90 88 LEU B C 1
ATOM 3386 O O . LEU B 1 88 ? -8.18 -32.969 -24.469 1 90 88 LEU B O 1
ATOM 3390 N N . PHE B 1 89 ? -9.727 -31.328 -24.328 1 91.06 89 PHE B N 1
ATOM 3391 C CA . PHE B 1 89 ? -9.297 -30.859 -23.016 1 91.06 89 PHE B CA 1
ATOM 3392 C C . PHE B 1 89 ? -10.453 -30.922 -22.016 1 91.06 89 PHE B C 1
ATOM 3394 O O . PHE B 1 89 ? -11.562 -30.484 -22.328 1 91.06 89 PHE B O 1
ATOM 3401 N N . MET B 1 90 ? -10.102 -31.422 -20.875 1 88.69 90 MET B N 1
ATOM 3402 C CA . MET B 1 90 ? -11.055 -31.375 -19.766 1 88.69 90 MET B CA 1
ATOM 3403 C C . MET B 1 90 ? -10.812 -30.156 -18.891 1 88.69 90 MET B C 1
ATOM 3405 O O . MET B 1 90 ? -9.758 -30.031 -18.281 1 88.69 90 MET B O 1
ATOM 3409 N N . LEU B 1 91 ? -11.797 -29.297 -18.812 1 89.5 91 LEU B N 1
ATOM 3410 C CA . LEU B 1 91 ? -11.633 -28.062 -18.062 1 89.5 91 LEU B CA 1
ATOM 3411 C C . LEU B 1 91 ? -11.789 -28.312 -16.562 1 89.5 91 LEU B C 1
ATOM 3413 O O . LEU B 1 91 ? -12.641 -29.094 -16.141 1 89.5 91 LEU B O 1
ATOM 3417 N N . PRO B 1 92 ? -10.898 -27.625 -15.844 1 85.69 92 PRO B N 1
ATOM 3418 C CA . PRO B 1 92 ? -11.031 -27.766 -14.398 1 85.69 92 PRO B CA 1
ATOM 3419 C C . PRO B 1 92 ? -12.25 -27.016 -13.844 1 85.69 92 PRO B C 1
ATOM 3421 O O . PRO B 1 92 ? -12.789 -26.141 -14.508 1 85.69 92 PRO B O 1
ATOM 3424 N N . THR B 1 93 ? -12.594 -27.5 -12.578 1 78.88 93 THR B N 1
ATOM 3425 C CA . THR B 1 93 ? -13.68 -26.797 -11.898 1 78.88 93 THR B CA 1
ATOM 3426 C C . THR B 1 93 ? -13.219 -25.422 -11.43 1 78.88 93 THR B C 1
ATOM 3428 O O . THR B 1 93 ? -12.109 -25.281 -10.898 1 78.88 93 THR B O 1
ATOM 3431 N N . GLN B 1 94 ? -14.086 -24.5 -11.742 1 76.31 94 GLN B N 1
ATOM 3432 C CA . GLN B 1 94 ? -13.734 -23.141 -11.359 1 76.31 94 GLN B CA 1
ATOM 3433 C C . GLN B 1 94 ? -13.922 -22.922 -9.859 1 76.31 94 GLN B C 1
ATOM 3435 O O . GLN B 1 94 ? -14.93 -23.344 -9.281 1 76.31 94 GLN B O 1
ATOM 3440 N N . GLN B 1 95 ? -12.867 -22.359 -9.344 1 74.69 95 GLN B N 1
ATOM 3441 C CA . GLN B 1 95 ? -12.977 -22 -7.938 1 74.69 95 GLN B CA 1
ATOM 3442 C C . GLN B 1 95 ? -13.719 -20.672 -7.773 1 74.69 95 GLN B C 1
ATOM 3444 O O . GLN B 1 95 ? -13.648 -19.797 -8.648 1 74.69 95 GLN B O 1
ATOM 3449 N N . GLN B 1 96 ? -14.367 -20.516 -6.648 1 73.19 96 GLN B N 1
ATOM 3450 C CA . GLN B 1 96 ? -15.203 -19.344 -6.402 1 73.19 96 GLN B CA 1
ATOM 3451 C C . GLN B 1 96 ? -14.367 -18.062 -6.359 1 73.19 96 GLN B C 1
ATOM 3453 O O . GLN B 1 96 ? -14.82 -17 -6.789 1 73.19 96 GLN B O 1
ATOM 3458 N N . ASP B 1 97 ? -13.141 -18.172 -5.988 1 76.19 97 ASP B N 1
ATOM 3459 C CA . ASP B 1 97 ? -12.328 -16.984 -5.797 1 76.19 97 ASP B CA 1
ATOM 3460 C C . ASP B 1 97 ? -11.445 -16.719 -7.016 1 76.19 97 ASP B C 1
ATOM 3462 O O . ASP B 1 97 ? -10.555 -15.867 -6.969 1 76.19 97 ASP B O 1
ATOM 3466 N N . GLU B 1 98 ? -11.766 -17.375 -8.07 1 83 98 GLU B N 1
ATOM 3467 C CA . GLU B 1 98 ? -10.938 -17.203 -9.258 1 83 98 GLU B CA 1
ATOM 3468 C C . GLU B 1 98 ? -11.789 -16.859 -10.477 1 83 98 GLU B C 1
ATOM 3470 O O . GLU B 1 98 ? -12.883 -17.406 -10.656 1 83 98 GLU B O 1
ATOM 3475 N N . GLN B 1 99 ? -11.336 -15.93 -11.164 1 89.25 99 GLN B N 1
ATOM 3476 C CA . GLN B 1 99 ? -11.969 -15.547 -12.422 1 89.25 99 GLN B CA 1
ATOM 3477 C C . GLN B 1 99 ? -11.039 -15.812 -13.602 1 89.25 99 GLN B C 1
ATOM 3479 O O . GLN B 1 99 ? -9.93 -15.289 -13.656 1 89.25 99 GLN B O 1
ATOM 3484 N N . VAL B 1 100 ? -11.594 -16.578 -14.516 1 91.94 100 VAL B N 1
ATOM 3485 C CA . VAL B 1 100 ? -10.805 -16.828 -15.719 1 91.94 100 VAL B CA 1
ATOM 3486 C C . VAL B 1 100 ? -10.828 -15.609 -16.625 1 91.94 100 VAL B C 1
ATOM 3488 O O . VAL B 1 100 ? -11.898 -15.07 -16.938 1 91.94 100 VAL B O 1
ATOM 3491 N N . VAL B 1 101 ? -9.664 -15.211 -17.031 1 93.31 101 VAL B N 1
ATOM 3492 C CA . VAL B 1 101 ? -9.594 -13.961 -17.797 1 93.31 101 VAL B CA 1
ATOM 3493 C C . VAL B 1 101 ? -9 -14.227 -19.172 1 93.31 101 VAL B C 1
ATOM 3495 O O . VAL B 1 101 ? -8.938 -13.328 -20.016 1 93.31 101 VAL B O 1
ATOM 3498 N N . GLY B 1 102 ? -8.578 -15.406 -19.406 1 94.44 102 GLY B N 1
ATOM 3499 C CA . GLY B 1 102 ? -8.023 -15.711 -20.719 1 94.44 102 GLY B CA 1
ATOM 3500 C C . GLY B 1 102 ? -7.766 -17.188 -20.922 1 94.44 102 GLY B C 1
ATOM 3501 O O . GLY B 1 102 ? -7.637 -17.953 -19.953 1 94.44 102 GLY B O 1
ATOM 3502 N N . VAL B 1 103 ? -7.738 -17.578 -22.25 1 94.38 103 VAL B N 1
ATOM 3503 C CA . VAL B 1 103 ? -7.43 -18.938 -22.641 1 94.38 103 VAL B CA 1
ATOM 3504 C C . VAL B 1 103 ? -6.539 -18.938 -23.891 1 94.38 103 VAL B C 1
ATOM 3506 O O . VAL B 1 103 ? -6.812 -18.234 -24.859 1 94.38 103 VAL B O 1
ATOM 3509 N N . GLU B 1 104 ? -5.5 -19.734 -23.797 1 93.94 104 GLU B N 1
ATOM 3510 C CA . GLU B 1 104 ? -4.59 -19.891 -24.922 1 93.94 104 GLU B CA 1
ATOM 3511 C C . GLU B 1 104 ? -4.348 -21.375 -25.234 1 93.94 104 GLU B C 1
ATOM 3513 O O . GLU B 1 104 ? -4.359 -22.203 -24.328 1 93.94 104 GLU B O 1
ATOM 3518 N N . PHE B 1 105 ? -4.168 -21.594 -26.484 1 93 105 PHE B N 1
ATOM 3519 C CA . PHE B 1 105 ? -3.803 -22.922 -26.953 1 93 105 PHE B CA 1
ATOM 3520 C C . PHE B 1 105 ? -2.375 -22.938 -27.484 1 93 105 PHE B C 1
ATOM 3522 O O . PHE B 1 105 ? -2.035 -22.172 -28.391 1 93 105 PHE B O 1
ATOM 3529 N N . HIS B 1 106 ? -1.592 -23.766 -26.859 1 89.56 106 HIS B N 1
ATOM 3530 C CA . HIS B 1 106 ? -0.205 -23.953 -27.281 1 89.56 106 HIS B CA 1
ATOM 3531 C C . HIS B 1 106 ? -0.024 -25.25 -28.047 1 89.56 106 HIS B C 1
ATOM 3533 O O . HIS B 1 106 ? -0.211 -26.344 -27.5 1 89.56 106 HIS B O 1
ATOM 3539 N N . LEU B 1 107 ? 0.366 -25.078 -29.266 1 87.06 107 LEU B N 1
ATOM 3540 C CA . LEU B 1 107 ? 0.544 -26.234 -30.141 1 87.06 107 LEU B CA 1
ATOM 3541 C C . LEU B 1 107 ? 2.012 -26.406 -30.516 1 87.06 107 LEU B C 1
ATOM 3543 O O . LEU B 1 107 ? 2.656 -25.469 -30.984 1 87.06 107 LEU B O 1
ATOM 3547 N N . HIS B 1 108 ? 2.496 -27.547 -30.141 1 79.88 108 HIS B N 1
ATOM 3548 C CA . HIS B 1 108 ? 3.84 -27.891 -30.609 1 79.88 108 HIS B CA 1
ATOM 3549 C C . HIS B 1 108 ? 3.801 -28.594 -31.953 1 79.88 108 HIS B C 1
ATOM 3551 O O . HIS B 1 108 ? 3.125 -29.609 -32.094 1 79.88 108 HIS B O 1
ATOM 3557 N N . HIS B 1 109 ? 4.449 -27.984 -32.938 1 76 109 HIS B N 1
ATOM 3558 C CA . HIS B 1 109 ? 4.414 -28.578 -34.25 1 76 109 HIS B CA 1
ATOM 3559 C C . HIS B 1 109 ? 5.816 -28.938 -34.75 1 76 109 HIS B C 1
ATOM 3561 O O . HIS B 1 109 ? 6.797 -28.328 -34.312 1 76 109 HIS B O 1
ATOM 3567 N N . HIS B 1 110 ? 5.887 -30.141 -35.406 1 69.31 110 HIS B N 1
ATOM 3568 C CA . HIS B 1 110 ? 7.121 -30.547 -36.062 1 69.31 110 HIS B CA 1
ATOM 3569 C C . HIS B 1 110 ? 7.078 -30.219 -37.562 1 69.31 110 HIS B C 1
ATOM 3571 O O . HIS B 1 110 ? 6 -30.016 -38.125 1 69.31 110 HIS B O 1
ATOM 3577 N N . HIS B 1 111 ? 8.312 -30.391 -38.188 1 61.53 111 HIS B N 1
ATOM 3578 C CA . HIS B 1 111 ? 8.586 -30.078 -39.594 1 61.53 111 HIS B CA 1
ATOM 3579 C C . HIS B 1 111 ? 7.406 -30.438 -40.469 1 61.53 111 HIS B C 1
ATOM 3581 O O . HIS B 1 111 ? 6.867 -31.547 -40.375 1 61.53 111 HIS B O 1
ATOM 3587 N N . ILE B 1 112 ? 6.746 -29.391 -40.844 1 57.75 112 ILE B N 1
ATOM 3588 C CA . ILE B 1 112 ? 5.719 -29.609 -41.875 1 57.75 112 ILE B CA 1
ATOM 3589 C C . ILE B 1 112 ? 6.371 -30.062 -43.188 1 57.75 112 ILE B C 1
ATOM 3591 O O . ILE B 1 112 ? 7.18 -29.328 -43.75 1 57.75 112 ILE B O 1
ATOM 3595 N N . HIS B 1 113 ? 6.652 -31.438 -43.25 1 52.5 113 HIS B N 1
ATOM 3596 C CA . HIS B 1 113 ? 7.309 -31.938 -44.469 1 52.5 113 HIS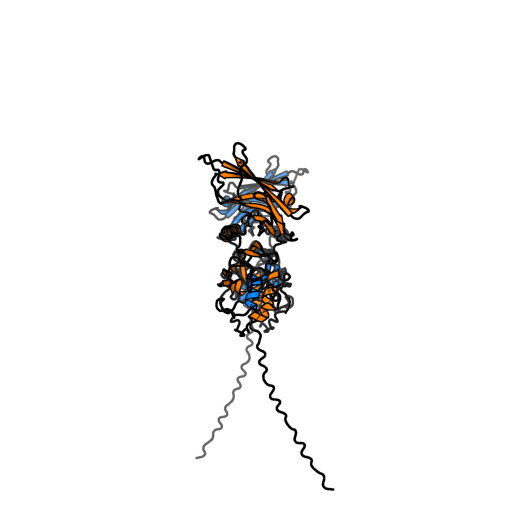 B CA 1
ATOM 3597 C C . HIS B 1 113 ? 6.465 -31.672 -45.719 1 52.5 113 HIS B C 1
ATOM 3599 O O . HIS B 1 113 ? 5.316 -32.125 -45.781 1 52.5 113 HIS B O 1
ATOM 3605 N N . HIS B 1 114 ? 6.453 -30.641 -46.219 1 51.75 114 HIS B N 1
ATOM 3606 C CA . HIS B 1 114 ? 5.891 -30.688 -47.562 1 51.75 114 HIS B CA 1
ATOM 3607 C C . HIS B 1 114 ? 6.895 -31.25 -48.562 1 51.75 114 HIS B C 1
ATOM 3609 O O . HIS B 1 114 ? 8.062 -30.844 -48.562 1 51.75 114 HIS B O 1
ATOM 3615 N N . HIS B 1 115 ? 6.746 -32.531 -48.969 1 48.06 115 HIS B N 1
ATOM 3616 C CA . HIS B 1 115 ? 7.602 -33.062 -50 1 48.06 115 HIS B CA 1
ATOM 3617 C C . HIS B 1 115 ? 8.164 -31.969 -50.906 1 48.06 115 HIS B C 1
ATOM 3619 O O . HIS B 1 115 ? 9.289 -32.094 -51.375 1 48.06 115 HIS B O 1
ATOM 3625 N N . HIS B 1 116 ? 7.219 -31.547 -51.875 1 46.22 116 HIS B N 1
ATOM 3626 C CA . HIS B 1 116 ? 7.723 -31.031 -53.156 1 46.22 116 HIS B CA 1
ATOM 3627 C C . HIS B 1 116 ? 8.523 -29.75 -52.938 1 46.22 116 HIS B C 1
ATOM 3629 O O . HIS B 1 116 ? 9.617 -29.594 -53.469 1 46.22 116 HIS B O 1
ATOM 3635 N N . THR B 1 117 ? 7.777 -28.5 -53.125 1 46.66 117 THR B N 1
ATOM 3636 C CA . THR B 1 117 ? 8.336 -27.266 -53.656 1 46.66 117 THR B CA 1
ATOM 3637 C C . THR B 1 117 ? 9.172 -26.547 -52.594 1 46.66 117 THR B C 1
ATOM 3639 O O . THR B 1 117 ? 8.836 -26.578 -51.406 1 46.66 117 THR B O 1
ATOM 3642 N N . LEU B 1 118 ? 10.484 -26.297 -52.844 1 45.75 118 LEU B N 1
ATOM 3643 C CA . LEU B 1 118 ? 11.602 -25.469 -52.406 1 45.75 118 LEU B CA 1
ATOM 3644 C C . LEU B 1 118 ? 11.102 -24.266 -51.625 1 45.75 118 LEU B C 1
ATOM 3646 O O . LEU B 1 118 ? 11.906 -23.5 -51.062 1 45.75 118 LEU B O 1
ATOM 3650 N N . HIS B 1 119 ? 9.977 -23.516 -52 1 50.56 119 HIS B N 1
ATOM 3651 C CA . HIS B 1 119 ? 9.758 -22.141 -51.594 1 50.56 119 HIS B CA 1
ATOM 3652 C C . HIS B 1 119 ? 9.094 -22.078 -50.219 1 50.56 119 HIS B C 1
ATOM 3654 O O . HIS B 1 119 ? 8.25 -22.906 -49.906 1 50.56 119 HIS B O 1
ATOM 3660 N N . HIS B 1 120 ? 9.719 -21.516 -49.312 1 56.69 120 HIS B N 1
ATOM 3661 C CA . HIS B 1 120 ? 9.273 -21.047 -48.031 1 56.69 120 HIS B CA 1
ATOM 3662 C C . HIS B 1 120 ? 7.816 -20.578 -48.062 1 56.69 120 HIS B C 1
ATOM 3664 O O . HIS B 1 120 ? 7.512 -19.547 -48.656 1 56.69 120 HIS B O 1
ATOM 3670 N N . GLN B 1 121 ? 6.852 -21.516 -48.125 1 64.94 121 GLN B N 1
ATOM 3671 C CA . GLN B 1 121 ? 5.469 -21.062 -48.219 1 64.94 121 GLN B CA 1
ATOM 3672 C C . GLN B 1 121 ? 4.898 -20.766 -46.812 1 64.94 121 GLN B C 1
ATOM 3674 O O . GLN B 1 121 ? 5.25 -21.438 -45.844 1 64.94 121 GLN B O 1
ATOM 3679 N N . LEU B 1 122 ? 4.277 -19.578 -46.719 1 73.5 122 LEU B N 1
ATOM 3680 C CA . LEU B 1 122 ? 3.533 -19.188 -45.5 1 73.5 122 LEU B CA 1
ATOM 3681 C C . LEU B 1 122 ? 2.273 -20.031 -45.344 1 73.5 122 LEU B C 1
ATOM 3683 O O . LEU B 1 122 ? 1.529 -20.234 -46.312 1 73.5 122 LEU B O 1
ATOM 3687 N N . LEU B 1 123 ? 2.203 -20.703 -44.25 1 81.62 123 LEU B N 1
ATOM 3688 C CA . LEU B 1 123 ? 1.029 -21.5 -43.938 1 81.62 123 LEU B CA 1
ATOM 3689 C C . LEU B 1 123 ? 0.125 -20.766 -42.938 1 81.62 123 LEU B C 1
ATOM 3691 O O . LEU B 1 123 ? 0.61 -20.078 -42.062 1 81.62 123 LEU B O 1
ATOM 3695 N N . LYS B 1 124 ? -1.131 -20.875 -43.281 1 86.5 124 LYS B N 1
ATOM 3696 C CA . LYS B 1 124 ? -2.135 -20.391 -42.312 1 86.5 124 LYS B CA 1
ATOM 3697 C C . LYS B 1 124 ? -2.625 -21.531 -41.438 1 86.5 124 LYS B C 1
ATOM 3699 O O . LYS B 1 124 ? -3.248 -22.484 -41.906 1 86.5 124 LYS B O 1
ATOM 3704 N N . VAL B 1 125 ? -2.301 -21.406 -40.156 1 86.38 125 VAL B N 1
ATOM 3705 C CA . VAL B 1 125 ? -2.748 -22.422 -39.219 1 86.38 125 VAL B CA 1
ATOM 3706 C C . VAL B 1 125 ? -3.85 -21.844 -38.312 1 86.38 125 VAL B C 1
ATOM 3708 O O . VAL B 1 125 ? -3.668 -20.797 -37.688 1 86.38 125 VAL B O 1
ATOM 3711 N N . THR B 1 126 ? -4.996 -22.531 -38.344 1 89.44 126 THR B N 1
ATOM 3712 C CA . THR B 1 126 ? -6.141 -22.062 -37.562 1 89.44 126 THR B CA 1
ATOM 3713 C C . THR B 1 126 ? -6.492 -23.047 -36.469 1 89.44 126 THR B C 1
ATOM 3715 O O . THR B 1 126 ? -6.543 -24.25 -36.688 1 89.44 126 THR B O 1
ATOM 3718 N N . ALA B 1 127 ? -6.621 -22.516 -35.25 1 91.5 127 ALA B N 1
ATOM 3719 C CA . ALA B 1 127 ? -7.168 -23.266 -34.125 1 91.5 127 ALA B CA 1
ATOM 3720 C C . ALA B 1 127 ? -8.609 -22.875 -33.844 1 91.5 127 ALA B C 1
ATOM 3722 O O . ALA B 1 127 ? -8.898 -21.703 -33.594 1 91.5 127 ALA B O 1
ATOM 3723 N N . GLN B 1 128 ? -9.477 -23.859 -33.875 1 92.25 128 GLN B N 1
ATOM 3724 C CA . GLN B 1 128 ? -10.898 -23.609 -33.656 1 92.25 128 GLN B CA 1
ATOM 3725 C C . GLN B 1 128 ? -11.438 -24.422 -32.469 1 92.25 128 GLN B C 1
ATOM 3727 O O . GLN B 1 128 ? -11.195 -25.625 -32.375 1 92.25 128 GLN B O 1
ATOM 3732 N N . VAL B 1 129 ? -12.164 -23.703 -31.594 1 91.94 129 VAL B N 1
ATOM 3733 C CA . VAL B 1 129 ? -12.828 -24.391 -30.5 1 91.94 129 VAL B CA 1
ATOM 3734 C C . VAL B 1 129 ? -14.203 -24.875 -30.953 1 91.94 129 VAL B C 1
ATOM 3736 O O . VAL B 1 129 ? -15.062 -24.078 -31.328 1 91.94 129 VAL B O 1
ATOM 3739 N N . GLN B 1 130 ? -14.336 -26.125 -30.766 1 89.12 130 GLN B N 1
ATOM 3740 C CA . GLN B 1 130 ? -15.562 -26.719 -31.281 1 89.12 130 GLN B CA 1
ATOM 3741 C C . GLN B 1 130 ? -16.781 -26.203 -30.516 1 89.12 130 GLN B C 1
ATOM 3743 O O . GLN B 1 130 ? -16.719 -26 -29.297 1 89.12 130 GLN B O 1
ATOM 3748 N N . ASP B 1 131 ? -17.812 -26.094 -31.188 1 82.44 131 ASP B N 1
ATOM 3749 C CA . ASP B 1 131 ? -19.125 -25.734 -30.656 1 82.44 131 ASP B CA 1
ATOM 3750 C C . ASP B 1 131 ? -19.094 -24.359 -30 1 82.44 131 ASP B C 1
ATOM 3752 O O . ASP B 1 131 ? -19.891 -24.078 -29.094 1 82.44 131 ASP B O 1
ATOM 3756 N N . THR B 1 132 ? -18 -23.797 -30.344 1 82.94 132 THR B N 1
ATOM 3757 C CA . THR B 1 132 ? -17.906 -22.406 -29.938 1 82.94 132 THR B CA 1
ATOM 3758 C C . THR B 1 132 ? -17.547 -21.516 -31.125 1 82.94 132 THR B C 1
ATOM 3760 O O . THR B 1 132 ? -17.188 -22.016 -32.188 1 82.94 132 THR B O 1
ATOM 3763 N N . ASN B 1 133 ? -17.953 -20.344 -31.359 1 84.38 133 ASN B N 1
ATOM 3764 C CA . ASN B 1 133 ? -17.562 -19.438 -32.438 1 84.38 133 ASN B CA 1
ATOM 3765 C C . ASN B 1 133 ? -16.219 -18.766 -32.156 1 84.38 133 ASN B C 1
ATOM 3767 O O . ASN B 1 133 ? -15.977 -17.641 -32.594 1 84.38 133 ASN B O 1
ATOM 3771 N N . VAL B 1 134 ? -15.344 -19.594 -31.484 1 91.19 134 VAL B N 1
ATOM 3772 C CA . VAL B 1 134 ? -14.039 -19.031 -31.141 1 91.19 134 VAL B CA 1
ATOM 3773 C C . VAL B 1 134 ? -12.961 -19.688 -32 1 91.19 134 VAL B C 1
ATOM 3775 O O . VAL B 1 134 ? -12.891 -20.906 -32.094 1 91.19 134 VAL B O 1
ATOM 3778 N N . SER B 1 135 ? -12.172 -18.875 -32.656 1 92.62 135 SER B N 1
ATOM 3779 C CA . SER B 1 135 ? -11.039 -19.375 -33.438 1 92.62 135 SER B CA 1
ATOM 3780 C C . SER B 1 135 ? -9.93 -18.312 -33.531 1 92.62 135 SER B C 1
ATOM 3782 O O . SER B 1 135 ? -10.172 -17.141 -33.25 1 92.62 135 SER B O 1
ATOM 3784 N N . ASN B 1 136 ? -8.758 -18.766 -33.719 1 94.56 136 ASN B N 1
ATOM 3785 C CA . ASN B 1 136 ? -7.598 -17.906 -33.938 1 94.56 136 ASN B CA 1
ATOM 3786 C C . ASN B 1 136 ? -6.68 -18.469 -35.031 1 94.56 136 ASN B C 1
ATOM 3788 O O . ASN B 1 136 ? -6.457 -19.688 -35.094 1 94.56 136 ASN B O 1
ATOM 3792 N N . THR B 1 137 ? -6.18 -17.562 -35.875 1 91.44 137 THR B N 1
ATOM 3793 C CA . THR B 1 137 ? -5.344 -17.984 -37 1 91.44 137 THR B CA 1
ATOM 3794 C C . THR B 1 137 ? -3.953 -17.359 -36.875 1 91.44 137 THR B C 1
ATOM 3796 O O . THR B 1 137 ? -3.816 -16.188 -36.531 1 91.44 137 THR B O 1
ATOM 3799 N N . GLN B 1 138 ? -2.98 -18.219 -37.156 1 88.12 138 GLN B N 1
ATOM 3800 C CA . GLN B 1 138 ? -1.597 -17.75 -37.188 1 88.12 138 GLN B CA 1
ATOM 3801 C C . GLN B 1 138 ? -0.932 -18.078 -38.5 1 88.12 138 GLN B C 1
ATOM 3803 O O . GLN B 1 138 ? -1.265 -19.078 -39.156 1 88.12 138 GLN B O 1
ATOM 3808 N N . LEU B 1 139 ? 0.032 -17.156 -38.844 1 83.75 139 LEU B N 1
ATOM 3809 C CA . LEU B 1 139 ? 0.824 -17.391 -40.031 1 83.75 139 LEU B CA 1
ATOM 3810 C C . LEU B 1 139 ? 2.182 -17.984 -39.688 1 83.75 139 LEU B C 1
ATOM 3812 O O . LEU B 1 139 ? 2.893 -17.469 -38.844 1 83.75 139 LEU B O 1
ATOM 3816 N N . VAL B 1 140 ? 2.455 -19.109 -40.281 1 80.38 140 VAL B N 1
ATOM 3817 C CA . VAL B 1 140 ? 3.701 -19.812 -39.969 1 80.38 140 VAL B CA 1
ATOM 3818 C C . VAL B 1 140 ? 4.504 -20.047 -41.25 1 80.38 140 VAL B C 1
ATOM 3820 O O . VAL B 1 140 ? 3.941 -20.406 -42.281 1 80.38 140 VAL B O 1
ATOM 3823 N N . SER B 1 141 ? 5.809 -19.688 -41.062 1 74.75 141 SER B N 1
ATOM 3824 C CA . SER B 1 141 ? 6.676 -19.938 -42.219 1 74.75 141 SER B CA 1
ATOM 3825 C C . SER B 1 141 ? 7.094 -21.406 -42.25 1 74.75 141 SER B C 1
ATOM 3827 O O . SER B 1 141 ? 7.457 -22 -41.25 1 74.75 141 SER B O 1
ATOM 3829 N N . ASP B 1 142 ? 6.965 -22.219 -43.312 1 63.66 142 ASP B N 1
ATOM 3830 C CA . ASP B 1 142 ? 7.406 -23.594 -43.531 1 63.66 142 ASP B CA 1
ATOM 3831 C C . ASP B 1 142 ? 8.867 -23.625 -44 1 63.66 142 ASP B C 1
ATOM 3833 O O . ASP B 1 142 ? 9.289 -22.797 -44.812 1 63.66 142 ASP B O 1
ATOM 3837 N N . PRO B 1 143 ? 9.688 -24.5 -43.344 1 61.59 143 PRO B N 1
ATOM 3838 C CA . PRO B 1 143 ? 9.516 -25.531 -42.344 1 61.59 143 PRO B CA 1
ATOM 3839 C C . PRO B 1 143 ? 9.828 -25.047 -40.906 1 61.59 143 PRO B C 1
ATOM 3841 O O . PRO B 1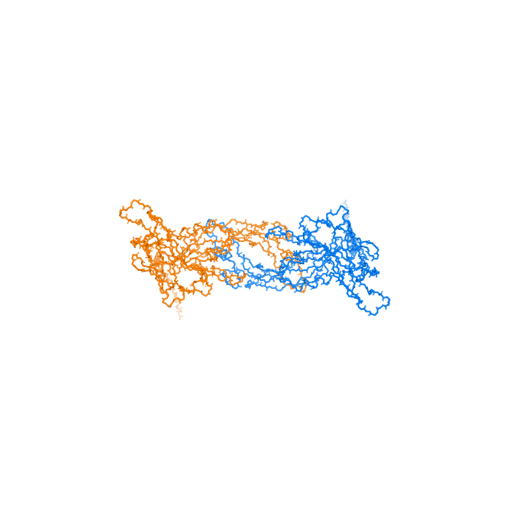 143 ? 10.898 -24.469 -40.688 1 61.59 143 PRO B O 1
ATOM 3844 N N . SER B 1 144 ? 8.898 -24.609 -40.188 1 65.31 144 SER B N 1
ATOM 3845 C CA . SER B 1 144 ? 9.219 -24.156 -38.812 1 65.31 144 SER B CA 1
ATOM 3846 C C . SER B 1 144 ? 8.766 -25.172 -37.781 1 65.31 144 SER B C 1
ATOM 3848 O O . SER B 1 144 ? 7.887 -25.984 -38.062 1 65.31 144 SER B O 1
ATOM 3850 N N . SER B 1 145 ? 9.797 -25.547 -36.906 1 68.69 145 SER B N 1
ATOM 3851 C CA . SER B 1 145 ? 9.406 -26.312 -35.719 1 68.69 145 SER B CA 1
ATOM 3852 C C . SER B 1 145 ? 9.398 -25.422 -34.5 1 68.69 145 SER B C 1
ATOM 3854 O O . SER B 1 145 ? 10.133 -24.438 -34.406 1 68.69 145 SER B O 1
ATOM 3856 N N . GLY B 1 146 ? 8.406 -25.469 -33.812 1 75.5 146 GLY B N 1
ATOM 3857 C CA . GLY B 1 146 ? 8.352 -24.719 -32.562 1 75.5 146 GLY B CA 1
ATOM 3858 C C . GLY B 1 146 ? 6.945 -24.594 -32 1 75.5 146 GLY B C 1
ATOM 3859 O O . GLY B 1 146 ? 6.066 -25.391 -32.344 1 75.5 146 GLY B O 1
ATOM 3860 N N . TRP B 1 147 ? 6.812 -23.703 -31.109 1 78.06 147 TRP B N 1
ATOM 3861 C CA . TRP B 1 147 ? 5.527 -23.516 -30.438 1 78.06 147 TRP B CA 1
ATOM 3862 C C . TRP B 1 147 ? 4.684 -22.469 -31.172 1 78.06 147 TRP B C 1
ATOM 3864 O O . TRP B 1 147 ? 5.191 -21.422 -31.562 1 78.06 147 TRP B O 1
ATOM 3874 N N . LEU B 1 148 ? 3.486 -22.875 -31.531 1 85.38 148 LEU B N 1
ATOM 3875 C CA . LEU B 1 148 ? 2.48 -21.922 -31.984 1 85.38 148 LEU B CA 1
ATOM 3876 C C . LEU B 1 148 ? 1.496 -21.594 -30.875 1 85.38 148 LEU B C 1
ATOM 3878 O O . LEU B 1 148 ? 0.941 -22.5 -30.234 1 85.38 148 LEU B O 1
ATOM 3882 N N . VAL B 1 149 ? 1.292 -20.312 -30.562 1 89.69 149 VAL B N 1
ATOM 3883 C CA . VAL B 1 149 ? 0.407 -19.891 -29.484 1 89.69 149 VAL B CA 1
ATOM 3884 C C . VAL B 1 149 ? -0.83 -19.219 -30.078 1 89.69 149 VAL B C 1
ATOM 3886 O O . VAL B 1 149 ? -0.722 -18.203 -30.766 1 89.69 149 VAL B O 1
ATOM 3889 N N . PHE B 1 150 ? -1.978 -19.828 -29.781 1 92.75 150 PHE B N 1
ATOM 3890 C CA . PHE B 1 150 ? -3.246 -19.266 -30.234 1 92.75 150 PHE B CA 1
ATOM 3891 C C . PHE B 1 150 ? -4.008 -18.641 -29.078 1 92.75 150 PHE B C 1
ATOM 3893 O O . PHE B 1 150 ? -4.41 -19.328 -28.141 1 92.75 150 PHE B O 1
ATOM 3900 N N . GLN B 1 151 ? -4.273 -17.344 -29.172 1 93.75 151 GLN B N 1
ATOM 3901 C CA . GLN B 1 151 ? -5.133 -16.688 -28.203 1 93.75 151 GLN B CA 1
ATOM 3902 C C . GLN B 1 151 ? -6.605 -16.969 -28.484 1 93.75 151 GLN B C 1
ATOM 3904 O O . GLN B 1 151 ? -7.211 -16.328 -29.344 1 93.75 151 GLN B O 1
ATOM 3909 N N . LEU B 1 152 ? -7.172 -17.797 -27.703 1 93.44 152 LEU B N 1
ATOM 3910 C CA . LEU B 1 152 ? -8.531 -18.25 -28 1 93.44 152 LEU B CA 1
ATOM 3911 C C . LEU B 1 152 ? -9.555 -17.344 -27.312 1 93.44 152 LEU B C 1
ATOM 3913 O O . LEU B 1 152 ? -10.672 -17.172 -27.812 1 93.44 152 LEU B O 1
ATOM 3917 N N . ALA B 1 153 ? -9.172 -16.922 -26.156 1 90.75 153 ALA B N 1
ATOM 3918 C CA . ALA B 1 153 ? -10.148 -16.094 -25.438 1 90.75 153 ALA B CA 1
ATOM 3919 C C . ALA B 1 153 ? -9.453 -14.969 -24.672 1 90.75 153 ALA B C 1
ATOM 3921 O O . ALA B 1 153 ? -8.336 -15.141 -24.188 1 90.75 153 ALA B O 1
ATOM 3922 N N . SER B 1 154 ? -10.211 -13.875 -24.766 1 87.88 154 SER B N 1
ATOM 3923 C CA . SER B 1 154 ? -9.883 -12.719 -23.938 1 87.88 154 SER B CA 1
ATOM 3924 C C . SER B 1 154 ? -10.852 -12.57 -22.781 1 87.88 154 SER B C 1
ATOM 3926 O O . SER B 1 154 ? -11.805 -13.344 -22.656 1 87.88 154 SER B O 1
ATOM 3928 N N . PRO B 1 155 ? -10.508 -11.57 -21.859 1 86.56 155 PRO B N 1
ATOM 3929 C CA . PRO B 1 155 ? -11.438 -11.383 -20.734 1 86.56 155 PRO B CA 1
ATOM 3930 C C . PRO B 1 155 ? -12.875 -11.164 -21.203 1 86.56 155 PRO B C 1
ATOM 3932 O O . PRO B 1 155 ? -13.812 -11.641 -20.562 1 86.56 155 PRO B O 1
ATOM 3935 N N . ALA B 1 156 ? -13.031 -10.656 -22.359 1 83.56 156 ALA B N 1
ATOM 3936 C CA . ALA B 1 156 ? -14.359 -10.344 -22.875 1 83.56 156 ALA B CA 1
ATOM 3937 C C . ALA B 1 156 ? -15.023 -11.586 -23.469 1 83.56 156 ALA B C 1
ATOM 3939 O O . ALA B 1 156 ? -16.25 -11.656 -23.547 1 83.56 156 ALA B O 1
ATOM 3940 N N . THR B 1 157 ? -14.281 -12.633 -23.781 1 86.12 157 THR B N 1
ATOM 3941 C CA . THR B 1 157 ? -14.859 -13.727 -24.562 1 86.12 157 THR B CA 1
ATOM 3942 C C . THR B 1 157 ? -14.68 -15.062 -23.844 1 86.12 157 THR B C 1
ATOM 3944 O O . THR B 1 157 ? -15.133 -16.094 -24.328 1 86.12 157 THR B O 1
ATOM 3947 N N . VAL B 1 158 ? -14.109 -14.992 -22.719 1 89.56 158 VAL B N 1
ATOM 3948 C CA . VAL B 1 158 ? -13.719 -16.219 -22.016 1 89.56 158 VAL B CA 1
ATOM 3949 C C . VAL B 1 158 ? -14.969 -17.016 -21.641 1 89.56 158 VAL B C 1
ATOM 3951 O O . VAL B 1 158 ? -14.938 -18.25 -21.625 1 89.56 158 VAL B O 1
ATOM 3954 N N . ALA B 1 159 ? -16.016 -16.406 -21.438 1 86.5 159 ALA B N 1
ATOM 3955 C CA . ALA B 1 159 ? -17.266 -17.078 -21.047 1 86.5 159 ALA B CA 1
ATOM 3956 C C . ALA B 1 159 ? -17.688 -18.094 -22.094 1 86.5 159 ALA B C 1
ATOM 3958 O O . ALA B 1 159 ? -18.297 -19.109 -21.766 1 86.5 159 ALA B O 1
ATOM 3959 N N . ARG B 1 160 ? -17.344 -17.906 -23.344 1 85 160 ARG B N 1
ATOM 3960 C CA . ARG B 1 160 ? -17.719 -18.781 -24.438 1 85 160 ARG B CA 1
ATOM 3961 C C . ARG B 1 160 ? -17.047 -20.141 -24.312 1 85 160 ARG B C 1
ATOM 3963 O O . ARG B 1 160 ? -17.547 -21.141 -24.828 1 85 160 ARG B O 1
ATOM 3970 N N . ILE B 1 161 ? -15.969 -20.141 -23.641 1 87.31 161 ILE B N 1
ATOM 3971 C CA . ILE B 1 161 ? -15.195 -21.359 -23.531 1 87.31 161 ILE B CA 1
ATOM 3972 C C . ILE B 1 161 ? -15.492 -22.047 -22.203 1 87.31 161 ILE B C 1
ATOM 3974 O O . ILE B 1 161 ? -15.719 -23.266 -22.141 1 87.31 161 ILE B O 1
ATOM 3978 N N . ILE B 1 162 ? -15.57 -21.234 -21.156 1 85.56 162 ILE B N 1
ATOM 3979 C CA . ILE B 1 162 ? -15.602 -21.844 -19.828 1 85.56 162 ILE B CA 1
ATOM 3980 C C . ILE B 1 162 ? -17.031 -22.234 -19.484 1 85.56 162 ILE B C 1
ATOM 3982 O O . ILE B 1 162 ? -17.266 -23.062 -18.594 1 85.56 162 ILE B O 1
ATOM 3986 N N . ASN B 1 163 ? -17.984 -21.703 -20.062 1 81 163 ASN B N 1
ATOM 3987 C CA . ASN B 1 163 ? -19.375 -22 -19.719 1 81 163 ASN B CA 1
ATOM 3988 C C . ASN B 1 163 ? -19.938 -23.156 -20.547 1 81 163 ASN B C 1
ATOM 3990 O O . ASN B 1 163 ? -21.141 -23.359 -20.594 1 81 163 ASN B O 1
ATOM 3994 N N . VAL B 1 164 ? -19.047 -23.891 -21.062 1 76.38 164 VAL B N 1
ATOM 3995 C CA . VAL B 1 164 ? -19.531 -25.031 -21.828 1 76.38 164 VAL B CA 1
ATOM 3996 C C . VAL B 1 164 ? -20.094 -26.094 -20.875 1 76.38 164 VAL B C 1
ATOM 3998 O O . VAL B 1 164 ? -19.516 -26.344 -19.812 1 76.38 164 VAL B O 1
ATOM 4001 N N . ARG B 1 165 ? -21.188 -26.75 -21.172 1 76.12 165 ARG B N 1
ATOM 4002 C CA . ARG B 1 165 ? -21.938 -27.672 -20.328 1 76.12 165 ARG B CA 1
ATOM 4003 C C . ARG B 1 165 ? -21.141 -28.922 -20.031 1 76.12 165 ARG B C 1
ATOM 4005 O O . ARG B 1 165 ? -21.188 -29.453 -18.906 1 76.12 165 ARG B O 1
ATOM 4012 N N . THR B 1 166 ? -20.391 -29.453 -20.969 1 75.31 166 THR B N 1
ATOM 4013 C CA . THR B 1 166 ? -19.703 -30.719 -20.828 1 75.31 166 THR B CA 1
ATOM 4014 C C . THR B 1 166 ? -18.375 -30.547 -20.062 1 75.31 166 THR B C 1
ATOM 4016 O O . THR B 1 166 ? -17.734 -31.531 -19.703 1 75.31 166 THR B O 1
ATOM 4019 N N . ARG B 1 167 ? -17.953 -29.453 -19.734 1 82.12 167 ARG B N 1
ATOM 4020 C CA . ARG B 1 167 ? -16.688 -29.125 -19.109 1 82.12 167 ARG B CA 1
ATOM 4021 C C . ARG B 1 167 ? -15.516 -29.625 -19.938 1 82.12 167 ARG B C 1
ATOM 4023 O O . ARG B 1 167 ? -14.477 -30 -19.391 1 82.12 167 ARG B O 1
ATOM 4030 N N . SER B 1 168 ? -15.781 -29.922 -21.141 1 88.94 168 SER B N 1
ATOM 4031 C CA . SER B 1 168 ? -14.727 -30.312 -22.062 1 88.94 168 SER B CA 1
ATOM 4032 C C . SER B 1 168 ? -14.766 -29.469 -23.328 1 88.94 168 SER B C 1
ATOM 4034 O O . SER B 1 168 ? -15.836 -29.016 -23.75 1 88.94 168 SER B O 1
ATOM 4036 N N . VAL B 1 169 ? -13.578 -29.219 -23.797 1 90.62 169 VAL B N 1
ATOM 4037 C CA . VAL B 1 169 ? -13.469 -28.438 -25.031 1 90.62 169 VAL B CA 1
ATOM 4038 C C . VAL B 1 169 ? -12.562 -29.141 -26.031 1 90.62 169 VAL B C 1
ATOM 4040 O O . VAL B 1 169 ? -11.547 -29.734 -25.641 1 90.62 169 VAL B O 1
ATOM 4043 N N . THR B 1 170 ? -12.992 -29.125 -27.219 1 91.56 170 THR B N 1
ATOM 4044 C CA . THR B 1 170 ? -12.188 -29.688 -28.312 1 91.56 170 THR B CA 1
ATOM 4045 C C . THR B 1 170 ? -11.641 -28.594 -29.203 1 91.56 170 THR B C 1
ATOM 4047 O O . THR B 1 170 ? -12.391 -27.734 -29.672 1 91.56 170 THR B O 1
ATOM 4050 N N . VAL B 1 171 ? -10.375 -28.609 -29.391 1 92.38 171 VAL B N 1
ATOM 4051 C CA . VAL B 1 171 ? -9.727 -27.672 -30.297 1 92.38 171 VAL B CA 1
ATOM 4052 C C . VAL B 1 171 ? -9.289 -28.406 -31.562 1 92.38 171 VAL B C 1
ATOM 4054 O O . VAL B 1 171 ? -8.594 -29.422 -31.5 1 92.38 171 VAL B O 1
ATOM 4057 N N . ARG B 1 172 ? -9.672 -27.875 -32.656 1 90.94 172 ARG B N 1
ATOM 4058 C CA . ARG B 1 172 ? -9.289 -28.422 -33.969 1 90.94 172 ARG B CA 1
ATOM 4059 C C . ARG B 1 172 ? -8.359 -27.484 -34.719 1 90.94 172 ARG B C 1
ATOM 4061 O O . ARG B 1 172 ? -8.57 -26.266 -34.719 1 90.94 172 ARG B O 1
ATOM 4068 N N . THR B 1 173 ? -7.32 -28.078 -35.281 1 89.62 173 THR B N 1
ATOM 4069 C CA . THR B 1 173 ? -6.387 -27.25 -36.031 1 89.62 173 THR B CA 1
ATOM 4070 C C . THR B 1 173 ? -6.453 -27.609 -37.531 1 89.62 173 THR B C 1
ATOM 4072 O O . THR B 1 173 ? -6.613 -28.766 -37.875 1 89.62 173 THR B O 1
ATOM 4075 N N . HIS B 1 174 ? -6.391 -26.578 -38.312 1 87.5 174 HIS B N 1
ATOM 4076 C CA . HIS B 1 174 ? -6.32 -26.703 -39.75 1 87.5 174 HIS B CA 1
ATOM 4077 C C . HIS B 1 174 ? -5.234 -25.812 -40.344 1 87.5 174 HIS B C 1
ATOM 4079 O O . HIS B 1 174 ? -5.023 -24.688 -39.875 1 87.5 174 HIS B O 1
ATOM 4085 N N . ALA B 1 175 ? -4.5 -26.391 -41.219 1 85.38 175 ALA B N 1
ATOM 4086 C CA . ALA B 1 175 ? -3.463 -25.625 -41.906 1 85.38 175 ALA B CA 1
ATOM 4087 C C . ALA B 1 175 ? -3.732 -25.547 -43.406 1 85.38 175 ALA B C 1
ATOM 4089 O O . ALA B 1 175 ? -4.129 -26.531 -44 1 85.38 175 ALA B O 1
ATOM 4090 N N . HIS B 1 176 ? -3.562 -24.297 -43.844 1 84.12 176 HIS B N 1
ATOM 4091 C CA . HIS B 1 176 ? -3.762 -24.062 -45.281 1 84.12 176 HIS B CA 1
ATOM 4092 C C . HIS B 1 176 ? -2.617 -23.25 -45.875 1 84.12 176 HIS B C 1
ATOM 4094 O O . HIS B 1 176 ? -2.021 -22.406 -45.188 1 84.12 176 HIS B O 1
ATOM 4100 N N . THR B 1 177 ? -2.371 -23.609 -47.094 1 80.69 177 THR B N 1
ATOM 4101 C CA . THR B 1 177 ? -1.464 -22.734 -47.812 1 80.69 177 THR B CA 1
ATOM 4102 C C . THR B 1 177 ? -2.162 -21.438 -48.219 1 80.69 177 THR B C 1
ATOM 4104 O O . THR B 1 177 ? -3.377 -21.312 -48.062 1 80.69 177 THR B O 1
ATOM 4107 N N . GLN B 1 178 ? -1.305 -20.516 -48.531 1 76.62 178 GLN B N 1
ATOM 4108 C CA . GLN B 1 178 ? -1.877 -19.234 -48.938 1 76.62 178 GLN B CA 1
ATOM 4109 C C . GLN B 1 178 ? -2.852 -19.406 -50.094 1 76.62 178 GLN B C 1
ATOM 4111 O O . GLN B 1 178 ? -3.826 -18.672 -50.219 1 76.62 178 GLN B O 1
ATOM 4116 N N . ASP B 1 179 ? -2.607 -20.453 -50.875 1 76.44 179 ASP B N 1
ATOM 4117 C CA . ASP B 1 179 ? -3.455 -20.688 -52.031 1 76.44 179 ASP B CA 1
ATOM 4118 C C . ASP B 1 179 ? -4.695 -21.5 -51.656 1 76.44 179 ASP B C 1
ATOM 4120 O O . ASP B 1 179 ? -5.52 -21.828 -52.5 1 76.44 179 ASP B O 1
ATOM 4124 N N . GLY B 1 180 ? -4.793 -21.797 -50.406 1 74.31 180 GLY B N 1
ATOM 4125 C CA . GLY B 1 180 ? -5.992 -22.469 -49.906 1 74.31 180 GLY B CA 1
ATOM 4126 C C . GLY B 1 180 ? -5.844 -23.969 -49.812 1 74.31 180 GLY B C 1
ATOM 4127 O O . GLY B 1 180 ? -6.809 -24.672 -49.5 1 74.31 180 GLY B O 1
ATOM 4128 N N . GLY B 1 181 ? -4.691 -24.516 -50.188 1 77.62 181 GLY B N 1
ATOM 4129 C CA . GLY B 1 181 ? -4.492 -25.953 -50.094 1 77.62 181 GLY B CA 1
ATOM 4130 C C . GLY B 1 181 ? -4.348 -26.438 -48.656 1 77.62 181 GLY B C 1
ATOM 4131 O O . GLY B 1 181 ? -3.701 -25.781 -47.844 1 77.62 181 GLY B O 1
ATOM 4132 N N . SER B 1 182 ? -5.102 -27.5 -48.375 1 77.19 182 SER B N 1
ATOM 4133 C CA . SER B 1 182 ? -5.012 -28.109 -47.031 1 77.19 182 SER B CA 1
ATOM 4134 C C . SER B 1 182 ? -3.707 -28.875 -46.875 1 77.19 182 SER B C 1
ATOM 4136 O O . SER B 1 182 ? -3.256 -29.547 -47.781 1 77.19 182 SER B O 1
ATOM 4138 N N . ILE B 1 183 ? -3.047 -28.578 -45.75 1 74.62 183 ILE B N 1
ATOM 4139 C CA . ILE B 1 183 ? -1.813 -29.297 -45.469 1 74.62 183 ILE B CA 1
ATOM 4140 C C . ILE B 1 183 ? -1.973 -30.078 -44.156 1 74.62 183 ILE B C 1
ATOM 4142 O O . ILE B 1 183 ? -2.654 -29.625 -43.219 1 74.62 183 ILE B O 1
ATOM 4146 N N . HIS B 1 184 ? -1.359 -31.344 -44.25 1 70.31 184 HIS B N 1
ATOM 4147 C CA . HIS B 1 184 ? -1.342 -32.125 -43.031 1 70.31 184 HIS B CA 1
ATOM 4148 C C . HIS B 1 184 ? -0.309 -31.578 -42.031 1 70.31 184 HIS B C 1
ATOM 4150 O O . HIS B 1 184 ? 0.878 -31.5 -42.375 1 70.31 184 HIS B O 1
ATOM 4156 N N . PHE B 1 185 ? -0.805 -30.984 -41.094 1 67.69 185 PHE B N 1
ATOM 4157 C CA . PHE B 1 185 ? -0.04 -30.391 -40 1 67.69 185 PHE B CA 1
ATOM 4158 C C . PHE B 1 185 ? 0.17 -31.406 -38.875 1 67.69 185 PHE B C 1
ATOM 4160 O O . PHE B 1 185 ? -0.794 -31.875 -38.25 1 67.69 185 PHE B O 1
ATOM 4167 N N . LYS B 1 186 ? 1.468 -32 -38.844 1 66.19 186 LYS B N 1
ATOM 4168 C CA . LYS B 1 186 ? 1.733 -33 -37.812 1 66.19 186 LYS B CA 1
ATOM 4169 C C . LYS B 1 186 ? 2.033 -32.312 -36.469 1 66.19 186 LYS B C 1
ATOM 4171 O O . LYS B 1 186 ? 2.943 -31.484 -36.375 1 66.19 186 LYS B O 1
ATOM 4176 N N . SER B 1 187 ? 1.076 -32.438 -35.656 1 66.38 187 SER B N 1
ATOM 4177 C CA . SER B 1 187 ? 1.252 -31.922 -34.312 1 66.38 187 SER B CA 1
ATOM 4178 C C . SER B 1 187 ? 1.639 -33.031 -33.344 1 66.38 187 SER B C 1
ATOM 4180 O O . SER B 1 187 ? 1.389 -34.188 -33.594 1 66.38 187 SER B O 1
ATOM 4182 N N . HIS B 1 188 ? 2.623 -32.688 -32.469 1 63.28 188 HIS B N 1
ATOM 4183 C CA . HIS B 1 188 ? 2.912 -33.625 -31.375 1 63.28 188 HIS B CA 1
ATOM 4184 C C . HIS B 1 188 ? 1.896 -33.469 -30.25 1 63.28 188 HIS B C 1
ATOM 4186 O O . HIS B 1 188 ? 1.922 -32.469 -29.516 1 63.28 188 HIS B O 1
ATOM 4192 N N . PRO B 1 189 ? 0.94 -34.406 -30.281 1 59.31 189 PRO B N 1
ATOM 4193 C CA . PRO B 1 189 ? -0.091 -34.312 -29.25 1 59.31 189 PRO B CA 1
ATOM 4194 C C . PRO B 1 189 ? 0.494 -34.156 -27.844 1 59.31 189 PRO B C 1
ATOM 4196 O O . PRO B 1 189 ? -0.064 -33.438 -27.016 1 59.31 189 PRO B O 1
ATOM 4199 N N . GLN B 1 190 ? 1.686 -34.844 -27.562 1 61.03 190 GLN B N 1
ATOM 4200 C CA . GLN B 1 190 ? 2.246 -34.844 -26.219 1 61.03 190 GLN B CA 1
ATOM 4201 C C . GLN B 1 190 ? 2.785 -33.469 -25.859 1 61.03 190 GLN B C 1
ATOM 4203 O O . GLN B 1 190 ? 2.92 -33.125 -24.672 1 61.03 190 GLN B O 1
ATOM 4208 N N . GLY B 1 191 ? 2.506 -32.531 -26.828 1 69.56 191 GLY B N 1
ATOM 4209 C CA . GLY B 1 191 ? 3.102 -31.25 -26.5 1 69.56 191 GLY B CA 1
ATOM 4210 C C . GLY B 1 191 ? 2.105 -30.109 -26.531 1 69.56 191 GLY B C 1
ATOM 4211 O O . GLY B 1 191 ? 2.426 -28.984 -26.125 1 69.56 191 GLY B O 1
ATOM 4212 N N . SER B 1 192 ? 0.872 -30.453 -26.766 1 81 192 SER B N 1
ATOM 4213 C CA . SER B 1 192 ? -0.098 -29.375 -26.875 1 81 192 SER B CA 1
ATOM 4214 C C . SER B 1 192 ? -0.786 -29.094 -25.547 1 81 192 SER B C 1
ATOM 4216 O O . SER B 1 192 ? -1.131 -30.031 -24.812 1 81 192 SER B O 1
ATOM 4218 N N . LEU B 1 193 ? -0.905 -27.812 -25.219 1 89.81 193 LEU B N 1
ATOM 4219 C CA . LEU B 1 193 ? -1.431 -27.406 -23.922 1 89.81 193 LEU B CA 1
ATOM 4220 C C . LEU B 1 193 ? -2.51 -26.344 -24.094 1 89.81 193 LEU B C 1
ATOM 4222 O O . LEU B 1 193 ? -2.396 -25.469 -24.953 1 89.81 193 LEU B O 1
ATOM 4226 N N . LEU B 1 194 ? -3.508 -26.562 -23.312 1 92.25 194 LEU B N 1
ATOM 4227 C CA . LEU B 1 194 ? -4.453 -25.469 -23.109 1 92.25 194 LEU B CA 1
ATOM 4228 C C . LEU B 1 194 ? -4.141 -24.703 -21.828 1 92.25 194 LEU B C 1
ATOM 4230 O O . LEU B 1 194 ? -4.152 -25.281 -20.734 1 92.25 194 LEU B O 1
ATOM 4234 N N . LEU B 1 195 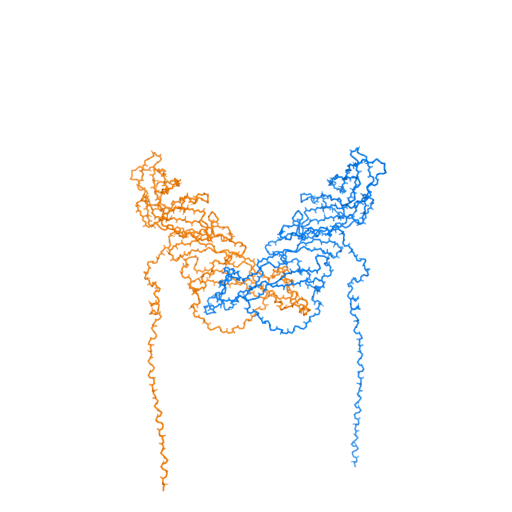? -3.871 -23.391 -22.016 1 93.81 195 LEU B N 1
ATOM 4235 C CA . LEU B 1 195 ? -3.541 -22.562 -20.859 1 93.81 195 LEU B CA 1
ATOM 4236 C C . LEU B 1 195 ? -4.734 -21.703 -20.453 1 93.81 195 LEU B C 1
ATOM 4238 O O . LEU B 1 195 ? -5.301 -20.984 -21.281 1 93.81 195 LEU B O 1
ATOM 4242 N N . MET B 1 196 ? -5.047 -21.812 -19.188 1 93.56 196 MET B N 1
ATOM 4243 C CA . MET B 1 196 ? -6.094 -20.969 -18.609 1 93.56 196 MET B CA 1
ATOM 4244 C C . MET B 1 196 ? -5.5 -19.922 -17.688 1 93.56 196 MET B C 1
ATOM 4246 O O . MET B 1 196 ? -4.789 -20.266 -16.734 1 93.56 196 MET B O 1
ATOM 4250 N N . PHE B 1 197 ? -5.816 -18.688 -18 1 93.19 197 PHE B N 1
ATOM 4251 C CA . PHE B 1 197 ? -5.363 -17.562 -17.188 1 93.19 197 PHE B CA 1
ATOM 4252 C C . PHE B 1 197 ? -6.453 -17.125 -16.234 1 93.19 197 PHE B C 1
ATOM 4254 O O . PHE B 1 197 ? -7.582 -16.844 -16.641 1 93.19 197 PHE B O 1
ATOM 4261 N N . SER B 1 198 ? -6.062 -17.062 -14.945 1 91.81 198 SER B N 1
ATOM 4262 C CA . SER B 1 198 ? -7.062 -16.688 -13.945 1 91.81 198 SER B CA 1
ATOM 4263 C C . SER B 1 198 ? -6.527 -15.625 -13 1 91.81 198 SER B C 1
ATOM 4265 O O . SER B 1 198 ? -5.316 -15.5 -12.812 1 91.81 198 SER B O 1
ATOM 4267 N N . LYS B 1 199 ? -7.461 -14.805 -12.555 1 88.62 199 LYS B N 1
ATOM 4268 C CA . LYS B 1 199 ? -7.168 -13.797 -11.547 1 88.62 199 LYS B CA 1
ATOM 4269 C C . LYS B 1 199 ? -7.855 -14.117 -10.227 1 88.62 199 LYS B C 1
ATOM 4271 O O . LYS B 1 199 ? -9.047 -14.43 -10.203 1 88.62 199 LYS B O 1
ATOM 4276 N N . THR B 1 200 ? -6.984 -14.234 -9.297 1 79.44 200 THR B N 1
ATOM 4277 C CA . THR B 1 200 ? -7.578 -14.406 -7.977 1 79.44 200 THR B CA 1
ATOM 4278 C C . THR B 1 200 ? -8.211 -13.102 -7.492 1 79.44 200 THR B C 1
ATOM 4280 O O . THR B 1 200 ? -7.637 -12.023 -7.664 1 79.44 200 THR B O 1
ATOM 4283 N N . ARG B 1 201 ? -9.5 -13.039 -7.25 1 66.19 201 ARG B N 1
ATOM 4284 C CA . ARG B 1 201 ? -10.195 -11.852 -6.762 1 66.19 201 ARG B CA 1
ATOM 4285 C C . ARG B 1 201 ? -9.648 -11.414 -5.41 1 66.19 201 ARG B C 1
ATOM 4287 O O . ARG B 1 201 ? -9.539 -12.227 -4.484 1 66.19 201 ARG B O 1
ATOM 4294 N N . ALA B 1 202 ? -8.617 -10.695 -5.547 1 56.41 202 ALA B N 1
ATOM 4295 C CA . ALA B 1 202 ? -8.109 -10.102 -4.312 1 56.41 202 ALA B CA 1
ATOM 4296 C C . ALA B 1 202 ? -9.25 -9.516 -3.48 1 56.41 202 ALA B C 1
ATOM 4298 O O . ALA B 1 202 ? -9.883 -8.539 -3.887 1 56.41 202 ALA B O 1
ATOM 4299 N N . VAL B 1 203 ? -10.188 -10.25 -3.008 1 45.69 203 VAL B N 1
ATOM 4300 C CA . VAL B 1 203 ? -11.086 -9.43 -2.207 1 45.69 203 VAL B CA 1
ATOM 4301 C C . VAL B 1 203 ? -10.289 -8.664 -1.151 1 45.69 203 VAL B C 1
ATOM 4303 O O . VAL B 1 203 ? -9.633 -9.273 -0.301 1 45.69 203 VAL B O 1
ATOM 4306 N N . GLY B 1 204 ? -9.984 -7.227 -1.207 1 45.66 204 GLY B N 1
ATOM 4307 C CA . GLY B 1 204 ? -9.586 -6.098 -0.378 1 45.66 204 GLY B CA 1
ATOM 4308 C C . GLY B 1 204 ? -8.156 -6.191 0.12 1 45.66 204 GLY B C 1
ATOM 4309 O O . GLY B 1 204 ? -7.488 -7.199 -0.095 1 45.66 204 GLY B O 1
ATOM 4310 N N . PRO B 1 205 ? -7.539 -5.195 0.444 1 45.31 205 PRO B N 1
ATOM 4311 C CA . PRO B 1 205 ? -6.207 -5.051 1.04 1 45.31 205 PRO B CA 1
ATOM 4312 C C . PRO B 1 205 ? -5.832 -6.227 1.937 1 45.31 205 PRO B C 1
ATOM 4314 O O . PRO B 1 205 ? -4.648 -6.445 2.213 1 45.31 205 PRO B O 1
ATOM 4317 N N . GLU B 1 206 ? -6.809 -6.859 2.43 1 49.16 206 GLU B N 1
ATOM 4318 C CA . GLU B 1 206 ? -6.633 -7.988 3.336 1 49.16 206 GLU B CA 1
ATOM 4319 C C . GLU B 1 206 ? -6.633 -9.312 2.576 1 49.16 206 GLU B C 1
ATOM 4321 O O . GLU B 1 206 ? -7.023 -10.344 3.121 1 49.16 206 GLU B O 1
ATOM 4326 N N . ALA B 1 207 ? -6.172 -9.266 1.398 1 56.94 207 ALA B N 1
ATOM 4327 C CA . ALA B 1 207 ? -6.293 -10.516 0.659 1 56.94 207 ALA B CA 1
ATOM 4328 C C . ALA B 1 207 ? -5.652 -11.672 1.426 1 56.94 207 ALA B C 1
ATOM 4330 O O . ALA B 1 207 ? -4.539 -11.547 1.935 1 56.94 207 ALA B O 1
ATOM 4331 N N . PRO B 1 208 ? -6.531 -12.641 1.652 1 61.22 208 PRO B N 1
ATOM 4332 C CA . PRO B 1 208 ? -6.027 -13.797 2.396 1 61.22 208 PRO B CA 1
ATOM 4333 C C . PRO B 1 208 ? -4.77 -14.391 1.771 1 61.22 208 PRO B C 1
ATOM 4335 O O . PRO B 1 208 ? -4.574 -14.305 0.556 1 61.22 208 PRO B O 1
ATOM 4338 N N . SER B 1 209 ? -3.852 -14.688 2.688 1 70.38 209 SER B N 1
ATOM 4339 C CA . SER B 1 209 ? -2.623 -15.375 2.303 1 70.38 209 SER B CA 1
ATOM 4340 C C . SER B 1 209 ? -2.922 -16.625 1.49 1 70.38 209 SER B C 1
ATOM 4342 O O . SER B 1 209 ? -3.803 -17.406 1.853 1 70.38 209 SER B O 1
ATOM 4344 N N . GLN B 1 210 ? -2.348 -16.766 0.351 1 73.25 210 GLN B N 1
ATOM 4345 C CA . GLN B 1 210 ? -2.572 -17.859 -0.577 1 73.25 210 GLN B CA 1
ATOM 4346 C C . GLN B 1 210 ? -1.96 -19.156 -0.051 1 73.25 210 GLN B C 1
ATOM 4348 O O . GLN B 1 210 ? -2.301 -20.25 -0.519 1 73.25 210 GLN B O 1
ATOM 4353 N N . LEU B 1 211 ? -1.151 -19.047 1.015 1 78.12 211 LEU B N 1
ATOM 4354 C CA . LEU B 1 211 ? -0.428 -20.219 1.5 1 78.12 211 LEU B CA 1
ATOM 4355 C C . LEU B 1 211 ? -1.138 -20.828 2.699 1 78.12 211 LEU B C 1
ATOM 4357 O O . LEU B 1 211 ? -0.709 -21.875 3.213 1 78.12 211 LEU B O 1
ATOM 4361 N N . ASN B 1 212 ? -2.172 -20.344 3.082 1 74.25 212 ASN B N 1
ATOM 4362 C CA . ASN B 1 212 ? -2.834 -20.781 4.305 1 74.25 212 ASN B CA 1
ATOM 4363 C C . ASN B 1 212 ? -3.148 -22.266 4.27 1 74.25 212 ASN B C 1
ATOM 4365 O O . ASN B 1 212 ? -2.994 -22.969 5.273 1 74.25 212 ASN B O 1
ATOM 4369 N N . HIS B 1 213 ? -3.51 -22.75 3.186 1 68.12 213 HIS B N 1
ATOM 4370 C CA . HIS B 1 213 ? -3.932 -24.141 3.062 1 68.12 213 HIS B CA 1
ATOM 4371 C C . HIS B 1 213 ? -2.738 -25.094 3.141 1 68.12 213 HIS B C 1
ATOM 4373 O O . HIS B 1 213 ? -2.902 -26.281 3.42 1 68.12 213 HIS B O 1
ATOM 4379 N N . LEU B 1 214 ? -1.606 -24.578 3.119 1 69.88 2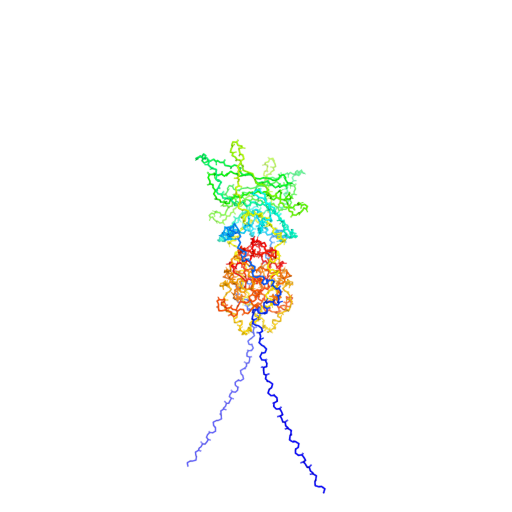14 LEU B N 1
ATOM 4380 C CA . LEU B 1 214 ? -0.415 -25.422 3.004 1 69.88 214 LEU B CA 1
ATOM 4381 C C . LEU B 1 214 ? 0.212 -25.656 4.375 1 69.88 214 LEU B C 1
ATOM 4383 O O . LEU B 1 214 ? 1.137 -26.469 4.504 1 69.88 214 LEU B O 1
ATOM 4387 N N . GLN B 1 215 ? -0.264 -25.062 5.371 1 70.75 215 GLN B N 1
ATOM 4388 C CA . GLN B 1 215 ? 0.326 -25.141 6.703 1 70.75 215 GLN B CA 1
ATOM 4389 C C . GLN B 1 215 ? -0.001 -26.484 7.359 1 70.75 215 GLN B C 1
ATOM 4391 O O . GLN B 1 215 ? 0.71 -26.922 8.266 1 70.75 215 GLN B O 1
ATOM 4396 N N . GLN B 1 216 ? -1.037 -27.109 6.926 1 64.12 216 GLN B N 1
ATOM 4397 C CA . GLN B 1 216 ? -1.482 -28.359 7.523 1 64.12 216 GLN B CA 1
ATOM 4398 C C . GLN B 1 216 ? -0.488 -29.484 7.246 1 64.12 216 GLN B C 1
ATOM 4400 O O . GLN B 1 216 ? -0.323 -30.391 8.062 1 64.12 216 GLN B O 1
ATOM 4405 N N . ASP B 1 217 ? 0.173 -29.422 6.207 1 60.91 217 ASP B N 1
ATOM 4406 C CA . ASP B 1 217 ? 1.106 -30.469 5.801 1 60.91 217 ASP B CA 1
ATOM 4407 C C . ASP B 1 217 ? 2.32 -30.5 6.727 1 60.91 217 ASP B C 1
ATOM 4409 O O . ASP B 1 217 ? 2.881 -31.578 6.973 1 60.91 217 ASP B O 1
ATOM 4413 N N . VAL B 1 218 ? 2.658 -29.422 7.363 1 58.72 218 VAL B N 1
ATOM 4414 C CA . VAL B 1 218 ? 3.92 -29.328 8.086 1 58.72 218 VAL B CA 1
ATOM 4415 C C . VAL B 1 218 ? 3.713 -29.719 9.547 1 58.72 218 VAL B C 1
ATOM 4417 O O . VAL B 1 218 ? 4.672 -30.047 10.25 1 58.72 218 VAL B O 1
ATOM 4420 N N . ARG B 1 219 ? 2.52 -29.672 10.055 1 59.31 219 ARG B N 1
ATOM 4421 C CA . ARG B 1 219 ? 2.242 -30.047 11.445 1 59.31 219 ARG B CA 1
ATOM 4422 C C . ARG B 1 219 ? 2.729 -31.453 11.75 1 59.31 219 ARG B C 1
ATOM 4424 O O . ARG B 1 219 ? 2.979 -31.797 12.906 1 59.31 219 ARG B O 1
ATOM 4431 N N . SER B 1 220 ? 2.996 -32.188 10.711 1 56.69 220 SER B N 1
ATOM 4432 C CA . SER B 1 220 ? 3.363 -33.594 10.922 1 56.69 220 SER B CA 1
ATOM 4433 C C . SER B 1 220 ? 4.879 -33.75 10.977 1 56.69 220 SER B C 1
ATOM 4435 O O . SER B 1 220 ? 5.375 -34.844 11.227 1 56.69 220 SER B O 1
ATOM 4437 N N . LEU B 1 221 ? 5.547 -32.656 10.836 1 57.81 221 LEU B N 1
ATOM 4438 C CA . LEU B 1 221 ? 7 -32.781 10.875 1 57.81 221 LEU B CA 1
ATOM 4439 C C . LEU B 1 221 ? 7.512 -32.688 12.312 1 57.81 221 LEU B C 1
ATOM 4441 O O . LEU B 1 221 ? 6.941 -31.984 13.141 1 57.81 221 LEU B O 1
ATOM 4445 N N . PRO B 1 222 ? 8.305 -33.688 12.789 1 53.62 222 PRO B N 1
ATOM 4446 C CA . PRO B 1 222 ? 8.781 -33.719 14.172 1 53.62 222 PRO B CA 1
ATOM 4447 C C . PRO B 1 222 ? 9.383 -32.406 14.617 1 53.62 222 PRO B C 1
ATOM 4449 O O . PRO B 1 222 ? 10.109 -31.75 13.852 1 53.62 222 PRO B O 1
ATOM 4452 N N . ARG B 1 223 ? 8.945 -31.938 15.617 1 55.12 223 ARG B N 1
ATOM 4453 C CA . ARG B 1 223 ? 9.406 -30.719 16.266 1 55.12 223 ARG B CA 1
ATOM 4454 C C . ARG B 1 223 ? 10.797 -30.906 16.859 1 55.12 223 ARG B C 1
ATOM 4456 O O . ARG B 1 223 ? 11.039 -31.891 17.578 1 55.12 223 ARG B O 1
ATOM 4463 N N . SER B 1 224 ? 11.859 -30.531 16.266 1 47.41 224 SER B N 1
ATOM 4464 C CA . SER B 1 224 ? 13.117 -30.609 17 1 47.41 224 SER B CA 1
ATOM 4465 C C . SER B 1 224 ? 13.055 -29.812 18.297 1 47.41 224 SER B C 1
ATOM 4467 O O . SER B 1 224 ? 12.414 -28.766 18.359 1 47.41 224 SER B O 1
ATOM 4469 N N . LYS B 1 225 ? 13.32 -30.438 19.406 1 44.06 225 LYS B N 1
ATOM 4470 C CA . LYS B 1 225 ? 13.375 -29.859 20.75 1 44.06 225 LYS B CA 1
ATOM 4471 C C . LYS B 1 225 ? 14.125 -28.516 20.734 1 44.06 225 LYS B C 1
ATOM 4473 O O . LYS B 1 225 ? 15.273 -28.453 20.312 1 44.06 225 LYS B O 1
ATOM 4478 N N . ARG B 1 226 ? 13.445 -27.484 20.766 1 46.94 226 ARG B N 1
ATOM 4479 C CA . ARG B 1 226 ? 13.891 -26.094 20.812 1 46.94 226 ARG B CA 1
ATOM 4480 C C . ARG B 1 226 ? 14.766 -25.844 22.031 1 46.94 226 ARG B C 1
ATOM 4482 O O . ARG B 1 226 ? 14.352 -26.109 23.156 1 46.94 226 ARG B O 1
ATOM 4489 N N . SER B 1 227 ? 16.125 -26.016 21.969 1 39.25 227 SER B N 1
ATOM 4490 C CA . SER B 1 227 ? 16.828 -25.359 23.062 1 39.25 227 SER B CA 1
ATOM 4491 C C . SER B 1 227 ? 16.297 -23.953 23.297 1 39.25 227 SER B C 1
ATOM 4493 O O . SER B 1 227 ? 15.898 -23.266 22.359 1 39.25 227 SER B O 1
ATOM 4495 N N . LEU B 1 228 ? 15.781 -23.703 24.391 1 36.81 228 LEU B N 1
ATOM 4496 C CA . LEU B 1 228 ? 15.445 -22.359 24.828 1 36.81 228 LEU B CA 1
ATOM 4497 C C . LEU B 1 228 ? 16.5 -21.359 24.375 1 36.81 228 LEU B C 1
ATOM 4499 O O . LEU B 1 228 ? 17.516 -21.188 25.031 1 36.81 228 LEU B O 1
ATOM 4503 N N . VAL B 1 229 ? 17.062 -21.453 23.203 1 38 229 VAL B N 1
ATOM 4504 C CA . VAL B 1 229 ? 17.969 -20.344 22.938 1 38 229 VAL B CA 1
ATOM 4505 C C . VAL B 1 229 ? 17.312 -19.031 23.312 1 38 229 VAL B C 1
ATOM 4507 O O . VAL B 1 229 ? 16.156 -18.797 22.984 1 38 229 VAL B O 1
ATOM 4510 N N . ASP B 1 230 ? 17.797 -18.375 24.266 1 39.59 230 ASP B N 1
ATOM 4511 C CA . ASP B 1 230 ? 17.562 -17.016 24.75 1 39.59 230 ASP B CA 1
ATOM 4512 C C . ASP B 1 230 ? 17.266 -16.062 23.609 1 39.59 230 ASP B C 1
ATOM 4514 O O . ASP B 1 230 ? 18.016 -16 22.625 1 39.59 230 ASP B O 1
ATOM 4518 N N . ASP B 1 231 ? 16.109 -15.922 23.141 1 43.69 231 ASP B N 1
ATOM 4519 C CA . ASP B 1 231 ? 15.781 -14.727 22.359 1 43.69 231 ASP B CA 1
ATOM 4520 C C . ASP B 1 231 ? 16.797 -13.609 22.609 1 43.69 231 ASP B C 1
ATOM 4522 O O . ASP B 1 231 ? 16.641 -12.828 23.562 1 43.69 231 ASP B O 1
ATOM 4526 N N . GLN B 1 232 ? 17.984 -13.922 22.688 1 40.72 232 GLN B N 1
ATOM 4527 C CA . GLN B 1 232 ? 18.859 -12.758 22.719 1 40.72 232 GLN B CA 1
ATOM 4528 C C . GLN B 1 232 ? 18.391 -11.688 21.734 1 40.72 232 GLN B C 1
ATOM 4530 O O . GLN B 1 232 ? 18.5 -11.875 20.516 1 40.72 232 GLN B O 1
ATOM 4535 N N . GLN B 1 233 ? 17.25 -11.125 21.891 1 46.75 233 GLN B N 1
ATOM 4536 C CA . GLN B 1 233 ? 16.906 -9.883 21.219 1 46.75 233 GLN B CA 1
ATOM 4537 C C . GLN B 1 233 ? 18.141 -9.156 20.719 1 46.75 233 GLN B C 1
ATOM 4539 O O . GLN B 1 233 ? 18.953 -8.672 21.516 1 46.75 233 GLN B O 1
ATOM 4544 N N . ASN B 1 234 ? 18.781 -9.672 19.797 1 51.66 234 ASN B N 1
ATOM 4545 C CA . ASN B 1 234 ? 19.891 -8.938 19.188 1 51.66 234 ASN B CA 1
ATOM 4546 C C . ASN B 1 234 ? 19.672 -7.43 19.266 1 51.66 234 ASN B C 1
ATOM 4548 O O . ASN B 1 234 ? 18.578 -6.938 19.031 1 51.66 234 ASN B O 1
ATOM 4552 N N . SER B 1 235 ? 20.297 -6.699 20.109 1 63.59 235 SER B N 1
ATOM 4553 C CA . SER B 1 235 ? 20.406 -5.289 20.469 1 63.59 235 SER B CA 1
ATOM 4554 C C . SER B 1 235 ? 20.5 -4.406 19.234 1 63.59 235 SER B C 1
ATOM 4556 O O . SER B 1 235 ? 20.562 -3.178 19.328 1 63.59 235 SER B O 1
ATOM 4558 N N . SER B 1 236 ? 20.422 -5.098 18.016 1 84.38 236 SER B N 1
ATOM 4559 C CA . SER B 1 236 ? 20.609 -4.234 16.859 1 84.38 236 SER B CA 1
ATOM 4560 C C . SER B 1 236 ? 19.297 -3.594 16.422 1 84.38 236 SER B C 1
ATOM 4562 O O . SER B 1 236 ? 18.219 -4.09 16.766 1 84.38 236 SER B O 1
ATOM 4564 N N . ALA B 1 237 ? 19.453 -2.494 15.828 1 93 237 ALA B N 1
ATOM 4565 C CA . ALA B 1 237 ? 18.312 -1.749 15.312 1 93 237 ALA B CA 1
ATOM 4566 C C . ALA B 1 237 ? 17.578 -2.553 14.242 1 93 237 ALA B C 1
ATOM 4568 O O . ALA B 1 237 ? 18.156 -3.432 13.602 1 93 237 ALA B O 1
ATOM 4569 N N . CYS B 1 238 ? 16.375 -2.453 14.07 1 95.88 238 CYS B N 1
ATOM 4570 C CA . CYS B 1 238 ? 15.531 -3.08 13.07 1 95.88 238 CYS B CA 1
ATOM 4571 C C . CYS B 1 238 ? 16.203 -3.098 11.703 1 95.88 238 CYS B C 1
ATOM 4573 O O . CYS B 1 238 ? 16.578 -2.049 11.18 1 95.88 238 CYS B O 1
ATOM 4575 N N . SER B 1 239 ? 16.375 -4.309 11.188 1 95.44 239 SER B N 1
ATOM 4576 C CA . SER B 1 239 ? 17.047 -4.434 9.898 1 95.44 239 SER B CA 1
ATOM 4577 C C . SER B 1 239 ? 16.609 -5.691 9.164 1 95.44 239 SER B C 1
ATOM 4579 O O . SER B 1 239 ? 16.016 -6.598 9.766 1 95.44 239 SER B O 1
ATOM 4581 N N . ARG B 1 240 ? 16.844 -5.703 7.895 1 95.69 240 ARG B N 1
ATOM 4582 C CA . ARG B 1 240 ? 16.578 -6.867 7.055 1 95.69 240 ARG B CA 1
ATOM 4583 C C . ARG B 1 240 ? 17.719 -7.879 7.148 1 95.69 240 ARG B C 1
ATOM 4585 O O . ARG B 1 240 ? 18.891 -7.52 7.035 1 95.69 240 ARG B O 1
ATOM 4592 N N . GLU B 1 241 ? 17.422 -9.156 7.324 1 93.38 241 GLU B N 1
ATOM 4593 C CA . GLU B 1 241 ? 18.391 -10.234 7.473 1 93.38 241 GLU B CA 1
ATOM 4594 C C . GLU B 1 241 ? 18.188 -11.312 6.414 1 93.38 241 GLU B C 1
ATOM 4596 O O . GLU B 1 241 ? 17.062 -11.539 5.957 1 93.38 241 GLU B O 1
ATOM 4601 N N . PRO B 1 242 ? 19.281 -11.992 6.062 1 93.56 242 PRO B N 1
ATOM 4602 C CA . PRO B 1 242 ? 19.141 -13.062 5.07 1 93.56 242 PRO B CA 1
ATOM 4603 C C . PRO B 1 242 ? 18.391 -14.273 5.609 1 93.56 242 PRO B C 1
ATOM 4605 O O . PRO B 1 242 ? 18.516 -14.617 6.785 1 93.56 242 PRO B O 1
ATOM 4608 N N . LEU B 1 243 ? 17.531 -14.781 4.766 1 91.5 243 LEU B N 1
ATOM 4609 C CA . LEU B 1 243 ? 16.781 -16.016 5.023 1 91.5 243 LEU B CA 1
ATOM 4610 C C . LEU B 1 243 ? 16.547 -16.781 3.73 1 91.5 243 LEU B C 1
ATOM 4612 O O . LEU B 1 243 ? 15.812 -16.328 2.854 1 91.5 243 LEU B O 1
ATOM 4616 N N . ARG B 1 244 ? 17.156 -17.859 3.637 1 92 244 ARG B N 1
ATOM 4617 C CA . ARG B 1 244 ? 16.953 -18.734 2.482 1 92 244 ARG B CA 1
ATOM 4618 C C . ARG B 1 244 ? 15.914 -19.812 2.789 1 92 244 ARG B C 1
ATOM 4620 O O . ARG B 1 244 ? 16 -20.484 3.816 1 92 244 ARG B O 1
ATOM 4627 N N . VAL B 1 245 ? 14.953 -19.953 1.933 1 91.12 245 VAL B N 1
ATOM 4628 C CA . VAL B 1 245 ? 13.883 -20.922 2.121 1 91.12 245 VAL B CA 1
ATOM 4629 C C . VAL B 1 245 ? 14 -22.031 1.075 1 91.12 245 VAL B C 1
ATOM 4631 O O . VAL B 1 245 ? 14.07 -21.766 -0.125 1 91.12 245 VAL B O 1
ATOM 4634 N N . ASP B 1 246 ? 14.016 -23.219 1.582 1 90 246 ASP B N 1
ATOM 4635 C CA . ASP B 1 246 ? 13.977 -24.422 0.745 1 90 246 ASP B CA 1
ATOM 4636 C C . ASP B 1 246 ? 12.625 -25.125 0.845 1 90 246 ASP B C 1
ATOM 4638 O O . ASP B 1 246 ? 12.273 -25.656 1.899 1 90 246 ASP B O 1
ATOM 4642 N N . PHE B 1 247 ? 11.953 -25.25 -0.289 1 88.31 247 PHE B N 1
ATOM 4643 C CA . PHE B 1 247 ? 10.594 -25.766 -0.263 1 88.31 247 PHE B CA 1
ATOM 4644 C C . PHE B 1 247 ? 10.578 -27.25 0.087 1 88.31 247 PHE B C 1
ATOM 4646 O O . PHE B 1 247 ? 9.656 -27.734 0.748 1 88.31 247 PHE B O 1
ATOM 4653 N N . ALA B 1 248 ? 11.531 -27.953 -0.344 1 84.31 248 ALA B N 1
ATOM 4654 C CA . ALA B 1 248 ? 11.602 -29.391 -0.035 1 84.31 248 ALA B CA 1
ATOM 4655 C C . ALA B 1 248 ? 11.719 -29.609 1.469 1 84.31 248 ALA B C 1
ATOM 4657 O O . ALA B 1 248 ? 11.148 -30.578 2.002 1 84.31 248 ALA B O 1
ATOM 4658 N N . ARG B 1 249 ? 12.414 -28.734 2.088 1 81.25 249 ARG B N 1
ATOM 4659 C CA . ARG B 1 249 ? 12.602 -28.844 3.531 1 81.25 249 ARG B CA 1
ATOM 4660 C C . ARG B 1 249 ? 11.305 -28.547 4.277 1 81.25 249 ARG B C 1
ATOM 4662 O O . ARG B 1 249 ? 11.125 -28.969 5.418 1 81.25 249 ARG B O 1
ATOM 4669 N N . LEU B 1 250 ? 10.438 -27.844 3.664 1 81 250 LEU B N 1
ATOM 4670 C CA . LEU B 1 250 ? 9.141 -27.531 4.25 1 81 250 LEU B CA 1
ATOM 4671 C C . LEU B 1 250 ? 8.125 -28.625 3.938 1 81 250 LEU B C 1
ATOM 4673 O O . LEU B 1 250 ? 6.965 -28.547 4.344 1 81 250 LEU B O 1
ATOM 4677 N N . GLY B 1 251 ? 8.578 -29.562 3.162 1 79.88 251 GLY B N 1
ATOM 4678 C CA . GLY B 1 251 ? 7.691 -30.641 2.764 1 79.88 251 GLY B CA 1
ATOM 4679 C C . GLY B 1 251 ? 6.895 -30.328 1.51 1 79.88 251 GLY B C 1
ATOM 4680 O O . GLY B 1 251 ? 5.918 -31 1.204 1 79.88 251 GLY B O 1
ATOM 4681 N N . TRP B 1 252 ? 7.273 -29.25 0.903 1 84.56 252 TRP B N 1
ATOM 4682 C CA . TRP B 1 252 ? 6.543 -28.828 -0.283 1 84.56 252 TRP B CA 1
ATOM 4683 C C . TRP B 1 252 ? 7.219 -29.328 -1.554 1 84.56 252 TRP B C 1
ATOM 4685 O O . TRP B 1 252 ? 7.582 -28.531 -2.428 1 84.56 252 TRP B O 1
ATOM 4695 N N . SER B 1 253 ? 7.234 -30.609 -1.721 1 84.88 253 SER B N 1
ATOM 4696 C CA . SER B 1 253 ? 7.906 -31.25 -2.848 1 84.88 253 SER B CA 1
ATOM 4697 C C . SER B 1 253 ? 7.094 -31.109 -4.129 1 84.88 253 SER B C 1
ATOM 4699 O O . SER B 1 253 ? 7.594 -31.375 -5.223 1 84.88 253 SER B O 1
ATOM 4701 N N . TRP B 1 254 ? 5.934 -30.688 -3.971 1 85.94 254 TRP B N 1
ATOM 4702 C CA . TRP B 1 254 ? 5.059 -30.484 -5.121 1 85.94 254 TRP B CA 1
ATOM 4703 C C . TRP B 1 254 ? 5.449 -29.219 -5.887 1 85.94 254 TRP B C 1
ATOM 4705 O O . TRP B 1 254 ? 4.973 -29 -7 1 85.94 254 TRP B O 1
ATOM 4715 N N . ILE B 1 255 ? 6.246 -28.375 -5.316 1 90.94 255 ILE B N 1
ATOM 4716 C CA . ILE B 1 255 ? 6.758 -27.203 -6.012 1 90.94 255 ILE B CA 1
ATOM 4717 C C . ILE B 1 255 ? 7.82 -27.609 -7.023 1 90.94 255 ILE B C 1
ATOM 4719 O O . ILE B 1 255 ? 8.773 -28.328 -6.684 1 90.94 255 ILE B O 1
ATOM 4723 N N . ILE B 1 256 ? 7.57 -27.234 -8.234 1 93.12 256 ILE B N 1
ATOM 4724 C CA . ILE B 1 256 ? 8.5 -27.562 -9.312 1 93.12 256 ILE B CA 1
ATOM 4725 C C . ILE B 1 256 ? 9.633 -26.531 -9.344 1 93.12 256 ILE B C 1
ATOM 4727 O O . ILE B 1 256 ? 10.812 -26.906 -9.344 1 93.12 256 ILE B O 1
ATOM 4731 N N . ALA B 1 257 ? 9.242 -25.25 -9.438 1 93.88 257 ALA B N 1
ATOM 4732 C CA . ALA B 1 257 ? 10.211 -24.156 -9.461 1 93.88 257 ALA B CA 1
ATOM 4733 C C . ALA B 1 257 ? 9.625 -22.906 -8.82 1 93.88 257 ALA B C 1
ATOM 4735 O O . ALA B 1 257 ? 8.438 -22.609 -8.977 1 93.88 257 ALA B O 1
ATOM 4736 N N . PRO B 1 258 ? 10.438 -22.078 -8.117 1 94.69 258 PRO B N 1
ATOM 4737 C CA . PRO B 1 258 ? 11.812 -22.438 -7.758 1 94.69 258 PRO B CA 1
ATOM 4738 C C . PRO B 1 258 ? 11.875 -23.469 -6.637 1 94.69 258 PRO B C 1
ATOM 4740 O O . PRO B 1 258 ? 10.891 -23.688 -5.93 1 94.69 258 PRO B O 1
ATOM 4743 N N . THR B 1 259 ? 13.086 -24.141 -6.484 1 93.62 259 THR B N 1
ATOM 4744 C CA . THR B 1 259 ? 13.242 -25.094 -5.402 1 93.62 259 THR B CA 1
ATOM 4745 C C . THR B 1 25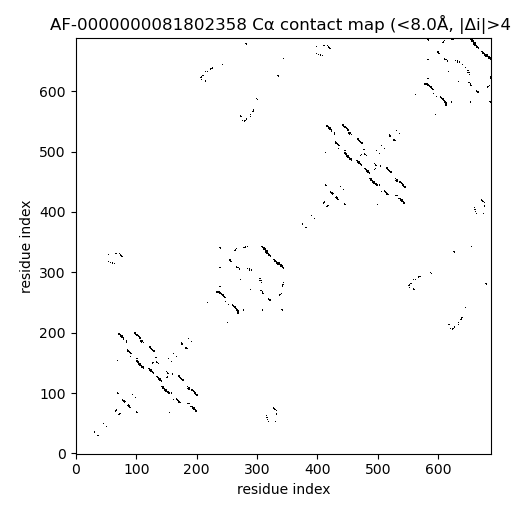9 ? 13.555 -24.391 -4.09 1 93.62 259 THR B C 1
ATOM 4747 O O . THR B 1 259 ? 13.242 -24.891 -3.01 1 93.62 259 THR B O 1
ATOM 4750 N N . SER B 1 260 ? 14.25 -23.281 -4.234 1 94.44 260 SER B N 1
ATOM 4751 C CA . SER B 1 260 ? 14.586 -22.438 -3.094 1 94.44 260 SER B CA 1
ATOM 4752 C C . SER B 1 260 ? 14.648 -20.969 -3.5 1 94.44 260 SER B C 1
ATOM 4754 O O . SER B 1 260 ? 14.703 -20.641 -4.688 1 94.44 260 SER B O 1
ATOM 4756 N N . PHE B 1 261 ? 14.516 -20.094 -2.506 1 93.75 261 PHE B N 1
ATOM 4757 C CA . PHE B 1 261 ? 14.609 -18.672 -2.785 1 93.75 261 PHE B CA 1
ATOM 4758 C C . PHE B 1 261 ? 15.016 -17.906 -1.534 1 93.75 261 PHE B C 1
ATOM 4760 O O . PHE B 1 261 ? 14.977 -18.438 -0.426 1 93.75 261 PHE B O 1
ATOM 4767 N N . ASP B 1 262 ? 15.508 -16.75 -1.753 1 94.31 262 ASP B N 1
ATOM 4768 C CA . ASP B 1 262 ? 15.875 -15.875 -0.642 1 94.31 262 ASP B CA 1
ATOM 4769 C C . ASP B 1 262 ? 14.695 -15.023 -0.197 1 94.31 262 ASP B C 1
ATOM 4771 O O . ASP B 1 262 ? 14.383 -14.008 -0.822 1 94.31 262 ASP B O 1
ATOM 4775 N N . ALA B 1 263 ? 14.102 -15.359 0.905 1 94.44 263 ALA B N 1
ATOM 4776 C CA . ALA B 1 263 ? 12.906 -14.688 1.411 1 94.44 263 ALA B CA 1
ATOM 4777 C C . ALA B 1 263 ? 13.273 -13.477 2.262 1 94.44 263 ALA B C 1
ATOM 4779 O O . ALA B 1 263 ? 12.484 -12.539 2.389 1 94.44 263 ALA B O 1
ATOM 4780 N N . TYR B 1 264 ? 14.406 -13.484 2.877 1 95.38 264 TYR B N 1
ATOM 4781 C CA . TYR B 1 264 ? 14.828 -12.484 3.854 1 95.38 264 TYR B CA 1
ATOM 4782 C C . TYR B 1 264 ? 13.82 -12.391 4.996 1 95.38 264 TYR B C 1
ATOM 4784 O O . TYR B 1 264 ? 12.797 -13.07 4.992 1 95.38 264 TYR B O 1
ATOM 4792 N N . PHE B 1 265 ? 14.148 -11.758 6.051 1 95 265 PHE B N 1
ATOM 4793 C CA . PHE B 1 265 ? 13.219 -11.484 7.141 1 95 265 PHE B CA 1
ATOM 4794 C C . PHE B 1 265 ? 13.695 -10.297 7.973 1 95 265 PHE B C 1
ATOM 4796 O O . PHE B 1 265 ? 14.812 -9.812 7.785 1 95 265 PHE B O 1
ATOM 4803 N N . CYS B 1 266 ? 12.773 -9.703 8.719 1 95.69 266 CYS B N 1
ATOM 4804 C CA . CYS B 1 266 ? 13.078 -8.531 9.531 1 95.69 266 CYS B CA 1
ATOM 4805 C C . CYS B 1 266 ? 13.328 -8.914 10.984 1 95.69 266 CYS B C 1
ATOM 4807 O O . CYS B 1 266 ? 12.586 -9.719 11.555 1 95.69 266 CYS B O 1
ATOM 4809 N N . SER B 1 267 ? 14.398 -8.398 11.531 1 92.5 267 SER B N 1
ATOM 4810 C CA . SER B 1 267 ? 14.758 -8.641 12.922 1 92.5 267 SER B CA 1
ATOM 4811 C C . SER B 1 267 ? 15.422 -7.418 13.547 1 92.5 267 SER B C 1
ATOM 4813 O O . SER B 1 267 ? 15.883 -6.527 12.836 1 92.5 267 SER B O 1
ATOM 4815 N N . GLY B 1 268 ? 15.406 -7.414 14.883 1 93.25 268 GLY B N 1
ATOM 4816 C CA . GLY B 1 268 ? 15.984 -6.293 15.609 1 93.25 268 GLY B CA 1
ATOM 4817 C C . GLY B 1 268 ? 14.977 -5.59 16.5 1 93.25 268 GLY B C 1
ATOM 4818 O O . GLY B 1 268 ? 13.805 -5.957 16.547 1 93.25 268 GLY B O 1
ATOM 4819 N N . SER B 1 269 ? 15.43 -4.527 17.188 1 92.38 269 SER B N 1
ATOM 4820 C CA . SER B 1 269 ? 14.602 -3.861 18.188 1 92.38 269 SER B CA 1
ATOM 4821 C C . SER B 1 269 ? 14.102 -2.512 17.688 1 92.38 269 SER B C 1
ATOM 4823 O O . SER B 1 269 ? 14.742 -1.888 16.828 1 92.38 269 SER B O 1
ATOM 4825 N N . CYS B 1 270 ? 12.93 -2.162 18.109 1 94.06 270 CYS B N 1
ATOM 4826 C CA . CYS B 1 270 ? 12.352 -0.84 17.906 1 94.06 270 CYS B CA 1
ATOM 4827 C C . CYS B 1 270 ? 12.25 -0.08 19.219 1 94.06 270 CYS B C 1
ATOM 4829 O O . CYS B 1 270 ? 11.148 0.224 19.688 1 94.06 270 CYS B O 1
ATOM 4831 N N . SER B 1 271 ? 13.398 0.298 19.719 1 89.31 271 SER B N 1
ATOM 4832 C CA . SER B 1 271 ? 13.461 0.926 21.031 1 89.31 271 SER B CA 1
ATOM 4833 C C . SER B 1 271 ? 13.336 2.441 20.922 1 89.31 271 SER B C 1
ATOM 4835 O O . SER B 1 271 ? 13.789 3.043 19.953 1 89.31 271 SER B O 1
ATOM 4837 N N . PHE B 1 272 ? 12.852 3.021 22.062 1 87.25 272 PHE B N 1
ATOM 4838 C CA . PHE B 1 272 ? 12.695 4.469 22.141 1 87.25 272 PHE B CA 1
ATOM 4839 C C . PHE B 1 272 ? 14.039 5.152 22.328 1 87.25 272 PHE B C 1
ATOM 4841 O O . PHE B 1 272 ? 14.875 4.691 23.109 1 87.25 272 PHE B O 1
ATOM 4848 N N . PRO B 1 273 ? 14.227 6.309 21.625 1 88.81 273 PRO B N 1
ATOM 4849 C CA . PRO B 1 273 ? 13.391 6.941 20.594 1 88.81 273 PRO B CA 1
ATOM 4850 C C . PRO B 1 273 ? 13.594 6.332 19.219 1 88.81 273 PRO B C 1
ATOM 4852 O O . PRO B 1 273 ? 14.695 5.887 18.891 1 88.81 273 PRO B O 1
ATOM 4855 N N . LEU B 1 274 ? 12.523 6.336 18.484 1 90.88 274 LEU B N 1
ATOM 4856 C CA . LEU B 1 274 ? 12.617 5.805 17.125 1 90.88 274 LEU B CA 1
ATOM 4857 C C . LEU B 1 274 ? 13.25 6.828 16.188 1 90.88 274 LEU B C 1
ATOM 4859 O O . LEU B 1 274 ? 12.797 7.969 16.109 1 90.88 274 LEU B O 1
ATOM 4863 N N . THR B 1 275 ? 14.266 6.395 15.547 1 88.62 275 THR B N 1
ATOM 4864 C CA . THR B 1 275 ? 14.938 7.266 14.586 1 88.62 275 THR B CA 1
ATOM 4865 C C . THR B 1 275 ? 14.523 6.914 13.164 1 88.62 275 THR B C 1
ATOM 4867 O O . THR B 1 275 ? 13.852 5.91 12.938 1 88.62 275 THR B O 1
ATOM 4870 N N . GLN B 1 276 ? 15 7.734 12.227 1 86.19 276 GLN B N 1
ATOM 4871 C CA . GLN B 1 276 ? 14.617 7.555 10.836 1 86.19 276 GLN B CA 1
ATOM 4872 C C . GLN B 1 276 ? 15.227 6.281 10.258 1 86.19 276 GLN B C 1
ATOM 4874 O O . GLN B 1 276 ? 14.688 5.707 9.305 1 86.19 276 GLN B O 1
ATOM 4879 N N . ASP B 1 277 ? 16.219 5.785 10.852 1 88 277 ASP B N 1
ATOM 4880 C CA . ASP B 1 277 ? 16.938 4.633 10.32 1 88 277 ASP B CA 1
ATOM 4881 C C . ASP B 1 277 ? 16.094 3.367 10.406 1 88 277 ASP B C 1
ATOM 4883 O O . ASP B 1 277 ? 16.328 2.4 9.68 1 88 277 ASP B O 1
ATOM 4887 N N . VAL B 1 278 ? 15.148 3.406 11.328 1 93.88 278 VAL B N 1
ATOM 4888 C CA . VAL B 1 278 ? 14.32 2.219 11.484 1 93.88 278 VAL B CA 1
ATOM 4889 C C . VAL B 1 278 ? 12.969 2.445 10.805 1 93.88 278 VAL B C 1
ATOM 4891 O O . VAL B 1 278 ? 12.008 1.709 11.055 1 93.88 278 VAL B O 1
ATOM 4894 N N . ASN B 1 279 ? 12.859 3.518 10.016 1 91.12 279 ASN B N 1
ATOM 4895 C CA . ASN B 1 279 ? 11.711 3.83 9.172 1 91.12 279 ASN B CA 1
ATOM 4896 C C . ASN B 1 279 ? 10.398 3.639 9.914 1 91.12 279 ASN B C 1
ATOM 4898 O O . ASN B 1 279 ? 9.523 2.896 9.461 1 91.12 279 ASN B O 1
ATOM 4902 N N . PRO B 1 280 ? 10.227 4.379 10.992 1 94.56 280 PRO B N 1
ATOM 4903 C CA . PRO B 1 280 ? 8.992 4.223 11.766 1 94.56 280 PRO B CA 1
ATOM 4904 C C . PRO B 1 280 ? 7.797 4.918 11.125 1 94.56 280 PRO B C 1
ATOM 4906 O O . PRO B 1 280 ? 7.961 5.938 10.445 1 94.56 280 PRO B O 1
ATOM 4909 N N . SER B 1 281 ? 6.625 4.289 11.25 1 93.94 281 SER B N 1
ATOM 4910 C CA . SER B 1 281 ? 5.402 5.027 10.953 1 93.94 281 SER B CA 1
ATOM 4911 C C . SER B 1 281 ? 5.117 6.078 12.023 1 93.94 281 SER B C 1
ATOM 4913 O O . SER B 1 281 ? 5.684 6.023 13.117 1 93.94 281 SER B O 1
ATOM 4915 N N . ASN B 1 282 ? 4.262 7.039 11.68 1 92.31 282 ASN B N 1
ATOM 4916 C CA . ASN B 1 282 ? 3.869 8.016 12.688 1 92.31 282 ASN B CA 1
ATOM 4917 C C . ASN B 1 282 ? 3.203 7.34 13.883 1 92.31 282 ASN B C 1
ATOM 4919 O O . ASN B 1 282 ? 3.459 7.707 15.031 1 92.31 282 ASN B O 1
ATOM 4923 N N . HIS B 1 283 ? 2.41 6.34 13.602 1 95.38 283 HIS B N 1
ATOM 4924 C CA . HIS B 1 283 ? 1.762 5.598 14.672 1 95.38 283 HIS B CA 1
ATOM 4925 C C . HIS B 1 283 ? 2.789 4.902 15.562 1 95.38 283 HIS B C 1
ATOM 4927 O O . HIS B 1 283 ? 2.629 4.859 16.781 1 95.38 283 HIS B O 1
ATOM 4933 N N . ALA B 1 284 ? 3.801 4.363 14.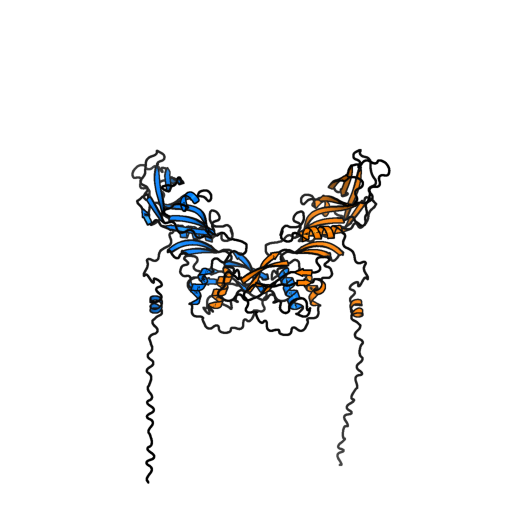93 1 95.31 284 ALA B N 1
ATOM 4934 C CA . ALA B 1 284 ? 4.84 3.682 15.688 1 95.31 284 ALA B CA 1
ATOM 4935 C C . ALA B 1 284 ? 5.555 4.648 16.625 1 95.31 284 ALA B C 1
ATOM 4937 O O . ALA B 1 284 ? 5.918 4.281 17.75 1 95.31 284 ALA B O 1
ATOM 4938 N N . ILE B 1 285 ? 5.809 5.785 16.188 1 92.19 285 ILE B N 1
ATOM 4939 C CA . ILE B 1 285 ? 6.449 6.801 17 1 92.19 285 ILE B CA 1
ATOM 4940 C C . ILE B 1 285 ? 5.574 7.105 18.219 1 92.19 285 ILE B C 1
ATOM 4942 O O . ILE B 1 285 ? 6.062 7.156 19.344 1 92.19 285 ILE B O 1
ATOM 4946 N N . LEU B 1 286 ? 4.285 7.316 17.984 1 90.31 286 LEU B N 1
ATOM 4947 C CA . LEU B 1 286 ? 3.355 7.578 19.078 1 90.31 286 LEU B CA 1
ATOM 4948 C C . LEU B 1 286 ? 3.344 6.422 20.078 1 90.31 286 LEU B C 1
ATOM 4950 O O . LEU B 1 286 ? 3.424 6.641 21.297 1 90.31 286 LEU B O 1
ATOM 4954 N N . ARG B 1 287 ? 3.229 5.238 19.516 1 91.25 287 ARG B N 1
ATOM 4955 C CA . ARG B 1 287 ? 3.199 4.043 20.344 1 91.25 287 ARG B CA 1
ATOM 4956 C C . ARG B 1 287 ? 4.465 3.934 21.188 1 91.25 287 ARG B C 1
ATOM 4958 O O . ARG B 1 287 ? 4.406 3.572 22.359 1 91.25 287 ARG B O 1
ATOM 4965 N N . SER B 1 288 ? 5.602 4.141 20.516 1 89.38 288 SER B N 1
ATOM 4966 C CA . SER B 1 288 ? 6.879 4.109 21.219 1 89.38 288 SER B CA 1
ATOM 4967 C C . SER B 1 288 ? 6.906 5.121 22.359 1 89.38 288 SER B C 1
ATOM 4969 O O . SER B 1 288 ? 7.383 4.816 23.453 1 89.38 288 SER B O 1
ATOM 4971 N N . LEU B 1 289 ? 6.434 6.316 22.109 1 87.19 289 LEU B N 1
ATOM 4972 C CA . LEU B 1 289 ? 6.383 7.375 23.109 1 87.19 289 LEU B CA 1
ATOM 4973 C C . LEU B 1 289 ? 5.484 6.977 24.281 1 87.19 289 LEU B C 1
ATOM 4975 O O . LEU B 1 289 ? 5.883 7.098 25.438 1 87.19 289 LEU B O 1
ATOM 4979 N N . ILE B 1 290 ? 4.352 6.508 23.969 1 86.69 290 ILE B N 1
ATOM 4980 C CA . ILE B 1 290 ? 3.373 6.129 24.984 1 86.69 290 ILE B CA 1
ATOM 4981 C C . ILE B 1 290 ? 3.934 5 25.844 1 86.69 290 ILE B C 1
ATOM 4983 O O . ILE B 1 290 ? 3.793 5.016 27.078 1 86.69 290 ILE B O 1
ATOM 4987 N N . HIS B 1 291 ? 4.508 4.012 25.156 1 86.62 291 HIS B N 1
ATOM 4988 C CA . HIS B 1 291 ? 5.109 2.896 25.891 1 86.62 291 HIS B CA 1
ATOM 4989 C C . HIS B 1 291 ? 6.184 3.387 26.859 1 86.62 291 HIS B C 1
ATOM 4991 O O . HIS B 1 291 ? 6.281 2.889 27.969 1 86.62 291 HIS B O 1
ATOM 4997 N N . ASN B 1 292 ? 7.027 4.254 26.406 1 82.62 292 ASN B N 1
ATOM 4998 C CA . ASN B 1 292 ? 8.133 4.766 27.203 1 82.62 292 ASN B CA 1
ATOM 4999 C C . ASN B 1 292 ? 7.637 5.609 28.375 1 82.62 292 ASN B C 1
ATOM 5001 O O . ASN B 1 292 ? 8.258 5.637 29.438 1 82.62 292 ASN B O 1
ATOM 5005 N N . LEU B 1 293 ? 6.684 6.492 28.141 1 76.88 293 LEU B N 1
ATOM 5006 C CA . LEU B 1 293 ? 6.133 7.34 29.188 1 76.88 293 LEU B CA 1
ATOM 5007 C C . LEU B 1 293 ? 5.477 6.496 30.281 1 76.88 293 LEU B C 1
ATOM 5009 O O . LEU B 1 293 ? 5.332 6.945 31.406 1 76.88 293 LEU B O 1
ATOM 5013 N N . GLY B 1 294 ? 5.488 5.203 30.219 1 64.81 294 GLY B N 1
ATOM 5014 C CA . GLY B 1 294 ? 4.891 4.363 31.234 1 64.81 294 GLY B CA 1
ATOM 5015 C C . GLY B 1 294 ? 3.441 4.703 31.516 1 64.81 294 GLY B C 1
ATOM 5016 O O . GLY B 1 294 ? 2.914 4.363 32.594 1 64.81 294 GLY B O 1
ATOM 5017 N N . GLU B 1 295 ? 2.781 5.691 30.828 1 49.12 295 GLU B N 1
ATOM 5018 C CA . GLU B 1 295 ? 1.548 6.32 31.297 1 49.12 295 GLU B CA 1
ATOM 5019 C C . GLU B 1 295 ? 0.676 5.324 32.062 1 49.12 295 GLU B C 1
ATOM 5021 O O . GLU B 1 295 ? 0.151 4.375 31.469 1 49.12 295 GLU B O 1
ATOM 5026 N N . ASN B 1 296 ? 0.965 4.918 33.25 1 40.75 296 ASN B N 1
ATOM 5027 C CA . ASN B 1 296 ? -0.018 4.539 34.281 1 40.75 296 ASN B CA 1
ATOM 5028 C C . ASN B 1 296 ? -1.315 5.324 34.125 1 40.75 296 ASN B C 1
ATOM 5030 O O . ASN B 1 296 ? -2.176 5.301 35 1 40.75 296 ASN B O 1
ATOM 5034 N N . ASP B 1 297 ? -1.36 6.582 33.719 1 41.09 297 ASP B N 1
ATOM 5035 C CA . ASP B 1 297 ? -2.617 7.301 33.906 1 41.09 297 ASP B CA 1
ATOM 5036 C C . ASP B 1 297 ? -3.807 6.457 33.469 1 41.09 297 ASP B C 1
ATOM 5038 O O . ASP B 1 297 ? -3.684 5.652 32.531 1 41.09 297 ASP B O 1
ATOM 5042 N N . VAL B 1 298 ? -4.914 6.414 34.219 1 39.28 298 VAL B N 1
ATOM 5043 C CA . VAL B 1 298 ? -6.188 5.711 34.344 1 39.28 298 VAL B CA 1
ATOM 5044 C C . VAL B 1 298 ? -6.84 5.605 32.938 1 39.28 298 VAL B C 1
ATOM 5046 O O . VAL B 1 298 ? -7.492 4.605 32.656 1 39.28 298 VAL B O 1
ATOM 5049 N N . SER B 1 299 ? -7.07 6.703 32.25 1 39.31 299 SER B N 1
ATOM 5050 C CA . SER B 1 299 ? -7.992 6.648 31.125 1 39.31 299 SER B CA 1
ATOM 5051 C C . SER B 1 299 ? -7.387 5.891 29.938 1 39.31 299 SER B C 1
ATOM 5053 O O . SER B 1 299 ? -8.062 5.652 28.938 1 39.31 299 SER B O 1
ATOM 5055 N N . SER B 1 300 ? -6.102 6.02 29.703 1 44.25 300 SER B N 1
ATOM 5056 C CA . SER B 1 300 ? -5.531 5.105 28.703 1 44.25 300 SER B CA 1
ATOM 5057 C C . SER B 1 300 ? -5.195 3.758 29.328 1 44.25 300 SER B C 1
ATOM 5059 O O . SER B 1 300 ? -4.312 3.668 30.188 1 44.25 300 SER B O 1
ATOM 5061 N N . PRO B 1 301 ? -6.152 3.02 29.359 1 42.56 301 PRO B N 1
ATOM 5062 C CA . PRO B 1 301 ? -5.918 1.695 29.938 1 42.56 301 PRO B CA 1
ATOM 5063 C C . PRO B 1 301 ? -4.445 1.292 29.906 1 42.56 301 PRO B C 1
ATOM 5065 O O . PRO B 1 301 ? -3.625 1.972 29.281 1 42.56 301 PRO B O 1
ATOM 5068 N N . HIS B 1 302 ? -4.273 -0.115 29.453 1 49.16 302 HIS B N 1
ATOM 5069 C CA . HIS B 1 302 ? -3.473 -1.333 29.375 1 49.16 302 HIS B CA 1
ATOM 5070 C C . HIS B 1 302 ? -2.162 -1.087 28.641 1 49.16 302 HIS B C 1
ATOM 5072 O O . HIS B 1 302 ? -2.004 -0.065 27.969 1 49.16 302 HIS B O 1
ATOM 5078 N N . ASN B 1 303 ? -1.074 -2.066 28.719 1 67.56 303 ASN B N 1
ATOM 5079 C CA . ASN B 1 303 ? 0.211 -2.607 28.281 1 67.56 303 ASN B CA 1
ATOM 5080 C C . ASN B 1 303 ? 0.39 -2.494 26.781 1 67.56 303 ASN B C 1
ATOM 5082 O O . ASN B 1 303 ? 0.206 -3.473 26.047 1 67.56 303 ASN B O 1
ATOM 5086 N N . VAL B 1 304 ? 0.55 -1.021 26.438 1 82.19 304 VAL B N 1
ATOM 5087 C CA . VAL B 1 304 ? 0.836 -0.944 25 1 82.19 304 VAL B CA 1
ATOM 5088 C C . VAL B 1 304 ? 2.248 -1.457 24.734 1 82.19 304 VAL B C 1
ATOM 5090 O O . VAL B 1 304 ? 3.223 -0.931 25.281 1 82.19 304 VAL B O 1
ATOM 5093 N N . SER B 1 305 ? 2.328 -2.453 24.062 1 85.56 305 SER B N 1
ATOM 5094 C CA . SER B 1 305 ? 3.615 -3.031 23.688 1 85.56 305 SER B CA 1
ATOM 5095 C C . SER B 1 305 ? 4.395 -2.094 22.766 1 85.56 305 SER B C 1
ATOM 5097 O O . SER B 1 305 ? 3.809 -1.248 22.094 1 85.56 305 SER B O 1
ATOM 5099 N N . PRO B 1 306 ? 5.672 -2.141 22.891 1 90.12 306 PRO B N 1
ATOM 5100 C CA . PRO B 1 306 ? 6.465 -1.361 21.938 1 90.12 306 PRO B CA 1
ATOM 5101 C C . PRO B 1 306 ? 6.246 -1.796 20.484 1 90.12 306 PRO B C 1
ATOM 5103 O O . PRO B 1 306 ? 5.695 -2.873 20.234 1 90.12 306 PRO B O 1
ATOM 5106 N N . PRO B 1 307 ? 6.605 -0.927 19.547 1 95 307 PRO B N 1
ATOM 5107 C CA . PRO B 1 307 ? 6.52 -1.33 18.141 1 95 307 PRO B CA 1
ATOM 5108 C C . PRO B 1 307 ? 7.434 -2.51 17.812 1 95 307 PRO B C 1
ATOM 5110 O O . PRO B 1 307 ? 8.359 -2.809 18.562 1 95 307 PRO B O 1
ATOM 5113 N N . TYR B 1 308 ? 7.137 -3.117 16.688 1 96.44 308 TYR B N 1
ATOM 5114 C CA . TYR B 1 308 ? 7.887 -4.293 16.266 1 96.44 308 TYR B CA 1
ATOM 5115 C C . TYR B 1 308 ? 8.578 -4.051 14.922 1 96.44 308 TYR B C 1
ATOM 5117 O O . TYR B 1 308 ? 8.109 -3.24 14.117 1 96.44 308 TYR B O 1
ATOM 5125 N N . CYS B 1 309 ? 9.68 -4.738 14.773 1 96.81 309 CYS B N 1
ATOM 5126 C CA . CYS B 1 309 ? 10.375 -4.723 13.484 1 96.81 309 CYS B CA 1
ATOM 5127 C C . CYS B 1 309 ? 9.719 -5.68 12.5 1 96.81 309 CYS B C 1
ATOM 5129 O O . CYS B 1 309 ? 9.75 -6.898 12.703 1 96.81 309 CYS B O 1
ATOM 5131 N N . VAL B 1 310 ? 9.125 -5.125 11.414 1 97.62 310 VAL B N 1
ATOM 5132 C CA . VAL B 1 310 ? 8.383 -5.965 10.484 1 97.62 310 VAL B CA 1
ATOM 5133 C C . VAL B 1 310 ? 8.648 -5.504 9.047 1 97.62 310 VAL B C 1
ATOM 5135 O O . VAL B 1 310 ? 9.148 -4.402 8.828 1 97.62 310 VAL B O 1
ATOM 5138 N N . PRO B 1 311 ? 8.32 -6.383 8.078 1 97 311 PRO B N 1
ATOM 5139 C CA . PRO B 1 311 ? 8.469 -5.961 6.684 1 97 311 PRO B CA 1
ATOM 5140 C C . PRO B 1 311 ? 7.543 -4.805 6.312 1 97 311 PRO B C 1
ATOM 5142 O O . PRO B 1 311 ? 6.387 -4.777 6.738 1 97 311 PRO B O 1
ATOM 5145 N N . THR B 1 312 ? 8.094 -3.869 5.582 1 95.19 312 THR B N 1
ATOM 5146 C CA . THR B 1 312 ? 7.289 -2.738 5.137 1 95.19 312 THR B CA 1
ATOM 5147 C C . THR B 1 312 ? 7.031 -2.814 3.635 1 95.19 312 THR B C 1
ATOM 5149 O O . THR B 1 312 ? 6.16 -2.117 3.113 1 95.19 312 THR B O 1
ATOM 5152 N N . SER B 1 313 ? 7.777 -3.613 2.998 1 93.31 313 SER B N 1
ATOM 5153 C CA . SER B 1 313 ? 7.602 -3.824 1.564 1 93.31 313 SER B CA 1
ATOM 5154 C C . SER B 1 313 ? 7.992 -5.242 1.164 1 93.31 313 SER B C 1
ATOM 5156 O O . SER B 1 313 ? 8.906 -5.832 1.746 1 93.31 313 SER B O 1
ATOM 5158 N N . TYR B 1 314 ? 7.266 -5.676 0.141 1 93.06 314 TYR B N 1
ATOM 5159 C CA . TYR B 1 314 ? 7.453 -7.047 -0.32 1 93.06 314 TYR B CA 1
ATOM 5160 C C . TYR B 1 314 ? 7.594 -7.098 -1.836 1 93.06 314 TYR B C 1
ATOM 5162 O O . TYR B 1 314 ? 7.219 -6.152 -2.533 1 93.06 314 TYR B O 1
ATOM 5170 N N . THR B 1 315 ? 8.188 -8.148 -2.277 1 91.56 315 THR B N 1
ATOM 5171 C CA . THR B 1 315 ? 8.047 -8.531 -3.678 1 91.56 315 THR B CA 1
ATOM 5172 C C . THR B 1 315 ? 7.387 -9.898 -3.803 1 91.56 315 THR B C 1
ATOM 5174 O O . THR B 1 315 ? 7.422 -10.703 -2.867 1 91.56 315 THR B O 1
ATOM 5177 N N . SER B 1 316 ? 6.777 -10.125 -4.91 1 90.44 316 SER B N 1
ATOM 5178 C CA . SER B 1 316 ? 6.078 -11.375 -5.191 1 90.44 316 SER B CA 1
ATOM 5179 C C . SER B 1 316 ? 7.047 -12.469 -5.637 1 90.44 316 SER B C 1
ATOM 5181 O O . SER B 1 316 ? 8.188 -12.18 -6.008 1 90.44 316 SER B O 1
ATOM 5183 N N . LEU B 1 317 ? 6.648 -13.664 -5.547 1 90.62 317 LEU B N 1
ATOM 5184 C CA . LEU B 1 317 ? 7.379 -14.828 -6.035 1 90.62 317 LEU B CA 1
ATOM 5185 C C . LEU B 1 317 ? 6.52 -15.648 -6.992 1 90.62 317 LEU B C 1
ATOM 5187 O O . LEU B 1 317 ? 5.379 -15.992 -6.676 1 90.62 317 LEU B O 1
ATOM 5191 N N . THR B 1 318 ? 7.043 -15.852 -8.172 1 91.38 318 THR B N 1
ATOM 5192 C CA . THR B 1 318 ? 6.375 -16.734 -9.125 1 91.38 318 THR B CA 1
ATOM 5193 C C . THR B 1 318 ? 6.746 -18.188 -8.859 1 91.38 318 THR B C 1
ATOM 5195 O O . THR B 1 318 ? 7.926 -18.531 -8.758 1 91.38 318 THR B O 1
ATOM 5198 N N . VAL B 1 319 ? 5.707 -19.031 -8.797 1 92.62 319 VAL B N 1
ATOM 5199 C CA . VAL B 1 319 ? 5.949 -20.422 -8.438 1 92.62 319 VAL B CA 1
ATOM 5200 C C . VAL B 1 319 ? 5.277 -21.344 -9.453 1 92.62 319 VAL B C 1
ATOM 5202 O O . VAL B 1 319 ? 4.121 -21.141 -9.828 1 92.62 319 VAL B O 1
ATOM 5205 N N . LEU B 1 320 ? 6.078 -22.266 -9.977 1 93.75 320 LEU B N 1
ATOM 5206 C CA . LEU B 1 320 ? 5.57 -23.359 -10.789 1 93.75 320 LEU B CA 1
ATOM 5207 C C . LEU B 1 320 ? 5.352 -24.609 -9.945 1 93.75 320 LEU B C 1
ATOM 5209 O O . LEU B 1 320 ? 6.273 -25.078 -9.273 1 93.75 320 LEU B O 1
ATOM 5213 N N . HIS B 1 321 ? 4.062 -25.109 -9.914 1 92 321 HIS B N 1
ATOM 5214 C CA . HIS B 1 321 ? 3.807 -26.219 -9.023 1 92 321 HIS B CA 1
ATOM 5215 C C . HIS B 1 321 ? 2.695 -27.125 -9.562 1 92 321 HIS B C 1
ATOM 5217 O O . HIS B 1 321 ? 1.968 -26.719 -10.477 1 92 321 HIS B O 1
ATOM 5223 N N . TYR B 1 322 ? 2.6 -28.312 -8.984 1 88.25 322 TYR B N 1
ATOM 5224 C CA . TYR B 1 322 ? 1.495 -29.219 -9.266 1 88.25 322 TYR B CA 1
ATOM 5225 C C . TYR B 1 322 ? 0.318 -28.969 -8.336 1 88.25 322 TYR B C 1
ATOM 5227 O O . TYR B 1 322 ? 0.506 -28.578 -7.184 1 88.25 322 TYR B O 1
ATOM 5235 N N . ASP B 1 323 ? -0.857 -29.156 -8.898 1 83.88 323 ASP B N 1
ATOM 5236 C CA . ASP B 1 323 ? -2.01 -29.125 -8.008 1 83.88 323 ASP B CA 1
ATOM 5237 C C . ASP B 1 323 ? -2.447 -30.531 -7.617 1 83.88 323 ASP B C 1
ATOM 5239 O O . ASP B 1 323 ? -1.733 -31.5 -7.875 1 83.88 323 ASP B O 1
ATOM 5243 N N . GLU B 1 324 ? -3.523 -30.609 -6.895 1 77.88 324 GLU B N 1
ATOM 5244 C CA . GLU B 1 324 ? -4.016 -31.891 -6.387 1 77.88 324 GLU B CA 1
ATOM 5245 C C . GLU B 1 324 ? -4.348 -32.844 -7.531 1 77.88 324 GLU B C 1
ATOM 5247 O O . GLU B 1 324 ? -4.199 -34.062 -7.391 1 77.88 324 GLU B O 1
ATOM 5252 N N . ASP B 1 325 ? -4.707 -32.312 -8.633 1 76.56 325 ASP B N 1
ATOM 5253 C CA . ASP B 1 325 ? -5.07 -33.125 -9.797 1 76.56 325 ASP B CA 1
ATOM 5254 C C . ASP B 1 325 ? -3.881 -33.312 -10.734 1 76.56 325 ASP B C 1
ATOM 5256 O O . ASP B 1 325 ? -4.051 -33.688 -11.898 1 76.56 325 ASP B O 1
ATOM 5260 N N . ARG B 1 326 ? -2.666 -32.906 -10.312 1 79.5 326 ARG B N 1
ATOM 5261 C CA . ARG B 1 326 ? -1.406 -33.031 -11.039 1 79.5 326 ARG B CA 1
ATOM 5262 C C . ARG B 1 326 ? -1.367 -32.125 -12.258 1 79.5 326 ARG B C 1
ATOM 5264 O O . ARG B 1 326 ? -0.721 -32.469 -13.258 1 79.5 326 ARG B O 1
ATOM 5271 N N . ARG B 1 327 ? -2.176 -31.203 -12.188 1 83.5 327 ARG B N 1
ATOM 5272 C CA . ARG B 1 327 ? -2.018 -30.156 -13.195 1 83.5 327 ARG B CA 1
ATOM 5273 C C . ARG B 1 327 ? -0.852 -29.234 -12.852 1 83.5 327 ARG B C 1
ATOM 5275 O O . ARG B 1 327 ? -0.498 -29.094 -11.68 1 83.5 327 ARG B O 1
ATOM 5282 N N . ILE B 1 328 ? -0.401 -28.672 -13.922 1 91.12 328 ILE B N 1
ATOM 5283 C CA . ILE B 1 328 ? 0.712 -27.75 -13.703 1 91.12 328 ILE B CA 1
ATOM 5284 C C . ILE B 1 328 ? 0.189 -26.312 -13.594 1 91.12 328 ILE B C 1
ATOM 5286 O O . ILE B 1 328 ? -0.525 -25.844 -14.477 1 91.12 328 ILE B O 1
ATOM 5290 N N . ILE B 1 329 ? 0.605 -25.688 -12.5 1 92.06 329 ILE B N 1
ATOM 5291 C CA . ILE B 1 329 ? 0.11 -24.344 -12.195 1 92.06 329 ILE B CA 1
ATOM 5292 C C . ILE B 1 329 ? 1.283 -23.375 -12.078 1 92.06 329 ILE B C 1
ATOM 5294 O O . ILE B 1 329 ? 2.289 -23.688 -11.43 1 92.06 329 ILE B O 1
ATOM 5298 N N . LEU B 1 330 ? 1.151 -22.297 -12.781 1 92.56 330 LEU B N 1
ATOM 5299 C CA . LEU B 1 330 ? 2.039 -21.156 -12.578 1 92.56 330 LEU B CA 1
ATOM 5300 C C . LEU B 1 330 ? 1.321 -20.031 -11.836 1 92.56 330 LEU B C 1
ATOM 5302 O O . LEU B 1 330 ? 0.331 -19.484 -12.328 1 92.56 330 LEU B O 1
ATOM 5306 N N . LYS B 1 331 ? 1.879 -19.75 -10.695 1 90.44 331 LYS B N 1
ATOM 5307 C CA . LYS B 1 331 ? 1.162 -18.797 -9.867 1 90.44 331 LYS B CA 1
ATOM 5308 C C . LYS B 1 331 ? 2.121 -17.781 -9.242 1 90.44 331 LYS B C 1
ATOM 5310 O O . LYS B 1 331 ? 3.227 -18.141 -8.828 1 90.44 331 LYS B O 1
ATOM 5315 N N . LYS B 1 332 ? 1.64 -16.594 -9.227 1 88.25 332 LYS B N 1
ATOM 5316 C CA . LYS B 1 332 ? 2.373 -15.539 -8.531 1 88.25 332 LYS B CA 1
ATOM 5317 C C . LYS B 1 332 ? 1.842 -15.336 -7.117 1 88.25 332 LYS B C 1
ATOM 5319 O O . LYS B 1 332 ? 0.654 -15.062 -6.926 1 88.25 332 LYS B O 1
ATOM 5324 N N . PHE B 1 333 ? 2.729 -15.477 -6.109 1 88 333 PHE B N 1
ATOM 5325 C CA . PHE B 1 333 ? 2.381 -15.266 -4.707 1 88 333 PHE B CA 1
ATOM 5326 C C . PHE B 1 333 ? 2.891 -13.914 -4.223 1 88 333 PHE B C 1
ATOM 5328 O O . PHE B 1 333 ? 4.09 -13.625 -4.301 1 88 333 PHE B O 1
ATOM 5335 N N . SER B 1 334 ? 1.962 -13.188 -3.734 1 88.38 334 SER B N 1
ATOM 5336 C CA . SER B 1 334 ? 2.35 -11.875 -3.232 1 88.38 334 SER B CA 1
ATOM 5337 C C . SER B 1 334 ? 3.018 -11.984 -1.865 1 88.38 334 SER B C 1
ATOM 5339 O O . SER B 1 334 ? 2.902 -13.008 -1.189 1 88.38 334 SER B O 1
ATOM 5341 N N . ASP B 1 335 ? 3.826 -10.969 -1.482 1 92.25 335 ASP B N 1
ATOM 5342 C CA . ASP B 1 335 ? 4.402 -10.812 -0.151 1 92.25 335 ASP B CA 1
ATOM 5343 C C . ASP B 1 335 ? 5.223 -12.039 0.243 1 92.25 335 ASP B C 1
ATOM 5345 O O . ASP B 1 335 ? 5.039 -12.594 1.328 1 92.25 335 ASP B O 1
ATOM 5349 N N . MET B 1 336 ? 6.07 -12.359 -0.682 1 92.56 336 MET B N 1
ATOM 5350 C CA . MET B 1 336 ? 6.863 -13.555 -0.428 1 92.56 336 MET B CA 1
ATOM 5351 C C . MET B 1 336 ? 8.289 -13.188 -0.039 1 92.56 336 MET B C 1
ATOM 5353 O O . MET B 1 336 ? 8.914 -13.875 0.771 1 92.56 336 MET B O 1
ATOM 5357 N N . VAL B 1 337 ? 8.789 -12.094 -0.619 1 94.25 337 VAL B N 1
ATOM 5358 C CA . VAL B 1 337 ? 10.172 -11.695 -0.4 1 94.25 337 VAL B CA 1
ATOM 5359 C C . VAL B 1 337 ? 10.219 -10.328 0.269 1 94.25 337 VAL B C 1
ATOM 5361 O O . VAL B 1 337 ? 9.625 -9.367 -0.228 1 94.25 337 VAL B O 1
ATOM 5364 N N . VAL B 1 338 ? 10.961 -10.242 1.327 1 95.62 338 VAL B N 1
ATOM 5365 C CA . VAL B 1 338 ? 11.047 -8.984 2.062 1 95.62 338 VAL B CA 1
ATOM 5366 C C . VAL B 1 338 ? 12.062 -8.055 1.385 1 95.62 338 VAL B C 1
ATOM 5368 O O . VAL B 1 338 ? 13.219 -8.43 1.193 1 95.62 338 VAL B O 1
ATOM 5371 N N . ASN B 1 339 ? 11.609 -6.805 1.119 1 95.12 339 ASN B N 1
ATOM 5372 C CA . ASN B 1 339 ? 12.484 -5.816 0.5 1 95.12 339 ASN B CA 1
ATOM 5373 C C . ASN B 1 339 ? 13.031 -4.828 1.528 1 95.12 339 ASN B C 1
ATOM 5375 O O . ASN B 1 339 ? 14.172 -4.375 1.419 1 95.12 339 ASN B O 1
ATOM 5379 N N . ALA B 1 340 ? 12.133 -4.512 2.426 1 96.19 340 ALA B N 1
ATOM 5380 C CA . ALA B 1 340 ? 12.5 -3.506 3.418 1 96.19 340 ALA B CA 1
ATOM 5381 C C . ALA B 1 340 ? 11.805 -3.768 4.75 1 96.19 340 ALA B C 1
ATOM 5383 O O . ALA B 1 340 ? 10.75 -4.414 4.793 1 96.19 340 ALA B O 1
ATOM 5384 N N . CYS B 1 341 ? 12.484 -3.268 5.754 1 96.62 341 CYS B N 1
ATOM 5385 C CA . CYS B 1 341 ? 11.953 -3.42 7.102 1 96.62 341 CYS B CA 1
ATOM 5386 C C . CYS B 1 341 ? 11.742 -2.062 7.762 1 96.62 341 CYS B C 1
ATOM 5388 O O . CYS B 1 341 ? 12.352 -1.07 7.355 1 96.62 341 CYS B O 1
ATOM 5390 N N . GLY B 1 342 ? 10.883 -2.037 8.727 1 96.44 342 GLY B N 1
ATOM 5391 C CA . GLY B 1 342 ? 10.633 -0.845 9.523 1 96.44 342 GLY B CA 1
ATOM 5392 C C . GLY B 1 342 ? 9.844 -1.127 10.789 1 96.44 342 GLY B C 1
ATOM 5393 O O . GLY B 1 342 ? 9.305 -2.223 10.961 1 96.44 342 GLY B O 1
ATOM 5394 N N . CYS B 1 343 ? 9.789 -0.096 11.664 1 96.31 343 CYS B N 1
ATOM 5395 C CA . CYS B 1 343 ? 9.086 -0.251 12.93 1 96.31 343 CYS B CA 1
ATOM 5396 C C . CYS B 1 343 ? 7.625 0.15 12.797 1 96.31 343 CYS B C 1
ATOM 5398 O O . CYS B 1 343 ? 7.316 1.225 12.281 1 96.31 343 CYS B O 1
ATOM 5400 N N . ARG B 1 344 ? 6.785 -0.792 13.242 1 96.5 344 ARG B N 1
ATOM 5401 C CA . ARG B 1 344 ? 5.34 -0.584 13.18 1 96.5 344 ARG B CA 1
ATOM 5402 C C . ARG B 1 344 ? 4.672 -0.988 14.492 1 96.5 344 ARG B C 1
ATOM 5404 O O . ARG B 1 344 ? 5.176 -1.849 15.211 1 96.5 344 ARG B O 1
#

pLDDT: mean 73.59, std 21.82, range [24.16, 97.62]

Secondary structure (DSSP, 8-state):
--------------------------HHHHHHHTT---------PPPHHHHHHHHHHHS-TT----SGGG-SEEEEEE--B--TTEEEEEPPPPPTTEEEEEEEEEEEE------S--S-PEEEEEEEETTTTEEEEEEEESS--EEEEEEEE-TTTTHHHHT-TTSEEEEEEEEEETTS-EE---B-GGG-EEEEEEEE---STTPPPTTGGGGGGGGGS-------------SSBSEEE--EEEGGGGT-TTEEE-SEEE--EEESB-PSSP-GGG---HHHHHHHHHHHH-TTSTTS-S-PPPP-EEEEEEEEEEEEEE-TT--EEEEEEEEEEEEEEEE-/--------------------------HHHHHHHS----------PPPHHHHHHHHHHHS-TT----SGGG-SEEEEEE--B--TTEEEEEPPPPPTTEEEEEEEEEEEE------S--S-PEEEEEEEETTTTEEEEEEEESS--EEEEEEEE-TTTTHHHHT-TTSEEEEEEEEEETTS-EE---B-GGG-EEEEEEEE---STTPPPTTGGGGGGGGGS-------------SSBSEEE--EEEGGGGT-TTEEE-SEEE--EEESB-PSSP-GGG---HHHHHHHHHHHHT---TTS-S--PPP-EEEEEEEEEEEEEE-TT--EEEEEEEEEEEEEEEE-

Nearest PDB structures (foldseek):
  4n1d-assembly1_A-2  TM=9.268E-01  e=2.489E-11  Homo sapiens
  7u5o-assembly1_A  TM=7.058E-01  e=5.490E-08  Homo sapiens
  2arp-assembly1_A-2  TM=7.342E-01  e=2.449E-07  Homo sapiens
  7u5o-assembly2_B  TM=7.310E-01  e=2.449E-07  Homo sapiens
  6sf2-assembly1_F  TM=5.919E-01  e=1.743E-05  Homo sapiens

Radius of gyration: 38.74 Å; Cα contacts (8 Å, |Δi|>4): 1346; chains: 2; bounding box: 83×129×143 Å

Organism: Hyalella azteca (NCBI:txid294128)

Solvent-accessible surface area (backbone atoms only — not comparable to full-atom values): 38849 Å² total; per-residue (Å²): 138,81,77,75,78,70,75,76,74,75,74,76,74,75,73,76,75,72,76,76,70,66,72,68,69,50,76,67,51,56,54,57,67,54,73,52,84,69,65,90,58,79,78,77,70,76,55,64,68,57,52,52,48,47,57,62,53,52,72,51,43,79,48,83,58,45,49,75,91,56,10,36,32,36,37,47,37,60,53,77,42,68,61,68,43,32,37,30,32,70,56,75,84,80,52,91,60,45,41,70,33,27,32,33,40,36,39,30,33,45,65,46,79,68,84,78,76,88,65,70,45,53,29,41,38,33,43,33,36,60,100,40,97,39,60,31,75,46,81,39,61,48,70,45,65,48,78,45,78,34,68,54,26,43,65,89,47,24,64,67,64,71,68,41,89,79,41,54,47,40,39,35,53,48,32,24,37,82,87,63,47,79,46,85,60,51,43,44,68,96,54,27,32,40,36,39,24,22,28,61,63,63,66,61,99,65,39,67,36,87,51,53,81,59,56,69,70,42,74,74,53,76,61,48,82,66,70,81,66,72,79,63,70,53,88,43,65,35,37,73,40,91,36,65,45,49,36,58,80,60,67,40,66,54,44,66,33,63,56,55,48,73,25,36,45,45,43,42,42,50,56,78,79,67,51,72,84,30,37,28,38,33,35,24,47,51,39,26,49,50,40,60,47,28,69,67,62,79,86,39,80,84,77,64,64,61,32,40,33,27,63,72,38,59,36,45,42,59,36,34,27,52,48,96,84,68,34,46,32,39,34,57,39,60,41,41,24,53,72,40,44,21,25,58,136,85,81,79,81,74,79,82,77,77,77,78,75,75,74,77,74,74,76,73,72,67,72,69,70,53,79,68,53,57,58,58,66,53,74,54,82,72,67,87,57,80,77,78,69,74,56,65,68,56,53,50,48,47,57,62,54,50,71,50,38,80,46,85,60,45,49,75,88,56,10,36,32,36,38,46,36,59,52,79,42,70,61,67,44,32,36,30,32,70,56,76,83,81,52,92,59,46,42,70,34,28,32,35,38,36,39,30,34,45,64,46,78,67,84,79,77,90,64,72,46,53,28,41,37,33,43,33,38,60,100,39,100,39,57,32,74,45,82,40,61,48,68,47,64,47,79,45,78,35,67,55,26,42,65,89,46,24,62,68,64,71,67,40,89,79,42,52,47,38,39,36,52,48,33,24,36,82,88,63,46,78,45,85,59,52,43,44,66,95,53,28,33,40,36,39,24,22,27,62,63,63,66,60,99,65,41,66,35,87,51,54,81,59,56,69,71,43,74,74,54,76,61,46,83,68,70,82,65,71,78,65,69,54,87,43,64,33,36,71,41,91,35,62,45,50,37,58,81,62,66,42,66,55,45,67,33,63,56,56,49,73,26,36,43,45,44,42,41,49,58,80,77,67,50,72,85,30,40,28,38,34,34,23,47,52,39,28,49,50,39,61,43,33,62,71,58,76,85,43,66,80,90,60,62,62,33,40,34,27,63,72,38,59,31,42,42,58,35,34,26,52,49,96,84,67,34,46,31,40,34,57,39,61,41,40,25,52,74,38,44,19,23,59

Sequence (688 aa):
MERNVRWIAILLLVVTVQGISLPFPSTDELLQKLDVPGREGRRMVPPQAMLDLYSRWSQDPSSDEGLRYGATTITAITSIGGGTNEFLFMLPTQQQDEQVVGVEFHLHHHHIHHHHTLHHQLLKVTAQVQDTNVSNTQLVSDPSSGWLVFQLASPATVARIINVRTRSVTVRTHAHTQDGGSIHFKSHPQGSLLLMFSKTRAVGPEAPSQLNHLQQDVRSLPRSKRSLVDDQQNSSACSREPLRVDFARLGWSWIIAPTSFDAYFCSGSCSFPLTQDVNPSNHAILRSLIHNLGENDVSSPHNVSPPYCVPTSYTSLTVLHYDEDRRIILKKFSDMVVNACGCRMERNVRWIAILLLVVTVQGISLPFPSTDELLQKLDVPGREGRRMVPPQAMLDLYSRWSQDPSSDEGLRYGATTITAITSIGGGTNEFLFMLPTQQQDEQVVGVEFHLHHHHIHHHHTLHHQLLKVTAQVQDTNVSNTQLVSDPSSGWLVFQLASPATVARIINVRTRSVTVRTHAHTQDGGSIHFKSHPQGSLLLMFSKTRAVGPEAPSQLNHLQQDVRSLPRSKRSLVDDQQNSSACSREPLRVDFARLGWSWIIAPTSFDAYFCSGSCSFPLTQDVNPSNHAILRSLIHNLGENDVSSPHNVSPPYCVPTSYTSLTVLHYDEDRRIILKKFSDMVVNACGCR

InterPro domains:
  IPR001839 Transforming growth factor-beta, C-terminal [PF00019] (238-343)
  IPR001839 Transforming growth factor-beta, C-terminal [PS51362] (223-344)
  IPR001839 Transforming growth factor-beta, C-terminal [SM00204] (238-344)
  IPR015615 Transforming growth factor-beta-like [PTHR11848] (29-344)
  IPR017948 Transforming growth factor beta, conserved site [PS00250] (255-270)
  IPR029034 Cystine-knot cytokine [G3DSA:2.10.90.10] (226-344)
  IPR029034 Cystine-knot cytokine [SSF57501] (230-344)